Protein AF-A0A954BLQ8-F1 (afdb_monomer_lite)

Radius of gyration: 26.28 Å; chains: 1; bounding box: 78×81×67 Å

pLDDT: mean 75.17, std 22.46, range [24.25, 98.88]

Structure (mmCIF, N/CA/C/O backbone):
data_AF-A0A954BLQ8-F1
#
_entry.id   AF-A0A954BLQ8-F1
#
loop_
_atom_site.group_PDB
_atom_site.id
_atom_site.type_symbol
_atom_site.label_atom_id
_atom_site.label_alt_id
_atom_site.label_comp_id
_atom_site.label_asym_id
_atom_site.label_entity_id
_atom_site.label_seq_id
_atom_site.pdbx_PDB_ins_code
_atom_site.Cartn_x
_atom_site.Cartn_y
_atom_site.Cartn_z
_atom_site.occupancy
_atom_site.B_iso_or_equiv
_atom_site.auth_seq_id
_atom_site.auth_comp_id
_atom_site.auth_asym_id
_atom_site.auth_atom_id
_atom_site.pdbx_PDB_model_num
ATOM 1 N N . ALA A 1 1 ? -3.245 -49.870 26.413 1.00 37.34 1 ALA A N 1
ATOM 2 C CA . ALA A 1 1 ? -2.644 -48.564 26.088 1.00 37.34 1 ALA A CA 1
ATOM 3 C C . ALA A 1 1 ? -2.140 -48.602 24.651 1.00 37.34 1 ALA A C 1
ATOM 5 O O . ALA A 1 1 ? -1.208 -49.358 24.397 1.00 37.34 1 ALA A O 1
ATOM 6 N N . PRO A 1 2 ? -2.762 -47.888 23.701 1.00 30.98 2 PRO A N 1
ATOM 7 C CA . PRO A 1 2 ? -2.176 -47.687 22.387 1.00 30.98 2 PRO A CA 1
ATOM 8 C C . PRO A 1 2 ? -1.465 -46.328 22.330 1.00 30.98 2 PRO A C 1
ATOM 10 O O . PRO A 1 2 ? -1.988 -45.312 22.785 1.00 30.98 2 PRO A O 1
ATOM 13 N N . ALA A 1 3 ? -0.244 -46.348 21.803 1.00 30.05 3 ALA A N 1
ATOM 14 C CA . ALA A 1 3 ? 0.634 -45.200 21.645 1.00 30.05 3 ALA A CA 1
ATOM 15 C C . ALA A 1 3 ? 0.028 -44.154 20.693 1.00 30.05 3 ALA A C 1
ATOM 17 O O . ALA A 1 3 ? -0.273 -44.454 19.537 1.00 30.05 3 ALA A O 1
ATOM 18 N N . GLN A 1 4 ? -0.114 -42.915 21.169 1.00 29.20 4 GLN A N 1
ATOM 19 C CA . GLN A 1 4 ? -0.323 -41.750 20.312 1.00 29.20 4 GLN A CA 1
ATOM 20 C C . GLN A 1 4 ? 0.969 -41.488 19.532 1.00 29.20 4 GLN A C 1
ATOM 22 O O . GLN A 1 4 ? 1.955 -41.014 20.089 1.00 29.20 4 GLN A O 1
ATOM 27 N N . MET A 1 5 ? 0.964 -41.780 18.231 1.00 27.44 5 MET A N 1
ATOM 28 C CA . MET A 1 5 ? 1.939 -41.197 17.313 1.00 27.44 5 MET A CA 1
ATOM 29 C C . MET A 1 5 ? 1.603 -39.713 17.142 1.00 27.44 5 MET A C 1
ATOM 31 O O . MET A 1 5 ? 0.731 -39.355 16.349 1.00 27.44 5 MET A O 1
ATOM 35 N N . SER A 1 6 ? 2.283 -38.838 17.883 1.00 29.44 6 SER A N 1
ATOM 36 C CA . SER A 1 6 ? 2.331 -37.418 17.548 1.00 29.44 6 SER A CA 1
ATOM 37 C C . SER A 1 6 ? 3.170 -37.258 16.277 1.00 29.44 6 SER A C 1
ATOM 39 O O . SER A 1 6 ? 4.397 -37.250 16.300 1.00 29.44 6 SER A O 1
ATOM 41 N N . ARG A 1 7 ? 2.508 -37.154 15.121 1.00 29.23 7 ARG A N 1
ATOM 42 C CA . ARG A 1 7 ? 3.158 -36.591 13.934 1.00 29.23 7 ARG A CA 1
ATOM 43 C C . ARG A 1 7 ? 3.336 -35.099 14.189 1.00 29.23 7 ARG A C 1
ATOM 45 O O . ARG A 1 7 ? 2.377 -34.337 14.092 1.00 29.23 7 ARG A O 1
ATOM 52 N N . SER A 1 8 ? 4.546 -34.697 14.565 1.00 28.70 8 SER A N 1
ATOM 53 C CA . SER A 1 8 ? 4.960 -33.302 14.517 1.00 28.70 8 SER A CA 1
ATOM 54 C C . SER A 1 8 ? 4.893 -32.836 13.060 1.00 28.70 8 SER A C 1
ATOM 56 O O . SER A 1 8 ? 5.565 -33.376 12.185 1.00 28.70 8 SER A O 1
ATOM 58 N N . LEU A 1 9 ? 4.037 -31.851 12.784 1.00 27.50 9 LEU A N 1
ATOM 59 C CA . LEU A 1 9 ? 4.119 -31.065 11.558 1.00 27.50 9 LEU A CA 1
ATOM 60 C C . LEU A 1 9 ? 5.388 -30.215 11.666 1.00 27.50 9 LEU A C 1
ATOM 62 O O . LEU A 1 9 ? 5.382 -29.155 12.284 1.00 27.50 9 LEU A O 1
ATOM 66 N N . GLN A 1 10 ? 6.497 -30.721 11.132 1.00 24.25 10 GLN A N 1
ATOM 67 C CA . GLN A 1 10 ? 7.677 -29.900 10.891 1.00 24.25 10 GLN A CA 1
ATOM 68 C C . GLN A 1 10 ? 7.359 -28.974 9.717 1.00 24.25 10 GLN A C 1
ATOM 70 O O . GLN A 1 10 ? 7.241 -29.416 8.576 1.00 24.25 10 GLN A O 1
ATOM 75 N N . VAL A 1 11 ? 7.162 -27.693 10.024 1.00 27.97 11 VAL A N 1
ATOM 76 C CA . VAL A 1 11 ? 7.073 -26.626 9.027 1.00 27.97 11 VAL A CA 1
ATOM 77 C C . VAL A 1 11 ? 8.496 -26.365 8.546 1.00 27.97 11 VAL A C 1
ATOM 79 O O . VAL A 1 11 ? 9.298 -25.771 9.263 1.00 27.97 11 VAL A O 1
ATOM 82 N N . PHE A 1 12 ? 8.826 -26.881 7.364 1.00 26.77 12 PHE A N 1
ATOM 83 C CA . PHE A 1 12 ? 10.074 -26.553 6.684 1.00 26.77 12 PHE A CA 1
ATOM 84 C C . PHE A 1 12 ? 10.045 -25.072 6.285 1.00 26.77 12 PHE A C 1
ATOM 86 O O . PHE A 1 12 ? 9.078 -24.617 5.675 1.00 26.77 12 PHE A O 1
ATOM 93 N N . ARG A 1 13 ? 11.089 -24.330 6.664 1.00 33.81 13 ARG A N 1
ATOM 94 C CA . ARG A 1 13 ? 11.345 -22.954 6.228 1.00 33.81 13 ARG A CA 1
ATOM 95 C C . ARG A 1 13 ? 12.461 -22.994 5.182 1.00 33.81 13 ARG A C 1
ATOM 97 O O . ARG A 1 13 ? 13.578 -23.345 5.552 1.00 33.81 13 ARG A O 1
ATOM 104 N N . PRO A 1 14 ? 12.179 -22.696 3.911 1.00 38.91 14 PRO A N 1
ATOM 105 C CA . PRO A 1 14 ? 13.207 -22.383 2.933 1.00 38.91 14 PRO A CA 1
ATOM 106 C C . PRO A 1 14 ? 13.511 -20.884 2.988 1.00 38.91 14 PRO A C 1
ATOM 108 O O . PRO A 1 14 ? 12.594 -20.070 3.039 1.00 38.91 14 PRO A O 1
ATOM 111 N N . GLU A 1 15 ? 14.795 -20.548 2.995 1.00 36.94 15 GLU A N 1
ATOM 112 C CA . GLU A 1 15 ? 15.320 -19.183 2.922 1.00 36.94 15 GLU A CA 1
ATOM 113 C C . GLU A 1 15 ? 15.737 -18.884 1.474 1.00 36.94 15 GLU A C 1
ATOM 115 O O . GLU A 1 15 ? 16.286 -19.762 0.802 1.00 36.94 15 GLU A O 1
ATOM 120 N N . GLY A 1 16 ? 15.505 -17.657 1.001 1.00 46.97 16 GLY A N 1
ATOM 121 C CA . GLY A 1 16 ? 16.106 -17.154 -0.236 1.00 46.97 16 GLY A CA 1
ATOM 122 C C . GLY A 1 16 ? 15.259 -16.117 -0.967 1.00 46.97 16 GLY A C 1
ATOM 123 O O . GLY A 1 16 ? 14.329 -16.474 -1.689 1.00 46.97 16 GLY A O 1
ATOM 124 N N . VAL A 1 17 ? 15.644 -14.847 -0.845 1.00 49.00 17 VAL A N 1
ATOM 125 C CA . VAL A 1 17 ? 15.109 -13.756 -1.665 1.00 49.00 17 VAL A CA 1
ATOM 126 C C . VAL A 1 17 ? 15.548 -13.951 -3.120 1.00 49.00 17 VAL A C 1
ATOM 128 O O . VAL A 1 17 ? 16.663 -14.396 -3.408 1.00 49.00 17 VAL A O 1
ATOM 131 N N . ALA A 1 18 ? 14.660 -13.632 -4.059 1.00 54.62 18 ALA A N 1
ATOM 132 C CA . ALA A 1 18 ? 15.008 -13.578 -5.466 1.00 54.62 18 ALA A CA 1
ATOM 133 C C . ALA A 1 18 ? 16.083 -12.492 -5.724 1.00 54.62 18 ALA A C 1
ATOM 135 O O . ALA A 1 18 ? 15.945 -11.358 -5.272 1.00 54.62 18 ALA A O 1
ATOM 136 N N . PRO A 1 19 ? 17.175 -12.816 -6.436 1.00 58.69 19 PRO A N 1
ATOM 137 C CA . PRO A 1 19 ? 18.320 -11.919 -6.546 1.00 58.69 19 PRO A CA 1
ATOM 138 C C . PRO A 1 19 ? 18.037 -10.729 -7.471 1.00 58.69 19 PRO A C 1
ATOM 140 O O . PRO A 1 19 ? 17.436 -10.887 -8.537 1.00 58.69 19 PRO A O 1
ATOM 143 N N . LYS A 1 20 ? 18.561 -9.551 -7.111 1.00 63.50 20 LYS A N 1
ATOM 144 C CA . LYS A 1 20 ? 18.676 -8.401 -8.022 1.00 63.50 20 LYS A CA 1
ATOM 145 C C . LYS A 1 20 ? 19.794 -8.648 -9.028 1.00 63.50 20 LYS A C 1
ATOM 147 O O . LYS A 1 20 ? 20.922 -8.970 -8.650 1.00 63.50 20 LYS A O 1
ATOM 152 N N . ILE A 1 21 ? 19.495 -8.480 -10.313 1.00 65.25 21 ILE A N 1
ATOM 153 C CA . ILE A 1 21 ? 20.447 -8.735 -11.397 1.00 65.25 21 ILE A CA 1
ATOM 154 C C . ILE A 1 21 ? 20.619 -7.464 -12.219 1.00 65.25 21 ILE A C 1
ATOM 156 O O . ILE A 1 21 ? 19.669 -6.927 -12.789 1.00 65.25 21 ILE A O 1
ATOM 160 N N . LYS A 1 22 ? 21.864 -6.994 -12.320 1.00 67.31 22 LYS A N 1
ATOM 161 C CA . LYS A 1 22 ? 22.213 -5.890 -13.217 1.00 67.31 22 LYS A CA 1
ATOM 162 C C . LYS A 1 22 ? 22.419 -6.434 -14.620 1.00 67.31 22 LYS A C 1
ATOM 164 O O . LYS A 1 22 ? 23.325 -7.230 -14.848 1.00 67.31 22 LYS A O 1
ATOM 169 N N . LEU A 1 23 ? 21.589 -5.988 -15.553 1.00 66.12 23 LEU A N 1
ATOM 170 C CA . LEU A 1 23 ? 21.642 -6.398 -16.945 1.00 66.12 23 LEU A CA 1
ATOM 171 C C . LEU A 1 23 ? 22.380 -5.336 -17.761 1.00 66.12 23 LEU A C 1
ATOM 173 O O . LEU A 1 23 ? 21.880 -4.237 -18.009 1.00 66.12 23 LEU A O 1
ATOM 177 N N . ASP A 1 24 ? 23.589 -5.688 -18.196 1.00 70.38 24 ASP A N 1
ATOM 178 C CA . ASP A 1 24 ? 24.348 -4.903 -19.165 1.00 70.38 24 ASP A CA 1
ATOM 179 C C . ASP A 1 24 ? 24.233 -5.566 -20.549 1.00 70.38 24 ASP A C 1
ATOM 181 O O . ASP A 1 24 ? 24.778 -6.663 -20.746 1.00 70.38 24 ASP A O 1
ATOM 185 N N . PRO A 1 25 ? 23.555 -4.936 -21.527 1.00 64.88 25 PRO A N 1
ATOM 186 C CA . PRO A 1 25 ? 23.460 -5.469 -22.883 1.00 64.88 25 PRO A CA 1
ATOM 187 C C . PRO A 1 25 ? 24.817 -5.527 -23.598 1.00 64.88 25 PRO A C 1
ATOM 189 O O . PRO A 1 25 ? 24.989 -6.338 -24.507 1.00 64.88 25 PRO A O 1
ATOM 192 N N . ARG A 1 26 ? 25.809 -4.713 -23.198 1.00 67.62 26 ARG A N 1
ATOM 193 C CA . ARG A 1 26 ? 27.174 -4.763 -23.756 1.00 67.62 26 ARG A CA 1
ATOM 194 C C . ARG A 1 26 ? 27.959 -5.970 -23.246 1.00 67.62 26 ARG A C 1
ATOM 196 O O . ARG A 1 26 ? 28.924 -6.378 -23.884 1.00 67.62 26 ARG A O 1
ATOM 203 N N . SER A 1 27 ? 27.511 -6.562 -22.140 1.00 75.69 27 SER A N 1
ATOM 204 C CA . SER A 1 27 ? 28.116 -7.721 -21.483 1.00 75.69 27 SER A CA 1
ATOM 205 C C . SER A 1 27 ? 27.138 -8.902 -21.434 1.00 75.69 27 SER A C 1
ATOM 207 O O . SER A 1 27 ? 27.019 -9.573 -20.411 1.00 75.69 27 SER A O 1
ATOM 209 N N . ARG A 1 28 ? 26.417 -9.161 -22.537 1.00 74.38 28 ARG A N 1
ATOM 210 C CA . ARG A 1 28 ? 25.313 -10.139 -22.606 1.00 74.38 28 ARG A CA 1
ATOM 211 C C . ARG A 1 28 ? 25.658 -11.517 -22.036 1.00 74.38 28 ARG A C 1
ATOM 213 O O . ARG A 1 28 ? 24.858 -12.067 -21.290 1.00 74.38 28 ARG A O 1
ATOM 220 N N . GLU A 1 29 ? 26.817 -12.080 -22.378 1.00 75.62 29 GLU A N 1
ATOM 221 C CA . GLU A 1 29 ? 27.235 -13.400 -21.872 1.00 75.62 29 GLU A CA 1
ATOM 222 C C . GLU A 1 29 ? 27.349 -13.405 -20.345 1.00 75.62 29 GLU A C 1
ATOM 224 O O . GLU A 1 29 ? 26.771 -14.270 -19.694 1.00 75.62 29 GLU A O 1
ATOM 229 N N . LYS A 1 30 ? 27.969 -12.370 -19.770 1.00 78.88 30 LYS A N 1
ATOM 230 C CA . LYS A 1 30 ? 28.083 -12.190 -18.319 1.00 78.88 30 LYS A CA 1
ATOM 231 C C . LYS A 1 30 ? 26.717 -11.995 -17.652 1.00 78.88 30 LYS A C 1
ATOM 233 O O . LYS A 1 30 ? 26.457 -12.589 -16.611 1.00 78.88 30 LYS A O 1
ATOM 238 N N . SER A 1 31 ? 25.832 -11.203 -18.258 1.00 73.00 31 SER A N 1
ATOM 239 C CA . SER A 1 31 ? 24.460 -11.010 -17.765 1.00 73.00 31 SER A CA 1
ATOM 240 C C . SER A 1 31 ? 23.676 -12.332 -17.776 1.00 73.00 31 SER A C 1
ATOM 242 O O . SER A 1 31 ? 22.982 -12.655 -16.815 1.00 73.00 31 SER A O 1
ATOM 244 N N . MET A 1 32 ? 23.833 -13.149 -18.825 1.00 75.94 32 MET A N 1
ATOM 245 C CA . MET A 1 32 ? 23.223 -14.481 -18.907 1.00 75.94 32 MET A CA 1
ATOM 246 C C . MET A 1 32 ? 23.812 -15.467 -17.894 1.00 75.94 32 MET A C 1
ATOM 248 O O . MET A 1 32 ? 23.065 -16.275 -17.349 1.00 75.94 32 MET A O 1
ATOM 252 N N . GLU A 1 33 ? 25.114 -15.406 -17.612 1.00 79.88 33 GLU A N 1
ATOM 253 C CA . GLU A 1 33 ? 25.742 -16.200 -16.548 1.00 79.88 33 GLU A CA 1
ATOM 254 C C . GLU A 1 33 ? 25.168 -15.843 -15.173 1.00 79.88 33 GLU A C 1
ATOM 256 O O . GLU A 1 33 ? 24.791 -16.741 -14.422 1.00 79.88 33 GLU A O 1
ATOM 261 N N . GLN A 1 34 ? 25.004 -14.550 -14.875 1.00 76.56 34 GLN A N 1
ATOM 262 C CA . GLN A 1 34 ? 24.376 -14.088 -13.632 1.00 76.56 34 GLN A CA 1
ATOM 263 C C . GLN A 1 34 ? 22.914 -14.542 -13.524 1.00 76.56 34 GLN A C 1
ATOM 265 O O . GLN A 1 34 ? 22.490 -15.002 -12.465 1.00 76.56 34 GLN A O 1
ATOM 270 N N . ILE A 1 35 ? 22.152 -14.494 -14.625 1.00 72.56 35 ILE A N 1
ATOM 271 C CA . ILE A 1 35 ? 20.789 -15.048 -14.681 1.00 72.56 35 ILE A CA 1
ATOM 272 C C . ILE A 1 35 ? 20.802 -16.556 -14.424 1.00 72.56 35 ILE A C 1
ATOM 274 O O . ILE A 1 35 ? 19.954 -17.053 -13.685 1.00 72.56 35 ILE A O 1
ATOM 278 N N . GLN A 1 36 ? 21.736 -17.306 -15.012 1.00 75.19 36 GLN A N 1
ATOM 279 C CA . GLN A 1 36 ? 21.841 -18.754 -14.807 1.00 75.19 36 GLN A CA 1
ATOM 280 C C . GLN A 1 36 ? 22.222 -19.108 -13.368 1.00 75.19 36 GLN A C 1
ATOM 282 O O . GLN A 1 36 ? 21.701 -20.082 -12.826 1.00 75.19 36 GLN A O 1
ATOM 287 N N . GLU A 1 37 ? 23.104 -18.330 -12.745 1.00 77.25 37 GLU A N 1
ATOM 288 C CA . GLU A 1 37 ? 23.477 -18.495 -11.342 1.00 77.25 37 GLU A CA 1
ATOM 289 C C . GLU A 1 37 ? 22.287 -18.215 -10.420 1.00 77.25 37 GLU A C 1
ATOM 291 O O . GLU A 1 37 ? 21.917 -19.080 -9.627 1.00 77.25 37 GLU A O 1
ATOM 296 N N . ALA A 1 38 ? 21.608 -17.082 -10.611 1.00 70.12 38 ALA A N 1
ATOM 297 C CA . ALA A 1 38 ? 20.368 -16.736 -9.920 1.00 70.12 38 ALA A CA 1
ATOM 298 C C . ALA A 1 38 ? 19.289 -17.821 -10.067 1.00 70.12 38 ALA A C 1
ATOM 300 O O . ALA A 1 38 ? 18.682 -18.254 -9.088 1.00 70.12 38 ALA A O 1
ATOM 301 N N . THR A 1 39 ? 19.094 -18.303 -11.295 1.00 70.88 39 THR A N 1
ATOM 302 C CA . THR A 1 39 ? 18.157 -19.384 -11.626 1.00 70.88 39 THR A CA 1
ATOM 303 C C . THR A 1 39 ? 18.512 -20.662 -10.874 1.00 70.88 39 THR A C 1
ATOM 305 O O . THR A 1 39 ? 17.638 -21.292 -10.290 1.00 70.88 39 THR A O 1
ATOM 308 N N . ARG A 1 40 ? 19.796 -21.038 -10.835 1.00 72.75 40 ARG A N 1
ATOM 309 C CA . ARG A 1 40 ? 20.258 -22.237 -10.128 1.00 72.75 40 ARG A CA 1
ATOM 310 C C . ARG A 1 40 ? 20.027 -22.126 -8.622 1.00 72.75 40 ARG A C 1
ATOM 312 O O . ARG A 1 40 ? 19.625 -23.112 -8.010 1.00 72.75 40 ARG A O 1
ATOM 319 N N . THR A 1 41 ? 20.247 -20.951 -8.036 1.00 70.00 41 THR A N 1
ATOM 320 C CA . THR A 1 41 ? 19.943 -20.688 -6.623 1.00 70.00 41 THR A CA 1
ATOM 321 C C . THR A 1 41 ? 18.446 -20.848 -6.355 1.00 70.00 41 THR A C 1
ATOM 323 O O . THR A 1 41 ? 18.067 -21.594 -5.453 1.00 70.00 41 THR A O 1
ATOM 326 N N . LEU A 1 42 ? 17.587 -20.260 -7.195 1.00 65.75 42 LEU A N 1
ATOM 327 C CA . LEU A 1 42 ? 16.131 -20.410 -7.091 1.00 65.75 42 LEU A CA 1
ATOM 328 C C . LEU A 1 42 ? 15.675 -21.866 -7.267 1.00 65.75 42 LEU A C 1
ATOM 330 O O . LEU A 1 42 ? 14.813 -22.329 -6.527 1.00 65.75 42 LEU A O 1
ATOM 334 N N . GLU A 1 43 ? 16.265 -22.623 -8.195 1.00 66.06 43 GLU A N 1
ATOM 335 C CA . GLU A 1 43 ? 15.970 -24.050 -8.369 1.00 66.06 43 GLU A CA 1
ATOM 336 C C . GLU A 1 43 ? 16.373 -24.875 -7.142 1.00 66.06 43 GLU A C 1
ATOM 338 O O . GLU A 1 43 ? 15.633 -25.775 -6.741 1.00 66.06 43 GLU A O 1
ATOM 343 N N . GLN A 1 44 ? 17.522 -24.574 -6.528 1.00 66.12 44 GLN A N 1
ATOM 344 C CA . GLN A 1 44 ? 17.967 -25.236 -5.301 1.00 66.12 44 GLN A CA 1
ATOM 345 C C . GLN A 1 44 ? 17.000 -24.966 -4.145 1.00 66.12 44 GLN A C 1
ATOM 347 O O . GLN A 1 44 ? 16.597 -25.917 -3.471 1.00 66.12 44 GLN A O 1
ATOM 352 N N . VAL A 1 45 ? 16.562 -23.717 -3.970 1.00 62.84 45 VAL A N 1
ATOM 353 C CA . VAL A 1 45 ? 15.545 -23.340 -2.973 1.00 62.84 45 VAL A CA 1
ATOM 354 C C . VAL A 1 45 ? 14.211 -24.037 -3.272 1.00 62.84 45 VAL A C 1
ATOM 356 O O . VAL A 1 45 ? 13.664 -24.721 -2.407 1.00 62.84 45 VAL A O 1
ATOM 359 N N . ALA A 1 46 ? 13.740 -24.005 -4.522 1.00 58.81 46 ALA A N 1
ATOM 360 C CA . ALA A 1 46 ? 12.493 -24.648 -4.944 1.00 58.81 46 ALA A CA 1
ATOM 361 C C . ALA A 1 46 ? 12.514 -26.185 -4.809 1.00 58.81 46 ALA A C 1
ATOM 363 O O . ALA A 1 46 ? 11.473 -26.810 -4.629 1.00 58.81 46 ALA A O 1
ATOM 364 N N . THR A 1 47 ? 13.684 -26.835 -4.888 1.00 58.53 47 THR A N 1
ATOM 365 C CA . THR A 1 47 ? 13.807 -28.282 -4.608 1.00 58.53 47 THR A CA 1
ATOM 366 C C . THR A 1 47 ? 13.762 -28.637 -3.125 1.00 58.53 47 THR A C 1
ATOM 368 O O . THR A 1 47 ? 13.480 -29.790 -2.794 1.00 58.53 47 THR A O 1
ATOM 371 N N . GLN A 1 48 ? 14.043 -27.674 -2.248 1.00 54.09 48 GLN A N 1
ATOM 372 C CA . GLN A 1 48 ? 13.939 -27.815 -0.795 1.00 54.09 48 GLN A CA 1
ATOM 373 C C . GLN A 1 48 ? 12.538 -27.428 -0.284 1.00 54.09 48 GLN A C 1
ATOM 375 O O . GLN A 1 48 ? 12.148 -27.834 0.812 1.00 54.09 48 GLN A O 1
ATOM 380 N N . GLU A 1 49 ? 11.759 -26.705 -1.094 1.00 48.69 49 GLU A N 1
ATOM 381 C CA . GLU A 1 49 ? 10.344 -26.414 -0.861 1.00 48.69 49 GLU A CA 1
ATOM 382 C C . GLU A 1 49 ? 9.462 -27.664 -1.068 1.00 48.69 49 GLU A C 1
ATOM 384 O O . GLU A 1 49 ? 9.589 -28.368 -2.076 1.00 48.69 49 GLU A O 1
ATOM 389 N N . PRO A 1 50 ? 8.533 -27.983 -0.144 1.00 42.34 50 PRO A N 1
ATOM 390 C CA . PRO A 1 50 ? 7.565 -29.046 -0.382 1.00 42.34 50 PRO A CA 1
ATOM 391 C C . PRO A 1 50 ? 6.698 -28.682 -1.594 1.00 42.34 50 PRO A C 1
ATOM 393 O O . PRO A 1 50 ? 6.120 -27.600 -1.648 1.00 42.34 50 PRO A O 1
ATOM 396 N N . ALA A 1 51 ? 6.603 -29.598 -2.565 1.00 36.78 51 ALA A N 1
ATOM 397 C CA . ALA A 1 51 ? 5.906 -29.357 -3.826 1.00 36.78 51 ALA A CA 1
ATOM 398 C C . ALA A 1 51 ? 4.486 -28.790 -3.610 1.00 36.78 51 ALA A C 1
ATOM 400 O O . ALA A 1 51 ? 3.735 -29.345 -2.794 1.00 36.78 51 ALA A O 1
ATOM 401 N N . PRO A 1 52 ? 4.070 -27.754 -4.368 1.00 37.81 52 PRO A N 1
ATOM 402 C CA . PRO A 1 52 ? 2.691 -27.299 -4.336 1.00 37.81 52 PRO A CA 1
ATOM 403 C C . PRO A 1 52 ? 1.798 -28.467 -4.753 1.00 37.81 52 PRO A C 1
ATOM 405 O O . PRO A 1 52 ? 2.023 -29.119 -5.777 1.00 37.81 52 PRO A O 1
ATOM 408 N N . VAL A 1 53 ? 0.797 -28.772 -3.928 1.00 34.59 53 VAL A N 1
ATOM 409 C CA . VAL A 1 53 ? -0.161 -29.846 -4.194 1.00 34.59 53 VAL A CA 1
ATOM 410 C C . VAL A 1 53 ? -1.013 -29.433 -5.399 1.00 34.59 53 VAL A C 1
ATOM 412 O O . VAL A 1 53 ? -2.085 -28.857 -5.264 1.00 34.59 53 VAL A O 1
ATOM 415 N N . THR A 1 54 ? -0.539 -29.756 -6.601 1.00 29.77 54 THR A N 1
ATOM 416 C CA . THR A 1 54 ? -1.186 -29.563 -7.912 1.00 29.77 54 THR A CA 1
ATOM 417 C C . THR A 1 54 ? -2.330 -30.553 -8.148 1.00 29.77 54 THR A C 1
ATOM 419 O O . THR A 1 54 ? -2.502 -31.136 -9.217 1.00 29.77 54 THR A O 1
ATOM 422 N N . LYS A 1 55 ? -3.181 -30.747 -7.143 1.00 26.88 55 LYS A N 1
ATOM 423 C CA . LYS A 1 55 ? -4.525 -31.281 -7.356 1.00 26.88 55 LYS A CA 1
ATOM 424 C C . LYS A 1 55 ? -5.470 -30.154 -7.021 1.00 26.88 55 LYS A C 1
ATOM 426 O O . LYS A 1 55 ? -5.460 -29.753 -5.863 1.00 26.88 55 LYS A O 1
ATOM 431 N N . LYS A 1 56 ? -6.219 -29.685 -8.042 1.00 27.09 56 LYS A N 1
ATOM 432 C CA . LYS A 1 56 ? -7.396 -28.791 -7.974 1.00 27.09 56 LYS A CA 1
ATOM 433 C C . LYS A 1 56 ? -7.660 -28.404 -6.539 1.00 27.09 56 LYS A C 1
ATOM 435 O O . LYS A 1 56 ? -8.104 -29.321 -5.849 1.00 27.09 56 LYS A O 1
ATOM 440 N N . VAL A 1 57 ? -7.372 -27.157 -6.138 1.00 31.06 57 VAL A N 1
ATOM 441 C CA . VAL A 1 57 ? -7.637 -26.608 -4.797 1.00 31.06 57 VAL A CA 1
ATOM 442 C C . VAL A 1 57 ? -8.894 -27.268 -4.260 1.00 31.06 57 VAL A C 1
ATOM 444 O O . VAL A 1 57 ? -10.027 -26.895 -4.559 1.00 31.06 57 VAL A O 1
ATOM 447 N N . ARG A 1 58 ? -8.692 -28.374 -3.545 1.00 28.91 58 ARG A N 1
ATOM 448 C CA . ARG A 1 58 ? -9.764 -29.045 -2.859 1.00 28.91 58 ARG A CA 1
ATOM 449 C C . ARG A 1 58 ? -9.757 -28.169 -1.649 1.00 28.91 58 ARG A C 1
ATOM 451 O O . ARG A 1 58 ? -8.855 -28.320 -0.825 1.00 28.91 58 ARG A O 1
ATOM 458 N N . SER A 1 59 ? -10.650 -27.172 -1.670 1.00 33.41 59 SER A N 1
ATOM 459 C CA . SER A 1 59 ? -11.042 -26.383 -0.508 1.00 33.41 59 SER A CA 1
ATOM 460 C C . SER A 1 59 ? -10.723 -27.240 0.708 1.00 33.41 59 SER A C 1
ATOM 462 O O . SER A 1 59 ? -11.164 -28.397 0.752 1.00 33.41 59 SER A O 1
ATOM 464 N N . LEU A 1 60 ? -9.837 -26.754 1.584 1.00 35.47 60 LEU A N 1
ATOM 465 C CA . LEU A 1 60 ? -9.550 -27.422 2.847 1.00 35.47 60 LEU A CA 1
ATOM 466 C C . LEU A 1 60 ? -10.917 -27.710 3.463 1.00 35.47 60 LEU A C 1
ATOM 468 O O . LEU A 1 60 ? -11.602 -26.786 3.900 1.00 35.47 60 LEU A O 1
ATOM 472 N N . GLN A 1 61 ? -11.392 -28.953 3.340 1.00 36.72 61 GLN A N 1
ATOM 473 C CA . GLN A 1 61 ? -12.775 -29.241 3.678 1.00 36.72 61 GLN A CA 1
ATOM 474 C C . GLN A 1 61 ? -12.886 -29.020 5.186 1.00 36.72 61 GLN A C 1
ATOM 476 O O . GLN A 1 61 ? -12.012 -29.511 5.907 1.00 36.72 61 GLN A O 1
ATOM 481 N N . PRO A 1 62 ? -13.928 -28.319 5.671 1.00 40.66 62 PRO A N 1
ATOM 482 C CA . PRO A 1 62 ? -14.065 -27.917 7.076 1.00 40.66 62 PRO A CA 1
ATOM 483 C C . PRO A 1 62 ? -13.695 -29.022 8.085 1.00 40.66 62 PRO A C 1
ATOM 485 O O . PRO A 1 62 ? -12.976 -28.787 9.053 1.00 40.66 62 PRO A O 1
ATOM 488 N N . ARG A 1 63 ? -14.035 -30.274 7.756 1.00 41.16 63 ARG A N 1
ATOM 489 C CA . ARG A 1 63 ? -13.787 -31.474 8.567 1.00 41.16 63 ARG A CA 1
ATOM 490 C C . ARG A 1 63 ? -12.326 -31.834 8.858 1.00 41.16 63 ARG A C 1
ATOM 492 O O . ARG A 1 63 ? -12.089 -32.559 9.818 1.00 41.16 63 ARG A O 1
ATOM 499 N N . SER A 1 64 ? -11.338 -31.410 8.063 1.00 47.66 64 SER A N 1
ATOM 500 C CA . SER A 1 64 ? -9.936 -31.815 8.303 1.00 47.66 64 SER A CA 1
ATOM 501 C C . SER A 1 64 ? -9.223 -30.972 9.359 1.00 47.66 64 SER A C 1
ATOM 503 O O . SER A 1 64 ? -8.159 -31.366 9.830 1.00 47.66 64 SER A O 1
ATOM 505 N N . LEU A 1 65 ? -9.791 -29.817 9.714 1.00 42.75 65 LEU A N 1
ATOM 506 C CA . LEU A 1 65 ? -9.225 -28.898 10.700 1.00 42.75 65 LEU A CA 1
ATOM 507 C C . LEU A 1 65 ? -10.013 -28.891 12.015 1.00 42.75 65 LEU A C 1
ATOM 509 O O . LEU A 1 65 ? -9.396 -28.633 13.039 1.00 42.75 65 LEU A O 1
ATOM 513 N N . GLU A 1 66 ? -11.299 -29.272 12.014 1.00 50.84 66 GLU A N 1
ATOM 514 C CA . GLU A 1 66 ? -12.218 -29.265 13.176 1.00 50.84 66 GLU A CA 1
ATOM 515 C C . GLU A 1 66 ? -11.663 -29.895 14.470 1.00 50.84 66 GLU A C 1
ATOM 517 O O . GLU A 1 66 ? -12.052 -29.489 15.560 1.00 50.84 66 GLU A O 1
ATOM 522 N N . ALA A 1 67 ? -10.738 -30.857 14.377 1.00 47.66 67 ALA A N 1
ATOM 523 C CA . ALA A 1 67 ? -10.138 -31.520 15.541 1.00 47.66 67 ALA A CA 1
ATOM 524 C C . ALA A 1 67 ? -8.871 -30.832 16.098 1.00 47.66 67 ALA A C 1
ATOM 526 O O . ALA A 1 67 ? -8.353 -31.248 17.136 1.00 47.66 67 ALA A O 1
ATOM 527 N N . ALA A 1 68 ? -8.328 -29.820 15.415 1.00 43.97 68 ALA A N 1
ATOM 528 C CA . ALA A 1 68 ? -7.156 -29.071 15.864 1.00 43.97 68 ALA A CA 1
ATOM 529 C C . ALA A 1 68 ? -7.578 -27.818 16.657 1.00 43.97 68 ALA A C 1
ATOM 531 O O . ALA A 1 68 ? -8.578 -27.196 16.297 1.00 43.97 68 ALA A O 1
ATOM 532 N N . PRO A 1 69 ? -6.811 -27.399 17.686 1.00 53.62 69 PRO A N 1
ATOM 533 C CA . PRO A 1 69 ? -7.015 -26.108 18.345 1.00 53.62 69 PRO A CA 1
ATOM 534 C C . PRO A 1 69 ? -7.065 -24.967 17.318 1.00 53.62 69 PRO A C 1
ATOM 536 O O . PRO A 1 69 ? -6.296 -24.996 16.354 1.00 53.62 69 PRO A O 1
ATOM 539 N N . VAL A 1 70 ? -7.931 -23.971 17.530 1.00 49.81 70 VAL A N 1
ATOM 540 C CA . VAL A 1 70 ? -8.162 -22.831 16.614 1.00 49.81 70 VAL A CA 1
ATOM 541 C C . VAL A 1 70 ? -6.848 -22.162 16.192 1.00 49.81 70 VAL A C 1
ATOM 543 O O . VAL A 1 70 ? -6.615 -21.960 15.002 1.00 49.81 70 VAL A O 1
ATOM 546 N N . GLU A 1 71 ? -5.920 -21.964 17.130 1.00 44.12 71 GLU A N 1
ATOM 547 C CA . GLU A 1 71 ? -4.576 -21.424 16.872 1.00 44.12 71 GLU A CA 1
ATOM 548 C C . GLU A 1 71 ? -3.757 -22.265 15.877 1.00 44.12 71 GLU A C 1
ATOM 550 O O . GLU A 1 71 ? -3.067 -21.720 15.016 1.00 44.12 71 GLU A O 1
ATOM 555 N N . ARG A 1 72 ? -3.856 -23.602 15.930 1.00 47.28 72 ARG A N 1
ATOM 556 C CA . ARG A 1 72 ? -3.183 -24.489 14.963 1.00 47.28 72 ARG A CA 1
ATOM 557 C C . ARG A 1 72 ? -3.852 -24.458 13.598 1.00 47.28 72 ARG A C 1
ATOM 559 O O . ARG A 1 72 ? -3.161 -24.617 12.597 1.00 47.28 72 ARG A O 1
ATOM 566 N N . GLN A 1 73 ? -5.169 -24.266 13.540 1.00 44.78 73 GLN A N 1
ATOM 567 C CA . GLN A 1 73 ? -5.877 -24.103 12.270 1.00 44.78 73 GLN A CA 1
ATOM 568 C C . GLN A 1 73 ? -5.499 -22.779 11.601 1.00 44.78 73 GLN A C 1
ATOM 570 O O . GLN A 1 73 ? -5.232 -22.765 10.402 1.00 44.78 73 GLN A O 1
ATOM 575 N N . LEU A 1 74 ? -5.413 -21.697 12.382 1.00 48.50 74 LEU A N 1
ATOM 576 C CA . LEU A 1 74 ? -4.908 -20.397 11.944 1.00 48.50 74 LEU A CA 1
ATOM 577 C C . LEU A 1 74 ? -3.465 -20.524 11.451 1.00 48.50 74 LEU A C 1
ATOM 579 O O . LEU A 1 74 ? -3.207 -20.233 10.292 1.00 48.50 74 LEU A O 1
ATOM 583 N N . ALA A 1 75 ? -2.542 -21.058 12.255 1.00 49.81 75 ALA A N 1
ATOM 584 C CA . ALA A 1 75 ? -1.145 -21.245 11.849 1.00 49.81 75 ALA A CA 1
ATOM 585 C C . ALA A 1 75 ? -0.994 -22.114 10.583 1.00 49.81 75 ALA A C 1
ATOM 587 O O . ALA A 1 75 ? -0.217 -21.780 9.691 1.00 49.81 75 ALA A O 1
ATOM 588 N N . ALA A 1 76 ? -1.771 -23.196 10.453 1.00 50.31 76 ALA A N 1
ATOM 589 C CA . ALA A 1 76 ? -1.754 -24.048 9.264 1.00 50.31 76 ALA A CA 1
ATOM 590 C C . ALA A 1 76 ? -2.315 -23.341 8.019 1.00 50.31 76 ALA A C 1
ATOM 592 O O . ALA A 1 76 ? -1.750 -23.481 6.936 1.00 50.31 76 ALA A O 1
ATOM 593 N N . ARG A 1 77 ? -3.391 -22.552 8.160 1.00 55.00 77 ARG A N 1
ATOM 594 C CA . ARG A 1 77 ? -3.924 -21.710 7.076 1.00 55.00 77 ARG A CA 1
ATOM 595 C C . ARG A 1 77 ? -2.921 -20.628 6.669 1.00 55.00 77 ARG A C 1
ATOM 597 O O . ARG A 1 77 ? -2.746 -20.407 5.479 1.00 55.00 77 ARG A O 1
ATOM 604 N N . LYS A 1 78 ? -2.219 -20.024 7.632 1.00 52.28 78 LYS A N 1
ATOM 605 C CA . LYS A 1 78 ? -1.187 -18.999 7.405 1.00 52.28 78 LYS A CA 1
ATOM 606 C C . LYS A 1 78 ? 0.021 -19.544 6.635 1.00 52.28 78 LYS A C 1
ATOM 608 O O . LYS A 1 78 ? 0.461 -18.922 5.678 1.00 52.28 78 LYS A O 1
ATOM 613 N N . VAL A 1 79 ? 0.513 -20.738 6.977 1.00 52.56 79 VAL A N 1
ATOM 614 C CA . VAL A 1 79 ? 1.600 -21.400 6.225 1.00 52.56 79 VAL A CA 1
ATOM 615 C C . VAL A 1 79 ? 1.135 -21.856 4.837 1.00 52.56 79 VAL A C 1
ATOM 617 O O . VAL A 1 79 ? 1.903 -21.779 3.885 1.00 52.56 79 VAL A O 1
ATOM 620 N N . ALA A 1 80 ? -0.126 -22.280 4.691 1.00 53.56 80 ALA A N 1
ATOM 621 C CA . ALA A 1 80 ? -0.689 -22.699 3.405 1.00 53.56 80 ALA A CA 1
ATOM 622 C C . ALA A 1 80 ? -0.914 -21.549 2.403 1.00 53.56 80 ALA A C 1
ATOM 624 O O . ALA A 1 80 ? -1.169 -21.826 1.233 1.00 53.56 80 ALA A O 1
ATOM 625 N N . ARG A 1 81 ? -0.843 -20.280 2.838 1.00 59.53 81 ARG A N 1
ATOM 626 C CA . ARG A 1 81 ? -0.980 -19.111 1.951 1.00 59.53 81 ARG A CA 1
ATOM 627 C C . ARG A 1 81 ? 0.300 -18.789 1.176 1.00 59.53 81 ARG A C 1
ATOM 629 O O . ARG A 1 81 ? 0.189 -18.216 0.095 1.00 59.53 81 ARG A O 1
ATOM 636 N N . ARG A 1 82 ? 1.472 -19.188 1.679 1.00 69.50 82 ARG A N 1
ATOM 637 C CA . ARG A 1 82 ? 2.775 -18.872 1.073 1.00 69.50 82 ARG A CA 1
ATOM 638 C C . ARG A 1 82 ? 2.874 -19.426 -0.347 1.00 69.50 82 ARG A C 1
ATOM 640 O O . ARG A 1 82 ? 2.574 -20.601 -0.571 1.00 69.50 82 ARG A O 1
ATOM 647 N N . THR A 1 83 ? 3.289 -18.594 -1.296 1.00 58.09 83 THR A N 1
ATOM 648 C CA . THR A 1 83 ? 3.483 -19.026 -2.682 1.00 58.09 83 THR A CA 1
ATOM 649 C C . THR A 1 83 ? 4.772 -19.836 -2.796 1.00 58.09 83 THR A C 1
ATOM 651 O O . THR A 1 83 ? 5.839 -19.383 -2.384 1.00 58.09 83 THR A O 1
ATOM 654 N N . ALA A 1 84 ? 4.669 -21.045 -3.350 1.00 61.16 84 ALA A N 1
ATOM 655 C CA . ALA A 1 84 ? 5.827 -21.864 -3.697 1.00 61.16 84 ALA A CA 1
ATOM 656 C C . ALA A 1 84 ? 6.343 -21.474 -5.086 1.00 61.16 84 ALA A C 1
ATOM 658 O O . ALA A 1 84 ? 5.547 -21.281 -6.011 1.00 61.16 84 ALA A O 1
ATOM 659 N N . VAL A 1 85 ? 7.664 -21.423 -5.259 1.00 62.75 85 VAL A N 1
ATOM 660 C CA . VAL A 1 85 ? 8.262 -21.099 -6.560 1.00 62.75 85 VAL A CA 1
ATOM 661 C C . VAL A 1 85 ? 8.178 -22.335 -7.462 1.00 62.75 85 VAL A C 1
ATOM 663 O O . VAL A 1 85 ? 8.786 -23.374 -7.197 1.00 62.75 85 VAL A O 1
ATOM 666 N N . SER A 1 86 ? 7.406 -22.262 -8.551 1.00 65.25 86 SER A N 1
ATOM 667 C CA . SER A 1 86 ? 7.281 -23.397 -9.477 1.00 65.25 86 SER A CA 1
ATOM 668 C C . SER A 1 86 ? 8.458 -23.463 -10.458 1.00 65.25 86 SER A C 1
ATOM 670 O O . SER A 1 86 ? 8.910 -22.444 -10.974 1.00 65.25 86 SER A O 1
ATOM 672 N N . ARG A 1 87 ? 8.923 -24.673 -10.805 1.00 67.31 87 ARG A N 1
ATOM 673 C CA . ARG A 1 87 ? 9.966 -24.846 -11.840 1.00 67.31 87 ARG A CA 1
ATOM 674 C C . ARG A 1 87 ? 9.570 -24.240 -13.188 1.00 67.31 87 ARG A C 1
ATOM 676 O O . ARG A 1 87 ? 10.424 -23.724 -13.896 1.00 67.31 87 ARG A O 1
ATOM 683 N N . SER A 1 88 ? 8.289 -24.305 -13.546 1.00 68.25 88 SER A N 1
ATOM 684 C CA . SER A 1 88 ? 7.768 -23.673 -14.761 1.00 68.25 88 SER A CA 1
ATOM 685 C C . SER A 1 88 ? 7.881 -22.152 -14.708 1.00 68.25 88 SER A C 1
ATOM 687 O O . SER A 1 88 ? 8.275 -21.565 -15.708 1.00 68.25 88 SER A O 1
ATOM 689 N N . ALA A 1 89 ? 7.609 -21.533 -13.553 1.00 67.75 89 ALA A N 1
ATOM 690 C CA . ALA A 1 89 ? 7.799 -20.096 -13.367 1.00 67.75 89 ALA A CA 1
ATOM 691 C C . ALA A 1 89 ? 9.279 -19.720 -13.496 1.00 67.75 89 ALA A C 1
ATOM 693 O O . ALA A 1 89 ? 9.599 -18.778 -14.203 1.00 67.75 89 ALA A O 1
ATOM 694 N N . ILE A 1 90 ? 10.194 -20.510 -12.923 1.00 68.19 90 ILE A N 1
ATOM 695 C CA . ILE A 1 90 ? 11.643 -20.282 -13.053 1.00 68.19 90 ILE A CA 1
ATOM 696 C C . ILE A 1 90 ? 12.103 -20.340 -14.522 1.00 68.19 90 ILE A C 1
ATOM 698 O O . ILE A 1 90 ? 12.886 -19.501 -14.968 1.00 68.19 90 ILE A O 1
ATOM 702 N N . VAL A 1 91 ? 11.622 -21.319 -15.297 1.00 72.56 91 VAL A N 1
ATOM 703 C CA . VAL A 1 91 ? 11.969 -21.433 -16.725 1.00 72.56 91 VAL A CA 1
ATOM 704 C C . VAL A 1 91 ? 11.383 -20.273 -17.528 1.00 72.56 91 VAL A C 1
ATOM 706 O O . VAL A 1 91 ? 12.120 -19.646 -18.286 1.00 72.56 91 VAL A O 1
ATOM 709 N N . ALA A 1 92 ? 10.101 -19.953 -17.327 1.00 74.06 92 ALA A N 1
ATOM 710 C CA . ALA A 1 92 ? 9.454 -18.814 -17.977 1.00 74.06 92 ALA A CA 1
ATOM 711 C C . ALA A 1 92 ? 10.191 -17.503 -17.662 1.00 74.06 92 ALA A C 1
ATOM 713 O O . ALA A 1 92 ? 10.489 -16.723 -18.559 1.00 74.06 92 ALA A O 1
ATOM 714 N N . GLN A 1 93 ? 10.601 -17.327 -16.407 1.00 74.00 93 GLN A N 1
ATOM 715 C CA . GLN A 1 93 ? 11.368 -16.185 -15.929 1.00 74.00 93 GLN A CA 1
ATOM 716 C C . GLN A 1 93 ? 12.729 -16.052 -16.623 1.00 74.00 93 GLN A C 1
ATOM 718 O O . GLN A 1 93 ? 13.139 -14.956 -17.011 1.00 74.00 93 GLN A O 1
ATOM 723 N N . ARG A 1 94 ? 13.446 -17.166 -16.804 1.00 75.50 94 ARG A N 1
ATOM 724 C CA . ARG A 1 94 ? 14.719 -17.193 -17.536 1.00 75.50 94 ARG A CA 1
ATOM 725 C C . ARG A 1 94 ? 14.527 -16.824 -19.008 1.00 75.50 94 ARG A C 1
ATOM 727 O O . ARG A 1 94 ? 15.333 -16.071 -19.554 1.00 75.50 94 ARG A O 1
ATOM 734 N N . ASP A 1 95 ? 13.491 -17.357 -19.646 1.00 80.06 95 ASP A N 1
ATOM 735 C CA . ASP A 1 95 ? 13.215 -17.104 -21.062 1.00 80.06 95 ASP A CA 1
ATOM 736 C C . ASP A 1 95 ? 12.775 -15.641 -21.280 1.00 80.06 95 ASP A C 1
ATOM 738 O O . ASP A 1 95 ? 13.266 -14.975 -22.195 1.00 80.06 95 ASP A O 1
ATOM 742 N N . ALA A 1 96 ? 11.971 -15.092 -20.364 1.00 81.44 96 ALA A N 1
ATOM 743 C CA . ALA A 1 96 ? 11.618 -13.675 -20.303 1.00 81.44 96 ALA A CA 1
ATOM 744 C C . ALA A 1 96 ? 12.850 -12.767 -20.122 1.00 81.44 96 ALA A C 1
ATOM 746 O O . ALA A 1 96 ? 12.992 -11.767 -20.829 1.00 81.44 96 ALA A O 1
ATOM 747 N N . ASN A 1 97 ? 13.798 -13.142 -19.251 1.00 78.56 97 ASN A N 1
ATOM 748 C CA . ASN A 1 97 ? 15.056 -12.406 -19.063 1.00 78.56 97 ASN A CA 1
ATOM 749 C C . ASN A 1 97 ? 15.904 -12.345 -20.345 1.00 78.56 97 ASN A C 1
ATOM 751 O O . ASN A 1 97 ? 16.533 -11.323 -20.625 1.00 78.56 97 ASN A O 1
ATOM 755 N N . ALA A 1 98 ? 15.927 -13.421 -21.137 1.00 79.56 98 ALA A N 1
ATOM 756 C CA . ALA A 1 98 ? 16.655 -13.436 -22.404 1.00 79.56 98 ALA A CA 1
ATOM 757 C C . ALA A 1 98 ? 16.035 -12.461 -23.421 1.00 79.56 98 ALA A C 1
ATOM 759 O O . ALA A 1 98 ? 16.754 -11.666 -24.027 1.00 79.56 98 ALA A O 1
ATOM 760 N N . VAL A 1 99 ? 14.704 -12.459 -23.549 1.00 85.31 99 VAL A N 1
ATOM 761 C CA . VAL A 1 99 ? 13.982 -11.509 -24.413 1.00 85.31 99 VAL A CA 1
ATOM 762 C C . VAL A 1 99 ? 14.157 -10.066 -23.943 1.00 85.31 99 VAL A C 1
ATOM 764 O O . VAL A 1 99 ? 14.331 -9.165 -24.767 1.00 85.31 99 VAL A O 1
ATOM 767 N N . MET A 1 100 ? 14.176 -9.839 -22.629 1.00 83.06 100 MET A N 1
ATOM 768 C CA . MET A 1 100 ? 14.472 -8.533 -22.048 1.00 83.06 100 MET A CA 1
ATOM 769 C C . MET A 1 100 ? 15.858 -8.034 -22.463 1.00 83.06 100 MET A C 1
ATOM 771 O O . MET A 1 100 ? 15.986 -6.921 -22.967 1.00 83.06 100 MET A O 1
ATOM 775 N N . LEU A 1 101 ? 16.893 -8.865 -22.305 1.00 80.19 101 LEU A N 1
ATOM 776 C CA . LEU A 1 101 ? 18.261 -8.523 -22.701 1.00 80.19 101 LEU A CA 1
ATOM 777 C C . LEU A 1 101 ? 18.369 -8.181 -24.186 1.00 80.19 101 LEU A C 1
ATOM 779 O O . LEU A 1 101 ? 19.021 -7.198 -24.539 1.00 80.19 101 LEU A O 1
ATOM 783 N N . ASP A 1 102 ? 17.721 -8.963 -25.046 1.00 84.25 102 ASP A N 1
ATOM 784 C CA . ASP A 1 102 ? 17.749 -8.726 -26.488 1.00 84.25 102 ASP A CA 1
ATOM 785 C C . ASP A 1 102 ? 17.012 -7.414 -26.849 1.00 84.25 102 ASP A C 1
ATOM 787 O O . ASP A 1 102 ? 17.482 -6.645 -27.694 1.00 84.25 102 ASP A O 1
ATOM 791 N N . THR A 1 103 ? 15.920 -7.090 -26.146 1.00 86.12 103 THR A N 1
ATOM 792 C CA . THR A 1 103 ? 15.179 -5.821 -26.303 1.00 86.12 103 THR A CA 1
ATOM 793 C C . THR A 1 103 ? 16.000 -4.617 -25.826 1.00 86.12 103 THR A C 1
ATOM 795 O O . THR A 1 103 ? 16.095 -3.601 -26.514 1.00 86.12 103 THR A O 1
ATOM 798 N N . LEU A 1 104 ? 16.661 -4.729 -24.674 1.00 80.50 104 LEU A N 1
ATOM 799 C CA . LEU A 1 104 ? 17.549 -3.691 -24.146 1.00 80.50 104 LEU A CA 1
ATOM 800 C C . LEU A 1 104 ? 18.763 -3.464 -25.053 1.00 80.50 104 LEU A C 1
ATOM 802 O O . LEU A 1 104 ? 19.167 -2.322 -25.276 1.00 80.50 104 LEU A O 1
ATOM 806 N N . ALA A 1 105 ? 19.315 -4.534 -25.630 1.00 82.00 105 ALA A N 1
ATOM 807 C CA . ALA A 1 105 ? 20.405 -4.452 -26.593 1.00 82.00 105 ALA A CA 1
ATOM 808 C C . ALA A 1 105 ? 19.989 -3.734 -27.883 1.00 82.00 105 ALA A C 1
ATOM 810 O O . ALA A 1 105 ? 20.760 -2.909 -28.381 1.00 82.00 105 ALA A O 1
ATOM 811 N N . LYS A 1 106 ? 18.767 -3.976 -28.383 1.00 83.12 106 LYS A N 1
ATOM 812 C CA . LYS A 1 106 ? 18.204 -3.266 -29.545 1.00 83.12 106 LYS A CA 1
ATOM 813 C C . LYS A 1 106 ? 18.235 -1.748 -29.348 1.00 83.12 106 LYS A C 1
ATOM 815 O O . LYS A 1 106 ? 18.669 -1.027 -30.244 1.00 83.12 106 LYS A O 1
ATOM 820 N N . TYR A 1 107 ? 17.839 -1.278 -28.166 1.00 80.75 107 TYR A N 1
ATOM 821 C CA . TYR A 1 107 ? 17.800 0.150 -27.833 1.00 80.75 107 TYR A CA 1
ATOM 822 C C . TYR A 1 107 ? 19.074 0.670 -27.159 1.00 80.75 107 TYR A C 1
ATOM 824 O O . TYR A 1 107 ? 19.161 1.852 -26.842 1.00 80.75 107 TYR A O 1
ATOM 832 N N . LYS A 1 108 ? 20.086 -0.189 -26.963 1.00 79.00 108 LYS A N 1
ATOM 833 C CA . LYS A 1 108 ? 21.351 0.125 -26.278 1.00 79.00 108 LYS A CA 1
ATOM 834 C C . LYS A 1 108 ? 21.138 0.743 -24.883 1.00 79.00 108 LYS A C 1
ATOM 836 O O . LYS A 1 108 ? 21.883 1.644 -24.483 1.00 79.00 108 LYS A O 1
ATOM 841 N N . MET A 1 109 ? 20.142 0.242 -24.154 1.00 74.44 109 MET A N 1
ATOM 842 C CA . MET A 1 109 ? 19.773 0.687 -22.808 1.00 74.44 109 MET A CA 1
ATOM 843 C C . MET A 1 109 ? 20.275 -0.306 -21.760 1.00 74.44 109 MET A C 1
ATOM 845 O O . MET A 1 109 ? 20.144 -1.511 -21.934 1.00 74.44 109 MET A O 1
ATOM 849 N N . ASN A 1 110 ? 20.816 0.184 -20.647 1.00 71.75 110 ASN A N 1
ATOM 850 C CA . ASN A 1 110 ? 21.105 -0.673 -19.491 1.00 71.75 110 ASN A CA 1
ATOM 851 C C . ASN A 1 110 ? 19.820 -0.892 -18.688 1.00 71.75 110 ASN A C 1
ATOM 853 O O . ASN A 1 110 ? 18.953 -0.023 -18.719 1.00 71.75 110 ASN A O 1
ATOM 857 N N . ALA A 1 111 ? 19.704 -1.980 -17.927 1.00 69.06 111 ALA A N 1
ATOM 858 C CA . ALA A 1 111 ? 18.632 -2.082 -16.943 1.00 69.06 111 ALA A CA 1
ATOM 859 C C . ALA A 1 111 ? 19.045 -2.834 -15.682 1.00 69.06 111 ALA A C 1
ATOM 861 O O . ALA A 1 111 ? 19.943 -3.675 -15.698 1.00 69.06 111 ALA A O 1
ATOM 862 N N . GLU A 1 112 ? 18.362 -2.545 -14.586 1.00 69.75 112 GLU A N 1
ATOM 863 C CA . GLU A 1 112 ? 18.380 -3.384 -13.393 1.00 69.75 112 GLU A CA 1
ATOM 864 C C . GLU A 1 112 ? 17.062 -4.144 -13.309 1.00 69.75 112 GLU A C 1
ATOM 866 O O . GLU A 1 112 ? 15.998 -3.566 -13.531 1.00 69.75 112 GLU A O 1
ATOM 871 N N . VAL A 1 113 ? 17.142 -5.447 -13.048 1.00 67.81 113 VAL A N 1
ATOM 872 C CA . VAL A 1 113 ? 15.970 -6.311 -12.944 1.00 67.81 113 VAL A CA 1
ATOM 873 C C . VAL A 1 113 ? 15.890 -6.872 -11.539 1.00 67.81 113 VAL A C 1
ATOM 875 O O . VAL A 1 113 ? 16.815 -7.540 -11.068 1.00 67.81 113 VAL A O 1
ATOM 878 N N . THR A 1 114 ? 14.751 -6.628 -10.904 1.00 68.69 114 THR A N 1
ATOM 879 C CA . THR A 1 114 ? 14.371 -7.268 -9.649 1.00 68.69 114 THR A CA 1
ATOM 880 C C . THR A 1 114 ? 13.369 -8.365 -9.964 1.00 68.69 114 THR A C 1
ATOM 882 O O . THR A 1 114 ? 12.378 -8.140 -10.662 1.00 68.69 114 THR A O 1
ATOM 885 N N . LEU A 1 115 ? 13.659 -9.566 -9.476 1.00 64.62 115 LEU A N 1
ATOM 886 C CA . LEU A 1 115 ? 12.814 -10.741 -9.636 1.00 64.62 115 LEU A CA 1
ATOM 887 C C . LEU A 1 115 ? 11.958 -10.920 -8.381 1.00 64.62 115 LEU A C 1
ATOM 889 O O . LEU A 1 115 ? 12.428 -10.659 -7.278 1.00 64.62 115 LEU A O 1
ATOM 893 N N . SER A 1 116 ? 10.732 -11.410 -8.539 1.00 62.03 116 SER A N 1
ATOM 894 C CA . SER A 1 116 ? 9.879 -11.824 -7.418 1.00 62.03 116 SER A CA 1
ATOM 895 C C . SER A 1 116 ? 9.650 -13.338 -7.422 1.00 62.03 116 SER A C 1
ATOM 897 O O . SER A 1 116 ? 9.810 -14.017 -8.441 1.00 62.03 116 SER A O 1
ATOM 899 N N . ARG A 1 117 ? 9.217 -13.884 -6.278 1.00 61.12 117 ARG A N 1
ATOM 900 C CA . ARG A 1 117 ? 8.871 -15.311 -6.135 1.00 61.12 117 ARG A CA 1
ATOM 901 C C . ARG A 1 117 ? 7.684 -15.751 -7.001 1.00 61.12 117 ARG A C 1
ATOM 903 O O . ARG A 1 117 ? 7.570 -16.940 -7.294 1.00 61.12 117 ARG A O 1
ATOM 910 N N . GLU A 1 118 ? 6.825 -14.825 -7.421 1.00 60.41 118 GLU A N 1
ATOM 911 C CA . GLU A 1 118 ? 5.663 -15.129 -8.269 1.00 60.41 118 GLU A CA 1
ATOM 912 C C . GLU A 1 118 ? 5.956 -14.978 -9.770 1.00 60.41 118 GLU A C 1
ATOM 914 O O . GLU A 1 118 ? 5.074 -15.203 -10.591 1.00 60.41 118 GLU A O 1
ATOM 919 N N . GLY A 1 119 ? 7.200 -14.658 -10.149 1.00 60.19 119 GLY A N 1
ATOM 920 C CA . GLY A 1 119 ? 7.581 -14.462 -11.552 1.00 60.19 119 GLY A CA 1
ATOM 921 C C . GLY A 1 119 ? 7.294 -13.054 -12.084 1.00 60.19 119 GLY A C 1
ATOM 922 O O . GLY A 1 119 ? 7.409 -12.815 -13.283 1.00 60.19 119 GLY A O 1
ATOM 923 N N . GLN A 1 120 ? 6.943 -12.106 -11.207 1.00 67.56 120 GLN A N 1
ATOM 924 C CA . GLN A 1 120 ? 6.935 -10.690 -11.568 1.00 67.56 120 GLN A CA 1
ATOM 925 C C . GLN A 1 120 ? 8.367 -10.177 -11.720 1.00 67.56 120 GLN A C 1
ATOM 927 O O . GLN A 1 120 ? 9.250 -10.525 -10.926 1.00 67.56 120 GLN A O 1
ATOM 932 N N . MET A 1 121 ? 8.561 -9.311 -12.711 1.00 69.62 121 MET A N 1
ATOM 933 C CA . MET A 1 121 ? 9.814 -8.617 -12.982 1.00 69.62 121 MET A CA 1
ATOM 934 C C . MET A 1 121 ? 9.601 -7.114 -12.890 1.00 69.62 121 MET A C 1
ATOM 936 O O . MET A 1 121 ? 8.750 -6.573 -13.595 1.00 69.62 121 MET A O 1
ATOM 940 N N . VAL A 1 122 ? 10.432 -6.438 -12.104 1.00 72.50 122 VAL A N 1
ATOM 941 C CA . VAL A 1 122 ? 10.520 -4.973 -12.113 1.00 72.50 122 VAL A CA 1
ATOM 942 C C . VAL A 1 122 ? 11.782 -4.585 -12.864 1.00 72.50 122 VAL A C 1
ATOM 944 O O . VAL A 1 122 ? 12.868 -5.073 -12.544 1.00 72.50 122 VAL A O 1
ATOM 947 N N . VAL A 1 123 ? 11.637 -3.747 -13.890 1.00 69.38 123 VAL A N 1
ATOM 948 C CA . VAL A 1 123 ? 12.718 -3.399 -14.819 1.00 69.38 123 VAL A CA 1
ATOM 949 C C . VAL A 1 123 ? 12.985 -1.906 -14.758 1.00 69.38 123 VAL A C 1
ATOM 951 O O . VAL A 1 123 ? 12.184 -1.095 -15.216 1.00 69.38 123 VAL A O 1
ATOM 954 N N . GLN A 1 124 ? 14.159 -1.553 -14.253 1.00 69.75 124 GLN A N 1
ATOM 955 C CA . GLN A 1 124 ? 14.619 -0.179 -14.158 1.00 69.75 124 GLN A CA 1
ATOM 956 C C . GLN A 1 124 ? 15.522 0.147 -15.351 1.00 69.75 124 GLN A C 1
ATOM 958 O O . GLN A 1 124 ? 16.675 -0.278 -15.386 1.00 69.75 124 GLN A O 1
ATOM 963 N N . VAL A 1 125 ? 15.025 0.892 -16.339 1.00 61.53 125 VAL A N 1
ATOM 964 C CA . VAL A 1 125 ? 15.757 1.164 -17.588 1.00 61.53 125 VAL A CA 1
ATOM 965 C C . VAL A 1 125 ? 16.686 2.380 -17.444 1.00 61.53 125 VAL A C 1
ATOM 967 O O . VAL A 1 125 ? 16.246 3.518 -17.462 1.00 61.53 125 VAL A O 1
ATOM 970 N N . GLY A 1 126 ? 17.998 2.143 -17.414 1.00 53.00 126 GLY A N 1
ATOM 971 C CA . GLY A 1 126 ? 18.996 3.092 -17.908 1.00 53.00 126 GLY A CA 1
ATOM 972 C C . GLY A 1 126 ? 19.395 4.244 -16.993 1.00 53.00 126 GLY A C 1
ATOM 973 O O . GLY A 1 126 ? 19.595 5.329 -17.516 1.00 53.00 126 GLY A O 1
ATOM 974 N N . GLY A 1 127 ? 19.560 4.056 -15.678 1.00 43.84 127 GLY A N 1
ATOM 975 C CA . GLY A 1 127 ? 20.118 5.066 -14.747 1.00 43.84 127 GLY A CA 1
ATOM 976 C C . GLY A 1 127 ? 19.292 6.355 -14.572 1.00 43.84 127 GLY A C 1
ATOM 977 O O . GLY A 1 127 ? 19.456 7.061 -13.580 1.00 43.84 127 GLY A O 1
ATOM 978 N N . ALA A 1 128 ? 18.386 6.634 -15.502 1.00 38.19 128 ALA A N 1
ATOM 979 C CA . ALA A 1 128 ? 17.228 7.476 -15.356 1.00 38.19 128 ALA A CA 1
ATOM 980 C C . ALA A 1 128 ? 16.087 6.588 -14.871 1.00 38.19 128 ALA A C 1
ATOM 982 O O . ALA A 1 128 ? 15.798 5.531 -15.421 1.00 38.19 128 ALA A O 1
ATOM 983 N N . ASP A 1 129 ? 15.459 7.024 -13.798 1.00 41.09 129 ASP A N 1
ATOM 984 C CA . ASP A 1 129 ? 14.147 6.537 -13.440 1.00 41.09 129 ASP A CA 1
ATOM 985 C C . ASP A 1 129 ? 13.167 6.992 -14.521 1.00 41.09 129 ASP A C 1
ATOM 987 O O . ASP A 1 129 ? 13.152 8.188 -14.796 1.00 41.09 129 ASP A O 1
ATOM 991 N N . PRO A 1 130 ? 12.387 6.130 -15.194 1.00 35.78 130 PRO A N 1
ATOM 992 C CA . PRO A 1 130 ? 11.347 6.625 -16.094 1.00 35.78 130 PRO A CA 1
ATOM 993 C C . PRO A 1 130 ? 10.275 7.424 -15.330 1.00 35.78 130 PRO A C 1
ATOM 995 O O . PRO A 1 130 ? 9.610 8.270 -15.921 1.00 35.78 130 PRO A O 1
ATOM 998 N N . THR A 1 131 ? 10.195 7.263 -14.003 1.00 41.53 131 THR A N 1
ATOM 999 C CA . THR A 1 131 ? 9.576 8.214 -13.067 1.00 41.53 131 THR A CA 1
ATOM 1000 C C . THR A 1 131 ? 10.594 9.261 -12.598 1.00 41.53 131 THR A C 1
ATOM 1002 O O . THR A 1 131 ? 10.786 9.455 -11.398 1.00 41.53 131 THR A O 1
ATOM 1005 N N . TYR A 1 132 ? 11.319 9.895 -13.534 1.00 37.47 132 TYR A N 1
ATOM 1006 C CA . TYR A 1 132 ? 12.431 10.798 -13.218 1.00 37.47 132 TYR A CA 1
ATOM 1007 C C . TYR A 1 132 ? 11.951 11.932 -12.316 1.00 37.47 132 TYR A C 1
ATOM 1009 O O . TYR A 1 132 ? 11.309 12.887 -12.751 1.00 37.47 132 TYR A O 1
ATOM 1017 N N . PHE A 1 133 ? 12.305 11.815 -11.043 1.00 38.59 133 PHE A N 1
ATOM 1018 C CA . PHE A 1 133 ? 12.150 12.852 -10.047 1.00 38.59 133 PHE A CA 1
ATOM 1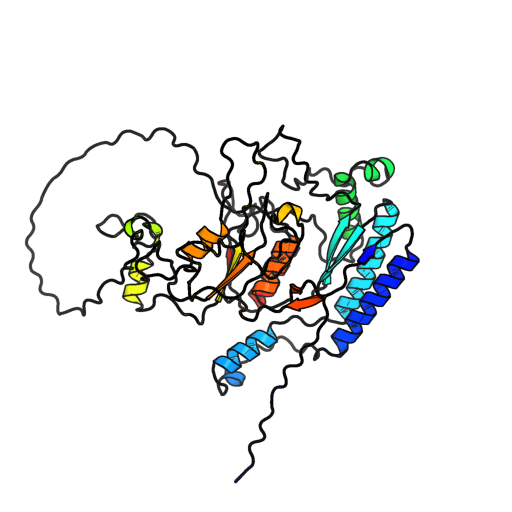019 C C . PHE A 1 133 ? 13.114 13.995 -10.377 1.00 38.59 133 PHE A C 1
ATOM 1021 O O . PHE A 1 133 ? 14.316 13.896 -10.119 1.00 38.59 133 PHE A O 1
ATOM 1028 N N . ASN A 1 134 ? 12.587 15.086 -10.940 1.00 39.53 134 ASN A N 1
ATOM 1029 C CA . ASN A 1 134 ? 13.269 16.374 -10.925 1.00 39.53 134 ASN A CA 1
ATOM 1030 C C . ASN A 1 134 ? 12.568 17.309 -9.926 1.00 39.53 134 ASN A C 1
ATOM 1032 O O . ASN A 1 134 ? 11.530 17.885 -10.263 1.00 39.53 134 ASN A O 1
ATOM 1036 N N . PRO A 1 135 ? 13.117 17.499 -8.715 1.00 39.53 135 PRO A N 1
ATOM 1037 C CA . PRO A 1 135 ? 12.530 18.393 -7.721 1.00 39.53 135 PRO A CA 1
ATOM 1038 C C . PRO A 1 135 ? 12.543 19.873 -8.147 1.00 39.53 135 PRO A C 1
ATOM 1040 O O . PRO A 1 135 ? 11.892 20.690 -7.498 1.00 39.53 135 PRO A O 1
ATOM 1043 N N . GLU A 1 136 ? 13.271 20.239 -9.210 1.00 39.38 136 GLU A N 1
ATOM 1044 C CA . GLU A 1 136 ? 13.513 21.636 -9.587 1.00 39.38 136 GLU A CA 1
ATOM 1045 C C . GLU A 1 136 ? 12.543 22.207 -10.635 1.00 39.38 136 GLU A C 1
ATOM 1047 O O . GLU A 1 136 ? 12.504 23.427 -10.811 1.00 39.38 136 GLU A O 1
ATOM 1052 N N . ASP A 1 137 ? 11.718 21.394 -11.311 1.00 43.06 137 ASP A N 1
ATOM 1053 C CA . ASP A 1 137 ? 10.802 21.918 -12.339 1.00 43.06 137 ASP A CA 1
ATOM 1054 C C . ASP A 1 137 ? 9.460 22.379 -11.738 1.00 43.06 137 ASP A C 1
ATOM 1056 O O . ASP A 1 137 ? 8.404 21.754 -11.852 1.00 43.06 137 ASP A O 1
ATOM 1060 N N . ALA A 1 138 ? 9.520 23.526 -11.058 1.00 37.34 138 ALA A N 1
ATOM 1061 C CA . ALA A 1 138 ? 8.419 24.196 -10.362 1.00 37.34 138 ALA A CA 1
ATOM 1062 C C . ALA A 1 138 ? 7.327 24.788 -11.285 1.00 37.34 138 ALA A C 1
ATOM 1064 O O . ALA A 1 138 ? 6.460 25.535 -10.826 1.00 37.34 138 ALA A O 1
ATOM 1065 N N . SER A 1 139 ? 7.361 24.510 -12.592 1.00 40.44 139 SER A N 1
ATOM 1066 C CA . SER A 1 139 ? 6.500 25.176 -13.577 1.00 40.44 139 SER A CA 1
ATOM 1067 C C . SER A 1 139 ? 5.115 24.533 -13.753 1.00 40.44 139 SER A C 1
ATOM 1069 O O . SER A 1 139 ? 4.224 25.171 -14.323 1.00 40.44 139 SER A O 1
ATOM 1071 N N . ARG A 1 140 ? 4.896 23.302 -13.254 1.00 39.00 140 ARG A N 1
ATOM 1072 C CA . ARG A 1 140 ? 3.606 22.577 -13.336 1.00 39.00 140 ARG A CA 1
ATOM 1073 C C . ARG A 1 140 ? 3.316 21.717 -12.090 1.00 39.00 140 ARG A C 1
ATOM 1075 O O . ARG A 1 140 ? 3.423 20.497 -12.154 1.00 39.00 140 ARG A O 1
ATOM 1082 N N . PRO A 1 141 ? 2.906 22.330 -10.969 1.00 38.69 141 PRO A N 1
ATOM 1083 C CA . PRO A 1 141 ? 2.814 21.662 -9.667 1.00 38.69 141 PRO A CA 1
ATOM 1084 C C . PRO A 1 141 ? 1.682 20.632 -9.517 1.00 38.69 141 PRO A C 1
ATOM 1086 O O . PRO A 1 141 ? 1.644 19.960 -8.496 1.00 38.69 141 PRO A O 1
ATOM 1089 N N . GLU A 1 142 ? 0.770 20.497 -10.487 1.00 39.31 142 GLU A N 1
ATOM 1090 C CA . GLU A 1 142 ? -0.406 19.613 -10.366 1.00 39.31 142 GLU A CA 1
ATOM 1091 C C . GLU A 1 142 ? -0.336 18.350 -11.241 1.00 39.31 142 GLU A C 1
ATOM 1093 O O . GLU A 1 142 ? -1.208 17.501 -11.123 1.00 39.31 142 GLU A O 1
ATOM 1098 N N . LEU A 1 143 ? 0.672 18.205 -12.117 1.00 35.31 143 LEU A N 1
ATOM 1099 C CA . LEU A 1 143 ? 0.735 17.097 -13.090 1.00 35.31 143 LEU A CA 1
ATOM 1100 C C . LEU A 1 143 ? 2.163 16.662 -13.500 1.00 35.31 143 LEU A C 1
ATOM 1102 O O . LEU A 1 143 ? 2.303 15.846 -14.407 1.00 35.31 143 LEU A O 1
ATOM 1106 N N . SER A 1 144 ? 3.240 17.195 -12.909 1.00 33.34 144 SER A N 1
ATOM 1107 C CA . SER A 1 144 ? 4.622 16.856 -13.322 1.00 33.34 144 SER A CA 1
ATOM 1108 C C . SER A 1 144 ? 5.166 15.534 -12.755 1.00 33.34 144 SER A C 1
ATOM 1110 O O . SER A 1 144 ? 6.299 15.171 -13.055 1.00 33.34 144 SER A O 1
ATOM 1112 N N . PHE A 1 145 ? 4.380 14.839 -11.931 1.00 39.03 145 PHE A N 1
ATOM 1113 C CA . PHE A 1 145 ? 4.819 13.749 -11.046 1.00 39.03 145 PHE A CA 1
ATOM 1114 C C . PHE A 1 145 ? 4.145 12.402 -11.324 1.00 39.03 145 PHE A C 1
ATOM 1116 O O . PHE A 1 145 ? 4.631 11.364 -10.884 1.00 39.03 145 PHE A O 1
ATOM 1123 N N . LEU A 1 146 ? 3.036 12.397 -12.064 1.00 37.34 146 LEU A N 1
ATOM 1124 C CA . LEU A 1 146 ? 2.473 11.164 -12.587 1.00 37.34 146 LEU A CA 1
ATOM 1125 C C . LEU A 1 146 ? 3.448 10.664 -13.654 1.00 37.34 146 LEU A C 1
ATOM 1127 O O . LEU A 1 146 ? 3.910 11.449 -14.489 1.00 37.34 146 LEU A O 1
ATOM 1131 N N . ALA A 1 147 ? 3.705 9.360 -13.696 1.00 40.22 147 ALA A N 1
ATOM 1132 C CA . ALA A 1 147 ? 4.026 8.716 -14.960 1.00 40.22 147 ALA A CA 1
ATOM 1133 C C . ALA A 1 147 ? 2.809 8.906 -15.883 1.00 40.22 147 ALA A C 1
ATOM 1135 O O . ALA A 1 147 ? 2.021 7.988 -16.080 1.00 40.22 147 ALA A O 1
ATOM 1136 N N . ILE A 1 148 ? 2.592 10.131 -16.382 1.00 39.75 148 ILE A N 1
ATOM 1137 C CA . ILE A 1 148 ? 1.584 10.411 -17.386 1.00 39.75 148 ILE A CA 1
ATOM 1138 C C . ILE A 1 148 ? 2.068 9.621 -18.575 1.00 39.75 148 ILE A C 1
ATOM 1140 O O . ILE A 1 148 ? 3.089 9.953 -19.189 1.00 39.75 148 ILE A O 1
ATOM 1144 N N . ASP A 1 149 ? 1.338 8.559 -18.892 1.00 50.59 149 ASP A N 1
ATOM 1145 C CA . ASP A 1 149 ? 1.421 8.021 -20.221 1.00 50.59 149 ASP A CA 1
ATOM 1146 C C . ASP A 1 149 ? 1.015 9.152 -21.163 1.00 50.59 149 ASP A C 1
ATOM 1148 O O . ASP A 1 149 ? -0.158 9.487 -21.303 1.00 50.59 149 ASP A O 1
ATOM 1152 N N . GLN A 1 150 ? 1.999 9.808 -21.785 1.00 50.84 150 GLN A N 1
ATOM 1153 C CA . GLN A 1 150 ? 1.717 10.878 -22.739 1.00 50.84 150 GLN A CA 1
ATOM 1154 C C . GLN A 1 150 ? 1.016 10.330 -23.993 1.00 50.84 150 GLN A C 1
ATOM 1156 O O . GLN A 1 150 ? 0.810 11.081 -24.946 1.00 50.84 150 GLN A O 1
ATOM 1161 N N . GLY A 1 151 ? 0.708 9.022 -24.025 1.00 55.59 151 GLY A N 1
ATOM 1162 C CA . GLY A 1 151 ? 0.072 8.321 -25.131 1.00 55.59 151 GLY A CA 1
ATOM 1163 C C . GLY A 1 151 ? 0.922 8.369 -26.394 1.00 55.59 151 GLY A C 1
ATOM 1164 O O . GLY A 1 151 ? 0.423 8.116 -27.487 1.00 55.59 151 GLY A O 1
ATOM 1165 N N . LYS A 1 152 ? 2.198 8.756 -26.261 1.00 59.44 152 LYS A N 1
ATOM 1166 C CA . LYS A 1 152 ? 3.111 8.949 -27.386 1.00 59.44 152 LYS A CA 1
ATOM 1167 C C . LYS A 1 152 ? 3.444 7.612 -28.030 1.00 59.44 152 LYS A C 1
ATOM 1169 O O . LYS A 1 152 ? 3.602 7.565 -29.251 1.00 59.44 152 LYS A O 1
ATOM 1174 N N . GLY A 1 153 ? 3.484 6.544 -27.227 1.00 67.50 153 GLY A N 1
ATOM 1175 C CA . GLY A 1 153 ? 3.841 5.212 -27.681 1.00 67.50 153 GLY A CA 1
ATOM 1176 C C . GLY A 1 153 ? 5.212 5.200 -28.362 1.00 67.50 153 GLY A C 1
ATOM 1177 O O . GLY A 1 153 ? 5.936 6.196 -28.419 1.00 67.50 153 GLY A O 1
ATOM 1178 N N . CYS A 1 154 ? 5.578 4.063 -28.942 1.00 79.75 154 CYS A N 1
ATOM 1179 C CA . CYS A 1 154 ? 6.805 3.978 -29.725 1.00 79.75 154 CYS A CA 1
ATOM 1180 C C . CYS A 1 154 ? 6.566 4.499 -31.148 1.00 79.75 154 CYS A C 1
ATOM 1182 O O . CYS A 1 154 ? 6.295 3.728 -32.071 1.00 79.75 154 CYS A O 1
ATOM 1184 N N . SER A 1 155 ? 6.619 5.821 -31.313 1.00 71.25 155 SER A N 1
ATOM 1185 C CA . SER A 1 155 ? 6.281 6.503 -32.572 1.00 71.25 155 SER A CA 1
ATOM 1186 C C . SER A 1 155 ? 7.197 6.141 -33.752 1.00 71.25 155 SER A C 1
ATOM 1188 O O . SER A 1 155 ? 6.713 6.040 -34.880 1.00 71.25 155 SER A O 1
ATOM 1190 N N . ASN A 1 156 ? 8.491 5.899 -33.511 1.00 78.88 156 ASN A N 1
ATOM 1191 C CA . ASN A 1 156 ? 9.432 5.410 -34.520 1.00 78.88 156 ASN A CA 1
ATOM 1192 C C . ASN A 1 156 ? 10.457 4.430 -33.906 1.00 78.88 156 ASN A C 1
ATOM 1194 O O . ASN A 1 156 ? 11.468 4.872 -33.364 1.00 78.88 156 ASN A O 1
ATOM 1198 N N . PRO A 1 157 ? 10.232 3.105 -33.989 1.00 76.19 157 PRO A N 1
ATOM 1199 C CA . PRO A 1 157 ? 11.102 2.105 -33.365 1.00 76.19 157 PRO A CA 1
ATOM 1200 C C . PRO A 1 157 ? 12.490 1.970 -34.014 1.00 76.19 157 PRO A C 1
ATOM 1202 O O . PRO A 1 157 ? 13.344 1.298 -33.434 1.00 76.19 157 PRO A O 1
ATOM 1205 N N . ASP A 1 158 ? 12.707 2.574 -35.188 1.00 80.75 158 ASP A N 1
ATOM 1206 C CA . ASP A 1 158 ? 13.972 2.503 -35.930 1.00 80.75 158 ASP A CA 1
ATOM 1207 C C . ASP A 1 158 ? 14.931 3.660 -35.587 1.00 80.75 158 ASP A C 1
ATOM 1209 O O . ASP A 1 158 ? 16.126 3.584 -35.877 1.00 80.75 158 ASP A O 1
ATOM 1213 N N . ASP A 1 159 ? 14.440 4.720 -34.932 1.00 84.44 159 ASP A N 1
ATOM 1214 C CA . ASP A 1 159 ? 15.245 5.875 -34.516 1.00 84.44 159 ASP A CA 1
ATOM 1215 C C . ASP A 1 159 ? 15.889 5.642 -33.142 1.00 84.44 159 ASP A C 1
ATOM 1217 O O . ASP A 1 159 ? 15.504 6.210 -32.119 1.00 84.44 159 ASP A O 1
ATOM 1221 N N . VAL A 1 160 ? 16.876 4.745 -33.112 1.00 82.62 160 VAL A N 1
ATOM 1222 C CA . VAL A 1 160 ? 17.562 4.352 -31.872 1.00 82.62 160 VAL A CA 1
ATOM 1223 C C . VAL A 1 160 ? 18.236 5.547 -31.188 1.00 82.62 160 VAL A C 1
ATOM 1225 O O . VAL A 1 160 ? 18.280 5.584 -29.965 1.00 82.62 160 VAL A O 1
ATOM 1228 N N . GLU A 1 161 ? 18.732 6.539 -31.934 1.00 82.12 161 GLU A N 1
ATOM 1229 C CA . GLU A 1 161 ? 19.370 7.723 -31.342 1.00 82.12 161 GLU A CA 1
ATOM 1230 C C . GLU A 1 161 ? 18.363 8.593 -30.582 1.00 82.12 161 GLU A C 1
ATOM 1232 O O . GLU A 1 161 ? 18.643 8.985 -29.447 1.00 82.12 161 GLU A O 1
ATOM 1237 N N . ALA A 1 162 ? 17.178 8.839 -31.153 1.00 80.25 162 ALA A N 1
ATOM 1238 C CA . ALA A 1 162 ? 16.110 9.550 -30.452 1.00 80.25 162 ALA A CA 1
ATOM 1239 C C . ALA A 1 162 ? 15.620 8.775 -29.223 1.00 80.25 162 ALA A C 1
ATOM 1241 O O . ALA A 1 162 ? 15.415 9.363 -28.163 1.00 80.25 162 ALA A O 1
ATOM 1242 N N . ILE A 1 163 ? 15.493 7.450 -29.343 1.00 78.69 163 ILE A N 1
ATOM 1243 C CA . ILE A 1 163 ? 15.081 6.581 -28.236 1.00 78.69 163 ILE A CA 1
ATOM 1244 C C . ILE A 1 163 ? 16.103 6.626 -27.092 1.00 78.69 163 ILE A C 1
ATOM 1246 O O . ILE A 1 163 ? 15.728 6.748 -25.934 1.00 78.69 163 ILE A O 1
ATOM 1250 N N . GLN A 1 164 ? 17.402 6.586 -27.391 1.00 75.38 164 GLN A N 1
ATOM 1251 C CA . GLN A 1 164 ? 18.446 6.692 -26.366 1.00 75.38 164 GLN A CA 1
ATOM 1252 C C . GLN A 1 164 ? 18.493 8.068 -25.688 1.00 75.38 164 GLN A C 1
ATOM 1254 O O . GLN A 1 164 ? 18.946 8.172 -24.547 1.00 75.38 164 GLN A O 1
ATOM 1259 N N . ALA A 1 165 ? 18.077 9.120 -26.393 1.00 77.12 165 ALA A N 1
ATOM 1260 C CA . ALA A 1 165 ? 18.063 10.484 -25.879 1.00 77.12 165 ALA A CA 1
ATOM 1261 C C . ALA A 1 165 ? 16.826 10.798 -25.018 1.00 77.12 165 ALA A C 1
ATOM 1263 O O . ALA A 1 165 ? 16.867 11.750 -24.238 1.00 77.12 165 ALA A O 1
ATOM 1264 N N . ASP A 1 166 ? 15.751 10.015 -25.139 1.00 74.88 166 ASP A N 1
ATOM 1265 C CA . ASP A 1 166 ? 14.483 10.215 -24.434 1.00 74.88 166 ASP A CA 1
ATOM 1266 C C . ASP A 1 166 ? 14.094 8.950 -23.640 1.00 74.88 166 ASP A C 1
ATOM 1268 O O . ASP A 1 166 ? 13.531 8.005 -24.203 1.00 74.88 166 ASP A O 1
ATOM 1272 N N . PRO A 1 167 ? 14.355 8.919 -22.318 1.00 71.56 167 PRO A N 1
ATOM 1273 C CA . PRO A 1 167 ? 14.009 7.784 -21.465 1.00 71.56 167 PRO A CA 1
ATOM 1274 C C . PRO A 1 167 ? 12.520 7.417 -21.482 1.00 71.56 167 PRO A C 1
ATOM 1276 O O . PRO A 1 167 ? 12.193 6.236 -21.387 1.00 71.56 167 PRO A O 1
ATOM 1279 N N . ALA A 1 168 ? 11.614 8.389 -21.637 1.00 72.94 168 ALA A N 1
ATOM 1280 C CA . ALA A 1 168 ? 10.180 8.111 -21.682 1.00 72.94 168 ALA A CA 1
ATOM 1281 C C . ALA A 1 168 ? 9.805 7.392 -22.987 1.00 72.94 168 ALA A C 1
ATOM 1283 O O . ALA A 1 168 ? 9.077 6.398 -22.964 1.00 72.94 168 ALA A O 1
ATOM 1284 N N . LEU A 1 169 ? 10.371 7.837 -24.115 1.00 77.94 169 LEU A N 1
ATOM 1285 C CA . LEU A 1 169 ? 10.228 7.149 -25.400 1.00 77.94 169 LEU A CA 1
ATOM 1286 C C . LEU A 1 169 ? 10.868 5.749 -25.368 1.00 77.94 169 LEU A C 1
ATOM 1288 O O . LEU A 1 169 ? 10.295 4.801 -25.906 1.00 77.94 169 LEU A O 1
ATOM 1292 N N . ALA A 1 170 ? 12.022 5.594 -24.709 1.00 78.62 170 ALA A N 1
ATOM 1293 C CA . ALA A 1 170 ? 12.660 4.294 -24.506 1.00 78.62 170 ALA A CA 1
ATOM 1294 C C . ALA A 1 170 ? 11.771 3.324 -23.735 1.00 78.62 170 ALA A C 1
ATOM 1296 O O . ALA A 1 170 ? 11.596 2.189 -24.178 1.00 78.62 170 ALA A O 1
ATOM 1297 N N . THR A 1 171 ? 11.167 3.766 -22.633 1.00 79.81 171 THR A N 1
ATOM 1298 C CA . THR A 1 171 ? 10.219 2.953 -21.868 1.00 79.81 171 THR A CA 1
ATOM 1299 C C . THR A 1 171 ? 9.027 2.531 -22.724 1.00 79.81 171 THR A C 1
ATOM 1301 O O . THR A 1 171 ? 8.697 1.346 -22.746 1.00 79.81 171 THR A O 1
ATOM 1304 N N . ASP A 1 172 ? 8.430 3.443 -23.496 1.00 82.75 172 ASP A N 1
ATOM 1305 C CA . ASP A 1 172 ? 7.301 3.120 -24.380 1.00 82.75 172 ASP A CA 1
ATOM 1306 C C . ASP A 1 172 ? 7.675 2.084 -25.453 1.00 82.75 172 ASP A C 1
ATOM 1308 O O . ASP A 1 172 ? 6.927 1.135 -25.711 1.00 82.75 172 ASP A O 1
ATOM 1312 N N . CYS A 1 173 ? 8.855 2.229 -26.060 1.00 85.38 173 CYS A N 1
ATOM 1313 C CA . CYS A 1 173 ? 9.377 1.292 -27.053 1.00 85.38 173 CYS A CA 1
ATOM 1314 C C . CYS A 1 173 ? 9.708 -0.083 -26.471 1.00 85.38 173 CYS A C 1
ATOM 1316 O O . CYS A 1 173 ? 9.347 -1.100 -27.068 1.00 85.38 173 CYS A O 1
ATOM 1318 N N . ILE A 1 174 ? 10.324 -0.128 -25.289 1.00 85.38 174 ILE A N 1
ATOM 1319 C CA . ILE A 1 174 ? 10.620 -1.377 -24.584 1.00 85.38 174 ILE A CA 1
ATOM 1320 C C . ILE A 1 174 ? 9.319 -2.095 -24.220 1.00 85.38 174 ILE A C 1
ATOM 1322 O O . ILE A 1 174 ? 9.165 -3.265 -24.564 1.00 85.38 174 ILE A O 1
ATOM 1326 N N . ILE A 1 175 ? 8.347 -1.405 -23.611 1.00 86.69 175 ILE A N 1
ATOM 1327 C CA . ILE A 1 175 ? 7.044 -1.998 -23.268 1.00 86.69 175 ILE A CA 1
ATOM 1328 C C . ILE A 1 175 ? 6.379 -2.584 -24.515 1.00 86.69 175 ILE A C 1
ATOM 1330 O O . ILE A 1 175 ? 5.896 -3.717 -24.487 1.00 86.69 175 ILE A O 1
ATOM 1334 N N . GLN A 1 176 ? 6.367 -1.840 -25.624 1.00 88.31 176 GLN A N 1
ATOM 1335 C CA . GLN A 1 176 ? 5.759 -2.304 -26.867 1.00 88.31 176 GLN A CA 1
ATOM 1336 C C . GLN A 1 176 ? 6.414 -3.589 -27.397 1.00 88.31 176 GLN A C 1
ATOM 1338 O O . GLN A 1 176 ? 5.706 -4.512 -27.807 1.00 88.31 176 GLN A O 1
ATOM 1343 N N . ASP A 1 177 ? 7.743 -3.655 -27.418 1.00 89.69 177 ASP A N 1
ATOM 1344 C CA . ASP A 1 177 ? 8.473 -4.813 -27.938 1.00 89.69 177 ASP A CA 1
ATOM 1345 C C . ASP A 1 177 ? 8.340 -6.038 -27.024 1.00 89.69 177 ASP A C 1
ATOM 1347 O O . ASP A 1 177 ? 8.109 -7.148 -27.511 1.00 89.69 177 ASP A O 1
ATOM 1351 N N . LEU A 1 178 ? 8.374 -5.841 -25.704 1.00 89.25 178 LEU A N 1
ATOM 1352 C CA . LEU A 1 178 ? 8.152 -6.915 -24.736 1.00 89.25 178 LEU A CA 1
ATOM 1353 C C . LEU A 1 178 ? 6.731 -7.478 -24.837 1.00 89.25 178 LEU A C 1
ATOM 1355 O O . LEU A 1 178 ? 6.574 -8.698 -24.874 1.00 89.25 178 LEU A O 1
ATOM 1359 N N . LYS A 1 179 ? 5.704 -6.629 -24.994 1.00 89.38 179 LYS A N 1
ATOM 1360 C CA . LYS A 1 179 ? 4.327 -7.088 -25.267 1.00 89.38 179 LYS A CA 1
ATOM 1361 C C . LYS A 1 179 ? 4.255 -7.927 -26.542 1.00 89.38 179 LYS A C 1
ATOM 1363 O O . LYS A 1 179 ? 3.640 -8.989 -26.555 1.00 89.38 179 LYS A O 1
ATOM 1368 N N . LYS A 1 180 ? 4.902 -7.473 -27.622 1.00 89.69 180 LYS A N 1
ATOM 1369 C CA . LYS A 1 180 ? 4.919 -8.185 -28.912 1.00 89.69 180 LYS A CA 1
ATOM 1370 C C . LYS A 1 180 ? 5.661 -9.518 -28.858 1.00 89.69 180 LYS A C 1
ATOM 1372 O O . LYS A 1 180 ? 5.381 -10.381 -29.686 1.00 89.69 180 LYS A O 1
ATOM 1377 N N . SER A 1 181 ? 6.582 -9.696 -27.911 1.00 89.62 181 SER A N 1
ATOM 1378 C CA . SER A 1 181 ? 7.319 -10.952 -27.754 1.00 89.62 181 SER A CA 1
ATOM 1379 C C . SER A 1 181 ? 6.428 -12.136 -27.362 1.00 89.62 181 SER A C 1
ATOM 1381 O O . SER A 1 181 ? 6.780 -13.277 -27.654 1.00 89.62 181 SER A O 1
ATOM 1383 N N . GLY A 1 182 ? 5.292 -11.872 -26.703 1.00 86.69 182 GLY A N 1
ATOM 1384 C CA . GLY A 1 182 ? 4.386 -12.902 -26.191 1.00 86.69 182 GLY A CA 1
ATOM 1385 C C . GLY A 1 182 ? 4.941 -13.721 -25.019 1.00 86.69 182 GLY A C 1
ATOM 1386 O O . GLY A 1 182 ? 4.342 -14.735 -24.680 1.00 86.69 182 GLY A O 1
ATOM 1387 N N . GLN A 1 183 ? 6.067 -13.314 -24.419 1.00 85.81 183 GLN A N 1
ATOM 1388 C CA . GLN A 1 183 ? 6.680 -14.011 -23.276 1.00 85.81 183 GLN A CA 1
ATOM 1389 C C . GLN A 1 183 ? 6.167 -13.553 -21.907 1.00 85.81 183 GLN A C 1
ATOM 1391 O O . GLN A 1 183 ? 6.515 -14.155 -20.896 1.00 85.81 183 GLN A O 1
ATOM 1396 N N . PHE A 1 184 ? 5.380 -12.480 -21.871 1.00 86.00 184 PHE A N 1
ATOM 1397 C CA . PHE A 1 184 ? 4.887 -11.860 -20.647 1.00 86.00 184 PHE A CA 1
ATOM 1398 C C . PHE A 1 184 ? 3.362 -11.840 -20.673 1.00 86.00 184 PHE A C 1
ATOM 1400 O O . PHE A 1 184 ? 2.782 -11.431 -21.682 1.00 86.00 184 PHE A O 1
ATOM 1407 N N . ASP A 1 185 ? 2.729 -12.222 -19.563 1.00 85.25 185 ASP A N 1
ATOM 1408 C CA . ASP A 1 185 ? 1.272 -12.123 -19.405 1.00 85.25 185 ASP A CA 1
ATOM 1409 C C . ASP A 1 185 ? 0.813 -10.657 -19.456 1.00 85.25 185 ASP A C 1
ATOM 1411 O O . ASP A 1 185 ? -0.208 -10.326 -20.060 1.00 85.25 185 ASP A O 1
ATOM 1415 N N . TYR A 1 186 ? 1.622 -9.761 -18.888 1.00 88.31 186 TYR A N 1
ATOM 1416 C CA . TYR A 1 186 ? 1.462 -8.316 -18.980 1.00 88.31 186 TYR A CA 1
ATOM 1417 C C . TYR A 1 186 ? 2.821 -7.605 -18.928 1.00 88.31 186 TYR A C 1
ATOM 1419 O O . TYR A 1 186 ? 3.803 -8.116 -18.394 1.00 88.31 186 TYR A O 1
ATOM 1427 N N . VAL A 1 187 ? 2.870 -6.398 -19.494 1.00 88.75 187 VAL A N 1
ATOM 1428 C CA . VAL A 1 187 ? 4.009 -5.472 -19.403 1.00 88.75 187 VAL A CA 1
ATOM 1429 C C . VAL A 1 187 ? 3.438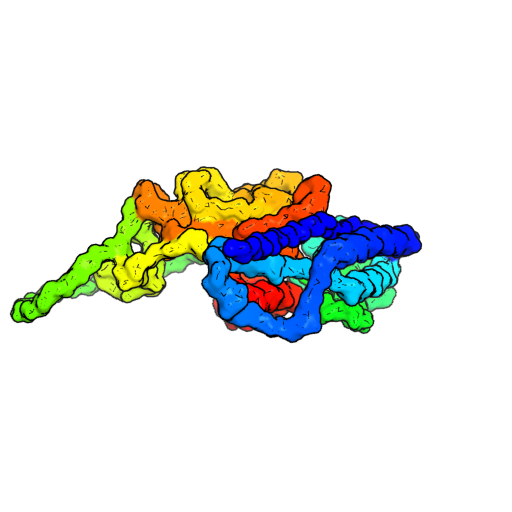 -4.066 -19.313 1.00 88.75 187 VAL A C 1
ATOM 1431 O O . VAL A 1 187 ? 2.628 -3.676 -20.153 1.00 88.75 187 VAL A O 1
ATOM 1434 N N . GLU A 1 188 ? 3.837 -3.286 -18.325 1.00 86.31 188 GLU A N 1
ATOM 1435 C CA . GLU A 1 188 ? 3.282 -1.952 -18.100 1.00 86.31 188 GLU A CA 1
ATOM 1436 C C . GLU A 1 188 ? 4.294 -1.037 -17.415 1.00 86.31 188 GLU A C 1
ATOM 1438 O O . GLU A 1 188 ? 5.385 -1.472 -17.044 1.00 86.31 188 GLU A O 1
ATOM 1443 N N . LYS A 1 189 ? 3.960 0.254 -17.335 1.00 84.69 189 LYS A N 1
ATOM 1444 C CA . LYS A 1 189 ? 4.764 1.234 -16.603 1.00 84.69 189 LYS A CA 1
ATOM 1445 C C . LYS A 1 189 ? 4.602 0.991 -15.106 1.00 84.69 189 LYS A C 1
ATOM 1447 O O . LYS A 1 189 ? 3.547 0.553 -14.655 1.00 84.69 189 LYS A O 1
ATOM 1452 N N . ASP A 1 190 ? 5.629 1.334 -14.343 1.00 83.56 190 ASP A N 1
ATOM 1453 C CA . ASP A 1 190 ? 5.528 1.388 -12.889 1.00 83.56 190 ASP A CA 1
ATOM 1454 C C . ASP A 1 190 ? 4.850 2.709 -12.493 1.00 83.56 190 ASP A C 1
ATOM 1456 O O . ASP A 1 190 ? 5.487 3.758 -12.387 1.00 83.56 190 ASP A O 1
ATOM 1460 N N . TYR A 1 191 ? 3.516 2.687 -12.435 1.00 84.88 191 TYR A N 1
ATOM 1461 C CA . TYR A 1 191 ? 2.703 3.872 -12.161 1.00 84.88 191 TYR A CA 1
ATOM 1462 C C . TYR A 1 191 ? 2.919 4.389 -10.733 1.00 84.88 191 TYR A C 1
ATOM 1464 O O . TYR A 1 191 ? 3.227 3.622 -9.824 1.00 84.88 191 TYR A O 1
ATOM 1472 N N . ILE A 1 192 ? 2.691 5.688 -10.525 1.00 84.25 192 ILE A N 1
ATOM 1473 C CA . ILE A 1 192 ? 2.722 6.309 -9.197 1.00 84.25 192 ILE A CA 1
ATOM 1474 C C . ILE A 1 192 ? 1.290 6.505 -8.698 1.00 84.25 192 ILE A C 1
ATOM 1476 O O . ILE A 1 192 ? 0.506 7.218 -9.323 1.00 84.25 192 ILE A O 1
ATOM 1480 N N . PHE A 1 193 ? 0.963 5.868 -7.579 1.00 89.62 193 PHE A N 1
ATOM 1481 C CA . PHE A 1 193 ? -0.299 6.025 -6.860 1.00 89.62 193 PHE A CA 1
ATOM 1482 C C . PHE A 1 193 ? -0.203 7.150 -5.839 1.00 89.62 193 PHE A C 1
ATOM 1484 O O . PHE A 1 193 ? 0.833 7.357 -5.208 1.00 89.62 193 PHE A O 1
ATOM 1491 N N . GLU A 1 194 ? -1.327 7.815 -5.608 1.00 87.12 194 GLU A N 1
ATOM 1492 C CA . GLU A 1 194 ? -1.465 8.854 -4.597 1.00 87.12 194 GLU A CA 1
ATOM 1493 C C . GLU A 1 194 ? -2.301 8.365 -3.420 1.00 87.12 194 GLU A C 1
ATOM 1495 O O . GLU A 1 194 ? -3.244 7.576 -3.578 1.00 87.12 194 GLU A O 1
ATOM 1500 N N . ASN A 1 195 ? -2.022 8.912 -2.237 1.00 84.00 195 ASN A N 1
ATOM 1501 C CA . ASN A 1 195 ? -2.973 8.829 -1.141 1.00 84.00 195 ASN A CA 1
ATOM 1502 C C . ASN A 1 195 ? -4.250 9.602 -1.505 1.00 84.00 195 ASN A C 1
ATOM 1504 O O . ASN A 1 195 ? -4.214 10.653 -2.143 1.00 84.00 195 ASN A O 1
ATOM 1508 N N . GLN A 1 196 ? -5.412 9.078 -1.123 1.00 82.75 196 GLN A N 1
ATOM 1509 C CA . GLN A 1 196 ? -6.700 9.664 -1.509 1.00 82.75 196 GLN A CA 1
ATOM 1510 C C . GLN A 1 196 ? -7.163 10.756 -0.534 1.00 82.75 196 GLN A C 1
ATOM 1512 O O . GLN A 1 196 ? -8.355 10.876 -0.231 1.00 82.75 196 GLN A O 1
ATOM 1517 N N . PHE A 1 197 ? -6.236 11.603 -0.077 1.00 75.25 197 PHE A N 1
ATOM 1518 C CA . PHE A 1 197 ? -6.555 12.739 0.779 1.00 75.25 197 PHE A CA 1
ATOM 1519 C C . PHE A 1 197 ? -6.903 13.980 -0.048 1.00 75.25 197 PHE A C 1
ATOM 1521 O O . PHE A 1 197 ? -6.041 14.677 -0.581 1.00 75.25 197 PHE A O 1
ATOM 1528 N N . VAL A 1 198 ? -8.189 14.332 -0.119 1.00 56.06 198 VAL A N 1
ATOM 1529 C CA . VAL A 1 198 ? -8.586 15.639 -0.664 1.00 56.06 198 VAL A CA 1
ATOM 1530 C C . VAL A 1 198 ? -8.316 16.708 0.386 1.00 56.06 198 VAL A C 1
ATOM 1532 O O . VAL A 1 198 ? -9.035 16.809 1.384 1.00 56.06 198 VAL A O 1
ATOM 1535 N N . ARG A 1 199 ? -7.342 17.589 0.142 1.00 50.16 199 ARG A N 1
ATOM 1536 C CA . ARG A 1 199 ? -7.282 18.854 0.887 1.00 50.16 199 ARG A CA 1
ATOM 1537 C C . ARG A 1 199 ? -8.560 19.625 0.588 1.00 50.16 199 ARG A C 1
ATOM 1539 O O . ARG A 1 199 ? -8.844 19.920 -0.572 1.00 50.16 199 ARG A O 1
ATOM 1546 N N . ARG A 1 200 ? -9.349 19.919 1.631 1.00 36.41 200 ARG A N 1
ATOM 1547 C CA . ARG A 1 200 ? -10.627 20.642 1.512 1.00 36.41 200 ARG A CA 1
ATOM 1548 C C . ARG A 1 200 ? -10.484 21.807 0.521 1.00 36.41 200 ARG A C 1
ATOM 1550 O O . ARG A 1 200 ? -9.631 22.670 0.745 1.00 36.41 200 ARG A O 1
ATOM 1557 N N . PRO A 1 201 ? -11.338 21.903 -0.514 1.00 35.00 201 PRO A N 1
ATOM 1558 C CA . PRO A 1 201 ? -11.480 23.142 -1.259 1.00 35.00 201 PRO A CA 1
ATOM 1559 C C . PRO A 1 201 ? -11.749 24.276 -0.267 1.00 35.00 201 PRO A C 1
ATOM 1561 O O . PRO A 1 201 ? -12.521 24.092 0.683 1.00 35.00 201 PRO A O 1
ATOM 1564 N N . LYS A 1 202 ? -11.115 25.440 -0.462 1.00 31.56 202 LYS A N 1
ATOM 1565 C CA . LYS A 1 202 ? -11.431 26.630 0.342 1.00 31.56 202 LYS A CA 1
ATOM 1566 C C . LYS A 1 202 ? -12.954 26.822 0.334 1.00 31.56 202 LYS A C 1
ATOM 1568 O O . LYS A 1 202 ? -13.543 26.709 -0.744 1.00 31.56 202 LYS A O 1
ATOM 1573 N N . PRO A 1 203 ? -13.595 27.093 1.487 1.00 35.44 203 PRO A N 1
ATOM 1574 C CA . PRO A 1 203 ? -15.036 27.278 1.526 1.00 35.44 203 PRO A CA 1
ATOM 1575 C C . PRO A 1 203 ? -15.424 28.355 0.512 1.00 35.44 203 PRO A C 1
ATOM 1577 O O . PRO A 1 203 ? -14.986 29.502 0.627 1.00 35.44 203 PRO A O 1
ATOM 1580 N N . SER A 1 204 ? -16.237 28.000 -0.483 1.00 45.91 204 SER A N 1
ATOM 1581 C CA . SER A 1 204 ? -17.085 29.012 -1.098 1.00 45.91 204 SER A CA 1
ATOM 1582 C C . SER A 1 204 ? -18.060 29.463 -0.013 1.00 45.91 204 SER A C 1
ATOM 1584 O O . SER A 1 204 ? -18.528 28.659 0.796 1.00 45.91 204 SER A O 1
ATOM 1586 N N . THR A 1 205 ? -18.245 30.774 0.083 1.00 37.28 205 THR A N 1
ATOM 1587 C CA . THR A 1 205 ? -19.005 31.451 1.135 1.00 37.28 205 THR A CA 1
ATOM 1588 C C . THR A 1 205 ? -20.330 30.724 1.403 1.00 37.28 205 THR A C 1
ATOM 1590 O O . THR A 1 205 ? -21.057 30.453 0.445 1.00 37.28 205 THR A O 1
ATOM 1593 N N . PRO A 1 206 ? -20.660 30.378 2.661 1.00 38.19 206 PRO A N 1
ATOM 1594 C CA . PRO A 1 206 ? -21.879 29.632 2.943 1.00 38.19 206 PRO A CA 1
ATOM 1595 C C . PRO A 1 206 ? -23.112 30.466 2.559 1.00 38.19 206 PRO A C 1
ATOM 1597 O O . PRO A 1 206 ? -23.128 31.673 2.826 1.00 38.19 206 PRO A O 1
ATOM 1600 N N . PRO A 1 207 ? -24.157 29.863 1.961 1.00 34.75 207 PRO A N 1
ATOM 1601 C CA . PRO A 1 207 ? -25.445 30.524 1.860 1.00 34.75 207 PRO A CA 1
ATOM 1602 C C . PRO A 1 207 ? -25.977 30.780 3.276 1.00 34.75 207 PRO A C 1
ATOM 1604 O O . PRO A 1 207 ? -25.879 29.944 4.175 1.00 34.75 207 PRO A O 1
ATOM 1607 N N . THR A 1 208 ? -26.483 31.992 3.456 1.00 32.00 208 THR A N 1
ATOM 1608 C CA . THR A 1 208 ? -27.023 32.577 4.680 1.00 32.00 208 THR A CA 1
ATOM 1609 C C . THR A 1 208 ? -27.979 31.640 5.420 1.00 32.00 208 THR A C 1
ATOM 1611 O O . THR A 1 208 ? -28.929 31.114 4.845 1.00 32.00 208 THR A O 1
ATOM 1614 N N . SER A 1 209 ? -27.754 31.489 6.728 1.00 33.69 209 SER A N 1
ATOM 1615 C CA . SER A 1 209 ? -28.664 30.829 7.663 1.00 33.69 209 SER A CA 1
ATOM 1616 C C . SER A 1 209 ? -30.047 31.486 7.639 1.00 33.69 209 SER A C 1
ATOM 1618 O O . SER A 1 209 ? -30.171 32.667 7.970 1.00 33.69 209 SER A O 1
ATOM 1620 N N . SER A 1 210 ? -31.089 30.725 7.308 1.00 31.58 210 SER A N 1
ATOM 1621 C CA . SER A 1 210 ? -32.474 31.102 7.589 1.00 31.58 210 SER A CA 1
ATOM 1622 C C . SER A 1 210 ? -32.923 30.457 8.899 1.00 31.58 210 SER A C 1
ATOM 1624 O O . SER A 1 210 ? -33.085 29.242 8.988 1.00 31.58 210 SER A O 1
ATOM 1626 N N . THR A 1 211 ? -33.120 31.299 9.904 1.00 31.66 211 THR A N 1
ATOM 1627 C CA . THR A 1 211 ? -33.811 31.030 11.164 1.00 31.66 211 THR A CA 1
ATOM 1628 C C . THR A 1 211 ? -35.294 30.732 10.924 1.00 31.66 211 THR A C 1
ATOM 1630 O O . THR A 1 211 ? -36.009 31.552 10.356 1.00 31.66 211 THR A O 1
ATOM 1633 N N . VAL A 1 212 ? -35.763 29.585 11.417 1.00 32.97 212 VAL A N 1
ATOM 1634 C CA . VAL A 1 212 ? -37.174 29.242 11.685 1.00 32.97 212 VAL A CA 1
ATOM 1635 C C . VAL A 1 212 ? -37.088 28.317 12.908 1.00 32.97 212 VAL A C 1
ATOM 1637 O O . VAL A 1 212 ? -36.350 27.345 12.847 1.00 32.97 212 VAL A O 1
ATOM 1640 N N . GLY A 1 213 ? -37.633 28.580 14.093 1.00 29.55 213 GLY A N 1
ATOM 1641 C CA . GLY A 1 213 ? -38.903 29.189 14.466 1.00 29.55 213 GLY A CA 1
ATOM 1642 C C . GLY A 1 213 ? -39.600 28.155 15.358 1.00 29.55 213 GLY A C 1
ATOM 1643 O O . GLY A 1 213 ? -40.244 27.251 14.835 1.00 29.55 213 GLY A O 1
ATOM 1644 N N . ASP A 1 214 ? -39.382 28.241 16.675 1.00 32.72 214 ASP A N 1
ATOM 1645 C CA . ASP A 1 214 ? -39.900 27.309 17.685 1.00 32.72 214 ASP A CA 1
ATOM 1646 C C . ASP A 1 214 ? -41.430 27.215 17.654 1.00 32.72 214 ASP A C 1
ATOM 1648 O O . ASP A 1 214 ? -42.119 28.234 17.612 1.00 32.72 214 ASP A O 1
ATOM 1652 N N . ASN A 1 215 ? -41.968 25.997 17.767 1.00 30.92 215 ASN A N 1
ATOM 1653 C CA . ASN A 1 215 ? -43.316 25.778 18.284 1.00 30.92 215 ASN A CA 1
ATOM 1654 C C . ASN A 1 215 ? -43.385 24.466 19.071 1.00 30.92 215 ASN A C 1
ATOM 1656 O O . ASN A 1 215 ? -43.271 23.369 18.527 1.00 30.92 215 ASN A O 1
ATOM 1660 N N . VAL A 1 216 ? -43.591 24.629 20.376 1.00 35.38 216 VAL A N 1
ATOM 1661 C CA . VAL A 1 216 ? -43.867 23.587 21.364 1.00 35.38 216 VAL A CA 1
ATOM 1662 C C . VAL A 1 216 ? -45.312 23.115 21.196 1.00 35.38 216 VAL A C 1
ATOM 1664 O O . VAL A 1 216 ? -46.239 23.920 21.258 1.00 35.38 216 VAL A O 1
ATOM 1667 N N . GLY A 1 217 ? -45.505 21.807 21.039 1.00 29.28 217 GLY A N 1
ATOM 1668 C CA . GLY A 1 217 ? -46.797 21.140 21.181 1.00 29.28 217 GLY A CA 1
ATOM 1669 C C . GLY A 1 217 ? -46.660 20.009 22.193 1.00 29.28 217 GLY A C 1
ATOM 1670 O O . GLY A 1 217 ? -45.905 19.069 21.963 1.00 29.28 217 GLY A O 1
ATOM 1671 N N . SER A 1 218 ? -47.348 20.127 23.330 1.00 32.03 218 SER A N 1
ATOM 1672 C CA . SER A 1 218 ? -47.461 19.052 24.313 1.00 32.03 218 SER A CA 1
ATOM 1673 C C . SER A 1 218 ? -48.395 17.970 23.785 1.00 32.03 218 SER A C 1
ATOM 1675 O O . SER A 1 218 ? -49.530 18.293 23.429 1.00 32.03 218 SER A O 1
ATOM 1677 N N . ASP A 1 219 ? -47.983 16.708 23.841 1.00 31.70 219 ASP A N 1
ATOM 1678 C CA . ASP A 1 219 ? -48.947 15.616 23.904 1.00 31.70 219 ASP A CA 1
ATOM 1679 C C . ASP A 1 219 ? -48.522 14.582 24.948 1.00 31.70 219 ASP A C 1
ATOM 1681 O O . ASP A 1 219 ? -47.374 14.137 25.010 1.00 31.70 219 ASP A O 1
ATOM 1685 N N . THR A 1 220 ? -49.463 14.281 25.833 1.00 40.12 220 THR A N 1
ATOM 1686 C CA . THR A 1 220 ? -49.336 13.371 26.966 1.00 40.12 220 THR A CA 1
ATOM 1687 C C . THR A 1 220 ? -50.004 12.059 26.590 1.00 40.12 220 THR A C 1
ATOM 1689 O O . THR A 1 220 ? -51.229 11.957 26.633 1.00 40.12 220 THR A O 1
ATOM 1692 N N . GLY A 1 221 ? -49.204 11.043 26.276 1.00 31.27 221 GLY A N 1
ATOM 1693 C CA . GLY A 1 221 ? -49.676 9.678 26.070 1.00 31.27 221 GLY A CA 1
ATOM 1694 C C . GLY A 1 221 ? -48.811 8.697 26.847 1.00 31.27 221 GLY A C 1
ATOM 1695 O O . GLY A 1 221 ? -47.728 8.325 26.413 1.00 31.27 221 GLY A O 1
ATOM 1696 N N . THR A 1 222 ? -49.278 8.301 28.029 1.00 39.47 222 THR A N 1
ATOM 1697 C CA . THR A 1 222 ? -48.717 7.195 28.808 1.00 39.47 222 THR A CA 1
ATOM 1698 C C . THR A 1 222 ? -49.125 5.867 28.180 1.00 39.47 222 THR A C 1
ATOM 1700 O O . THR A 1 222 ? -50.281 5.463 28.311 1.00 39.47 222 THR A O 1
ATOM 1703 N N . GLU A 1 223 ? -48.177 5.159 27.574 1.00 34.97 223 GLU A N 1
ATOM 1704 C CA . GLU A 1 223 ? -48.325 3.745 27.234 1.00 34.97 223 GLU A CA 1
ATOM 1705 C C . GLU A 1 223 ? -47.209 2.974 27.947 1.00 34.97 223 GLU A C 1
ATOM 1707 O O . GLU A 1 223 ? -46.025 3.284 27.827 1.00 34.97 223 GLU A O 1
ATOM 1712 N N . THR A 1 224 ? -47.603 2.039 28.808 1.00 38.19 224 THR A N 1
ATOM 1713 C CA . THR A 1 224 ? -46.692 1.266 29.656 1.00 38.19 224 THR A CA 1
ATOM 1714 C C . THR A 1 224 ? -46.222 0.039 28.887 1.00 38.19 224 THR A C 1
ATOM 1716 O O . THR A 1 224 ? -46.924 -0.965 28.800 1.00 38.19 224 THR A O 1
ATOM 1719 N N . THR A 1 225 ? -45.023 0.120 28.315 1.00 39.44 225 THR A N 1
ATOM 1720 C CA . THR A 1 225 ? -44.318 -1.023 27.724 1.00 39.44 225 THR A CA 1
ATOM 1721 C C . THR A 1 225 ? -43.627 -1.857 28.818 1.00 39.44 225 THR A C 1
ATOM 1723 O O . THR A 1 225 ? -43.203 -1.303 29.836 1.00 39.44 225 THR A O 1
ATOM 1726 N N . PRO A 1 226 ? -43.504 -3.192 28.652 1.00 40.56 226 PRO A N 1
ATOM 1727 C CA . PRO A 1 226 ? -42.790 -4.052 29.599 1.00 40.56 226 PRO A CA 1
ATOM 1728 C C . PRO A 1 226 ? -41.304 -3.660 29.646 1.00 40.56 226 PRO A C 1
ATOM 1730 O O . PRO A 1 226 ? -40.829 -3.036 28.696 1.00 40.56 226 PRO A O 1
ATOM 1733 N N . PRO A 1 227 ? -40.545 -4.025 30.697 1.00 41.59 227 PRO A N 1
ATOM 1734 C CA . PRO A 1 227 ? -39.156 -3.611 30.822 1.00 41.59 227 PRO A CA 1
ATOM 1735 C C . PRO A 1 227 ? -38.329 -4.278 29.723 1.00 41.59 227 PRO A C 1
ATOM 1737 O O . PRO A 1 227 ? -37.901 -5.425 29.845 1.00 41.59 227 PRO A O 1
ATOM 1740 N N . THR A 1 228 ? -38.109 -3.550 28.633 1.00 43.59 228 THR A N 1
ATOM 1741 C CA . THR A 1 228 ? -37.017 -3.814 27.711 1.00 43.59 228 THR A CA 1
ATOM 1742 C C . THR A 1 228 ? -35.751 -3.694 28.541 1.00 43.59 228 THR A C 1
ATOM 1744 O O . THR A 1 228 ? -35.524 -2.663 29.175 1.00 43.59 228 THR A O 1
ATOM 1747 N N . THR A 1 229 ? -34.947 -4.749 28.595 1.00 47.09 229 THR A N 1
ATOM 1748 C CA . THR A 1 229 ? -33.577 -4.674 29.094 1.00 47.09 229 THR A CA 1
ATOM 1749 C C . THR A 1 229 ? -32.892 -3.547 28.329 1.00 47.09 229 THR A C 1
ATOM 1751 O O . THR A 1 229 ? -32.603 -3.687 27.143 1.00 47.09 229 THR A O 1
ATOM 1754 N N . VAL A 1 230 ? -32.722 -2.392 28.971 1.00 48.47 230 VAL A N 1
ATOM 1755 C CA . VAL A 1 230 ? -32.033 -1.253 28.372 1.00 48.47 230 VAL A CA 1
ATOM 1756 C C . VAL A 1 230 ? -30.563 -1.638 28.362 1.00 48.47 230 VAL A C 1
ATOM 1758 O O . VAL A 1 230 ? -29.874 -1.515 29.372 1.00 48.47 230 VAL A O 1
ATOM 1761 N N . THR A 1 231 ? -30.090 -2.201 27.253 1.00 60.16 231 THR A N 1
ATOM 1762 C CA . THR A 1 231 ? -28.655 -2.277 26.989 1.00 60.16 231 THR A CA 1
ATOM 1763 C C . THR A 1 231 ? -28.145 -0.844 26.983 1.00 60.16 231 THR A C 1
ATOM 1765 O O . THR A 1 231 ? -28.585 -0.041 26.159 1.00 60.16 231 THR A O 1
ATOM 1768 N N . ALA A 1 232 ? -27.300 -0.509 27.959 1.00 74.12 232 ALA A N 1
ATOM 1769 C CA . ALA A 1 232 ? -26.661 0.796 28.020 1.00 74.12 232 ALA A CA 1
ATOM 1770 C C . ALA A 1 232 ? -25.898 1.033 26.709 1.00 74.12 232 ALA A C 1
ATOM 1772 O O . ALA A 1 232 ? -25.215 0.135 26.219 1.00 74.12 232 ALA A O 1
ATOM 1773 N N . GLU A 1 233 ? -26.066 2.219 26.130 1.00 83.12 233 GLU A N 1
ATOM 1774 C CA . GLU A 1 233 ? -25.440 2.580 24.862 1.00 83.12 233 GLU A CA 1
ATOM 1775 C C . GLU A 1 233 ? -23.913 2.578 25.004 1.00 83.12 233 GLU A C 1
ATOM 1777 O O . GLU A 1 233 ? -23.357 3.262 25.868 1.00 83.12 233 GLU A O 1
ATOM 1782 N N . VAL A 1 234 ? -23.230 1.815 24.149 1.00 90.50 234 VAL A N 1
ATOM 1783 C CA . VAL A 1 234 ? -21.766 1.760 24.122 1.00 90.50 234 VAL A CA 1
ATOM 1784 C C . VAL A 1 234 ? -21.255 3.088 23.581 1.00 90.50 234 VAL A C 1
ATOM 1786 O O . VAL A 1 234 ? -21.438 3.416 22.410 1.00 90.50 234 VAL A O 1
ATOM 1789 N N . THR A 1 235 ? -20.638 3.876 24.457 1.00 92.94 235 THR A N 1
ATOM 1790 C CA . THR A 1 235 ? -20.074 5.187 24.134 1.00 92.94 235 THR A CA 1
ATOM 1791 C C . THR A 1 235 ? -18.617 5.209 24.589 1.00 92.94 235 THR A C 1
ATOM 1793 O O . THR A 1 235 ? -18.381 5.020 25.785 1.00 92.94 235 THR A O 1
ATOM 1796 N N . PRO A 1 236 ? -17.650 5.426 23.679 1.00 95.12 236 PRO A N 1
ATOM 1797 C CA . PRO A 1 236 ? -16.253 5.578 24.062 1.00 95.12 236 PRO A CA 1
ATOM 1798 C C . PRO A 1 236 ? -16.068 6.761 25.024 1.00 95.12 236 PRO A C 1
ATOM 1800 O O . PRO A 1 236 ? -16.746 7.786 24.896 1.00 95.12 236 PRO A O 1
ATOM 1803 N N . ASN A 1 237 ? -15.158 6.629 25.991 1.00 96.38 237 ASN A N 1
ATOM 1804 C CA . ASN A 1 237 ? -14.799 7.709 26.921 1.00 96.38 237 ASN A CA 1
ATOM 1805 C C . ASN A 1 237 ? -13.749 8.690 26.350 1.00 96.38 237 ASN A C 1
ATOM 1807 O O . ASN A 1 237 ? -13.318 9.608 27.049 1.00 96.38 237 ASN A O 1
ATOM 1811 N N . ASP A 1 238 ? -13.347 8.486 25.097 1.00 97.75 238 ASP A N 1
ATOM 1812 C CA . ASP A 1 238 ? -12.325 9.229 24.372 1.00 97.75 238 ASP A CA 1
ATOM 1813 C C . ASP A 1 238 ? -12.747 10.708 24.222 1.00 97.75 238 ASP A C 1
ATOM 1815 O O . ASP A 1 238 ? -13.853 11.008 23.752 1.00 97.75 238 ASP A O 1
ATOM 1819 N N . PRO A 1 239 ? -11.898 11.675 24.614 1.00 97.69 239 PRO A N 1
ATOM 1820 C CA . PRO A 1 239 ? -12.272 13.081 24.747 1.00 97.69 239 PRO A CA 1
ATOM 1821 C C . PRO A 1 239 ? -12.677 13.750 23.427 1.00 97.69 239 PRO A C 1
ATOM 1823 O O . PRO A 1 239 ? -13.418 14.736 23.452 1.00 97.69 239 PRO A O 1
ATOM 1826 N N . LEU A 1 240 ? -12.219 13.244 22.276 1.00 96.94 240 LEU A N 1
ATOM 1827 C CA . LEU A 1 240 ? -12.564 13.794 20.960 1.00 96.94 240 LEU A CA 1
ATOM 1828 C C . LEU A 1 240 ? -13.733 13.067 20.278 1.00 96.94 240 LEU A C 1
ATOM 1830 O O . LEU A 1 240 ? -14.118 13.458 19.175 1.00 96.94 240 LEU A O 1
ATOM 1834 N N . TRP A 1 241 ? -14.360 12.080 20.930 1.00 95.38 241 TRP A N 1
ATOM 1835 C CA . TRP A 1 241 ? -15.501 11.331 20.385 1.00 95.38 241 TRP A CA 1
ATOM 1836 C C . TRP A 1 241 ? -16.642 12.230 19.889 1.00 95.38 241 TRP A C 1
ATOM 1838 O O . TRP A 1 241 ? -17.275 11.952 18.869 1.00 95.38 241 TRP A O 1
ATOM 1848 N N . GLY A 1 242 ? -16.880 13.359 20.565 1.00 93.44 242 GLY A N 1
ATOM 1849 C CA . GLY A 1 242 ? -17.894 14.338 20.162 1.00 93.44 242 GLY A CA 1
ATOM 1850 C C . GLY A 1 242 ? -17.690 14.921 18.754 1.00 93.44 242 GLY A C 1
ATOM 1851 O O . GLY A 1 242 ? -18.646 15.416 18.163 1.00 93.44 242 GLY A O 1
ATOM 1852 N N . LEU A 1 243 ? -16.475 14.842 18.197 1.00 95.00 243 LEU A N 1
ATOM 1853 C CA . LEU A 1 243 ? -16.146 15.302 16.843 1.00 95.00 243 LEU A CA 1
ATOM 1854 C C . LEU A 1 243 ? -16.346 14.217 15.773 1.00 95.00 243 LEU A C 1
ATOM 1856 O O . LEU A 1 243 ? -16.432 14.534 14.585 1.00 95.00 243 LEU A O 1
ATOM 1860 N N . GLN A 1 244 ? -16.449 12.947 16.170 1.00 96.19 244 GLN A N 1
ATOM 1861 C CA . GLN A 1 244 ? -16.484 11.791 15.270 1.00 96.19 244 GLN A CA 1
ATOM 1862 C C . GLN A 1 244 ? -17.914 11.444 14.852 1.00 96.19 244 GLN A C 1
ATOM 1864 O O . GLN A 1 244 ? -18.430 10.343 15.059 1.00 96.19 244 GLN A O 1
ATOM 1869 N N . TRP A 1 245 ? -18.574 12.426 14.237 1.00 95.50 245 TRP A N 1
ATOM 1870 C CA . TRP A 1 245 ? -19.946 12.317 13.739 1.00 95.50 245 TRP A CA 1
ATOM 1871 C C . TRP A 1 245 ? -20.148 11.112 12.805 1.00 95.50 245 TRP A C 1
ATOM 1873 O O . TRP A 1 245 ? -21.243 10.561 12.734 1.00 95.50 245 TRP A O 1
ATOM 1883 N N . ASN A 1 246 ? -19.094 10.689 12.104 1.00 95.44 246 ASN A N 1
ATOM 1884 C CA . ASN A 1 246 ? -19.094 9.589 11.145 1.00 95.44 246 ASN A CA 1
ATOM 1885 C C . ASN A 1 246 ? -19.372 8.221 11.791 1.00 95.44 246 ASN A C 1
ATOM 1887 O O . ASN A 1 246 ? -19.867 7.331 11.106 1.00 95.44 246 ASN A O 1
ATOM 1891 N N . PHE A 1 247 ? -19.120 8.045 13.091 1.00 96.25 247 PHE A N 1
ATOM 1892 C CA . PHE A 1 247 ? -19.416 6.793 13.803 1.00 96.25 247 PHE A CA 1
ATOM 1893 C C . PHE A 1 247 ? -20.802 6.763 14.457 1.00 96.25 247 PHE A C 1
ATOM 1895 O O . PHE A 1 247 ? -21.251 5.712 14.924 1.00 96.25 247 PHE A O 1
ATOM 1902 N N . LYS A 1 248 ? -21.505 7.899 14.464 1.00 94.62 248 LYS A N 1
ATOM 1903 C CA . LYS A 1 248 ? -22.847 8.017 15.036 1.00 94.62 248 LYS A CA 1
ATOM 1904 C C . LYS A 1 248 ? -23.896 7.278 14.199 1.00 94.62 248 LYS A C 1
ATOM 1906 O O . LYS A 1 248 ? -23.673 7.037 13.008 1.00 94.62 248 LYS A O 1
ATOM 1911 N N . PRO A 1 249 ? -25.053 6.927 14.787 1.00 94.06 249 PRO A N 1
ATOM 1912 C CA . PRO A 1 249 ? -26.200 6.437 14.031 1.00 94.06 249 PRO A CA 1
ATOM 1913 C C . PRO A 1 249 ? -26.635 7.456 12.981 1.00 94.06 249 PRO A C 1
ATOM 1915 O O . PRO A 1 249 ? -26.606 8.665 13.226 1.00 94.06 249 PRO A O 1
ATOM 1918 N N . ASN A 1 250 ? -27.069 6.971 11.819 1.00 94.06 250 ASN A N 1
ATOM 1919 C CA . ASN A 1 250 ? -27.586 7.850 10.781 1.00 94.06 250 ASN A CA 1
ATOM 1920 C C . ASN A 1 250 ? -28.925 8.469 11.217 1.00 94.06 250 ASN A C 1
ATOM 1922 O O . ASN A 1 250 ? -29.843 7.758 11.636 1.00 94.06 250 ASN A O 1
ATOM 1926 N N . GLY A 1 251 ? -29.060 9.788 11.108 1.00 93.25 251 GLY A N 1
ATOM 1927 C CA . GLY A 1 251 ? -30.307 10.496 11.393 1.00 93.25 251 GLY A CA 1
ATOM 1928 C C . GLY A 1 251 ? -30.100 11.953 11.797 1.00 93.25 251 GLY A C 1
ATOM 1929 O O . GLY A 1 251 ? -28.983 12.457 11.785 1.00 93.25 251 GLY A O 1
ATOM 1930 N N . GLU A 1 252 ? -31.197 12.620 12.157 1.00 89.81 252 GLU A N 1
ATOM 1931 C CA . GLU A 1 252 ? -31.235 14.071 12.423 1.00 89.81 252 GLU A CA 1
ATOM 1932 C C . GLU A 1 252 ? -31.591 14.424 13.883 1.00 89.81 252 GLU A C 1
ATOM 1934 O O . GLU A 1 252 ? -31.724 15.595 14.216 1.00 89.81 252 GLU A O 1
ATOM 1939 N N . GLY A 1 253 ? -31.768 13.421 14.752 1.00 88.44 253 GLY A N 1
ATOM 1940 C CA . GLY A 1 253 ? -32.089 13.612 16.174 1.00 88.44 253 GLY A CA 1
ATOM 1941 C C . GLY A 1 253 ? -30.862 13.594 17.088 1.00 88.44 253 GLY A C 1
ATOM 1942 O O . GLY A 1 253 ? -29.752 13.304 16.641 1.00 88.44 253 GLY A O 1
ATOM 1943 N N . ASP A 1 254 ? -31.079 13.843 18.381 1.00 86.31 254 ASP A N 1
ATOM 1944 C CA . ASP A 1 254 ? -30.019 13.852 19.395 1.00 86.31 254 ASP A CA 1
ATOM 1945 C C . ASP A 1 254 ? -29.170 12.570 19.351 1.00 86.31 254 ASP A C 1
ATOM 1947 O O . ASP A 1 254 ? -29.687 11.453 19.285 1.00 86.31 254 ASP A O 1
ATOM 1951 N N . GLY A 1 255 ? -27.845 12.743 19.344 1.00 85.50 255 GLY A N 1
ATOM 1952 C CA . GLY A 1 255 ? -26.876 11.644 19.261 1.00 85.50 255 GLY A CA 1
ATOM 1953 C C . GLY A 1 255 ? -26.698 11.026 17.868 1.00 85.50 255 GLY A C 1
ATOM 1954 O O . GLY A 1 255 ? -25.839 10.160 17.710 1.00 85.50 255 GLY A O 1
ATOM 1955 N N . LYS A 1 256 ? -27.447 11.470 16.851 1.00 92.12 256 LYS A N 1
ATOM 1956 C CA . LYS A 1 256 ? -27.343 10.993 15.463 1.00 92.12 256 LYS A CA 1
ATOM 1957 C C . LYS A 1 256 ? -26.614 11.999 14.577 1.00 92.12 256 LYS A C 1
ATOM 1959 O O . LYS A 1 256 ? -26.516 13.180 14.898 1.00 92.12 256 LYS A O 1
ATOM 1964 N N . SER A 1 257 ? -26.107 11.523 13.445 1.00 94.25 257 SER A N 1
ATOM 1965 C CA . SER A 1 257 ? -25.511 12.376 12.419 1.00 94.25 257 SER A CA 1
ATOM 1966 C C . SER A 1 257 ? -26.011 12.005 11.032 1.00 94.25 257 SER A C 1
ATOM 1968 O O . SER A 1 257 ? -26.132 10.827 10.690 1.00 94.25 257 SER A O 1
ATOM 1970 N N . ARG A 1 258 ? -26.250 13.014 10.192 1.00 92.44 258 ARG A N 1
ATOM 1971 C CA . ARG A 1 258 ? -26.602 12.809 8.789 1.00 92.44 258 ARG A CA 1
ATOM 1972 C C . ARG A 1 258 ? -25.398 12.222 8.050 1.00 92.44 258 ARG A C 1
ATOM 1974 O O . ARG A 1 258 ? -24.390 12.896 7.870 1.00 92.44 258 ARG A O 1
ATOM 1981 N N . GLY A 1 259 ? -25.519 10.971 7.608 1.00 89.44 259 GLY A N 1
ATOM 1982 C CA . GLY A 1 259 ? -24.431 10.236 6.952 1.00 89.44 259 GLY A CA 1
ATOM 1983 C C . GLY A 1 259 ? -23.501 9.485 7.909 1.00 89.44 259 GLY A C 1
ATOM 1984 O O . GLY A 1 259 ? -22.464 8.998 7.470 1.00 89.44 259 GLY A O 1
ATOM 1985 N N . GLY A 1 260 ? -23.851 9.379 9.195 1.00 95.12 260 GLY A N 1
ATOM 1986 C CA . GLY A 1 260 ? -23.143 8.504 10.128 1.00 95.12 260 GLY A CA 1
ATOM 1987 C C . GLY A 1 260 ? -23.274 7.027 9.736 1.00 95.12 260 GLY A C 1
ATOM 1988 O O . GLY A 1 260 ? -24.327 6.587 9.272 1.00 95.12 260 GLY A O 1
ATOM 1989 N N . ALA A 1 261 ? -22.204 6.257 9.922 1.00 95.31 261 ALA A N 1
ATOM 1990 C CA . ALA A 1 261 ? -22.133 4.846 9.544 1.00 95.31 261 ALA A CA 1
ATOM 1991 C C . ALA A 1 261 ? -22.764 3.893 10.580 1.00 95.31 261 ALA A C 1
ATOM 1993 O O . ALA A 1 261 ? -22.872 2.698 10.323 1.00 95.31 261 ALA A O 1
ATOM 1994 N N . GLY A 1 262 ? -23.205 4.398 11.739 1.00 94.62 262 GLY A N 1
ATOM 1995 C CA . GLY A 1 262 ? -23.941 3.604 12.730 1.00 94.62 262 GLY A CA 1
ATOM 1996 C C . GLY A 1 262 ? -23.106 2.635 13.565 1.00 94.62 262 GLY A C 1
ATOM 1997 O O . GLY A 1 262 ? -23.657 1.686 14.115 1.00 94.62 262 GLY A O 1
ATOM 1998 N N . PHE A 1 263 ? -21.806 2.889 13.721 1.00 95.50 263 PHE A N 1
ATOM 1999 C CA . PHE A 1 263 ? -20.920 2.066 14.554 1.00 95.50 263 PHE A CA 1
ATOM 2000 C C . PHE A 1 263 ? -21.352 2.033 16.025 1.00 95.50 263 PHE A C 1
ATOM 2002 O O . PHE A 1 263 ? -21.426 0.959 16.612 1.00 95.50 263 PHE A O 1
ATOM 2009 N N . GLN A 1 264 ? -21.737 3.177 16.598 1.00 94.44 264 GLN A N 1
ATOM 2010 C CA . GLN A 1 264 ? -22.195 3.246 17.994 1.00 94.44 264 GLN A CA 1
ATOM 2011 C C . GLN A 1 264 ? -23.425 2.354 18.259 1.00 94.44 264 GLN A C 1
ATOM 2013 O O . GLN A 1 264 ? -23.521 1.650 19.269 1.00 94.44 264 GLN A O 1
ATOM 2018 N N . GLU A 1 265 ? -24.365 2.352 17.312 1.00 92.94 265 GLU A N 1
ATOM 2019 C CA . GLU A 1 265 ? -25.548 1.493 17.355 1.00 92.94 265 GLU A CA 1
ATOM 2020 C C . GLU A 1 265 ? -25.175 0.019 17.154 1.00 92.94 265 GLU A C 1
ATOM 2022 O O . GLU A 1 265 ? -25.729 -0.848 17.831 1.00 92.94 265 GLU A O 1
ATOM 2027 N N . PHE A 1 266 ? -24.227 -0.268 16.257 1.00 93.69 266 PHE A N 1
ATOM 2028 C CA . PHE A 1 266 ? -23.723 -1.617 16.020 1.00 93.69 266 PHE A CA 1
ATOM 2029 C C . PHE A 1 266 ? -23.096 -2.220 17.283 1.00 93.69 266 PHE A C 1
ATOM 2031 O O . PHE A 1 266 ? -23.538 -3.292 17.698 1.00 93.69 266 PHE A O 1
ATOM 2038 N N . TRP A 1 267 ? -22.156 -1.523 17.933 1.00 94.56 267 TRP A N 1
ATOM 2039 C CA . TRP A 1 267 ? -21.510 -1.987 19.167 1.00 94.56 267 TRP A CA 1
ATOM 2040 C C . TRP A 1 267 ? -22.543 -2.314 20.246 1.00 94.56 267 TRP A C 1
ATOM 2042 O O . TRP A 1 267 ? -22.546 -3.409 20.801 1.00 94.56 267 TRP A O 1
ATOM 2052 N N . THR A 1 268 ? -23.505 -1.410 20.457 1.00 92.81 268 THR A N 1
ATOM 2053 C CA . THR A 1 268 ? -24.573 -1.585 21.453 1.00 92.81 268 THR A CA 1
ATOM 2054 C C . THR A 1 268 ? -25.466 -2.787 21.144 1.00 92.81 268 THR A C 1
ATOM 2056 O O . THR A 1 268 ? -25.792 -3.568 22.037 1.00 92.81 268 THR A O 1
ATOM 2059 N N . LYS A 1 269 ? -25.893 -2.946 19.884 1.00 92.56 269 LYS A N 1
ATOM 2060 C CA . LYS A 1 269 ? -26.828 -4.012 19.491 1.00 92.56 269 LYS A CA 1
ATOM 2061 C C . LYS A 1 269 ? -26.179 -5.386 19.451 1.00 92.56 269 LYS A C 1
ATOM 2063 O O . LYS A 1 269 ? -26.842 -6.371 19.763 1.00 92.56 269 LYS A O 1
ATOM 2068 N N . GLN A 1 270 ? -24.932 -5.453 18.999 1.00 92.12 270 GLN A N 1
ATOM 2069 C CA . GLN A 1 270 ? -24.218 -6.714 18.836 1.00 92.12 270 GLN A CA 1
ATOM 2070 C C . GLN A 1 270 ? -23.433 -7.107 20.092 1.00 92.12 270 GLN A C 1
ATOM 2072 O O . GLN A 1 270 ? -23.109 -8.281 20.248 1.00 92.12 270 GLN A O 1
ATOM 2077 N N . GLY A 1 271 ? -23.146 -6.156 20.989 1.00 90.50 271 GLY A N 1
ATOM 2078 C CA . GLY A 1 271 ? -22.286 -6.377 22.152 1.00 90.50 271 GLY A CA 1
ATOM 2079 C C . GLY A 1 271 ? -20.856 -6.748 21.756 1.00 90.50 271 GLY A C 1
ATOM 2080 O O . GLY A 1 271 ? -20.248 -7.591 22.414 1.00 90.50 271 GLY A O 1
ATOM 2081 N N . ILE A 1 272 ? -20.374 -6.205 20.632 1.00 90.81 272 ILE A N 1
ATOM 2082 C CA . ILE A 1 272 ? -19.026 -6.438 20.109 1.00 90.81 272 ILE A CA 1
ATOM 2083 C C . ILE A 1 272 ? -18.470 -5.161 19.476 1.00 90.81 272 ILE A C 1
ATOM 2085 O O . ILE A 1 272 ? -19.073 -4.570 18.579 1.00 90.81 272 ILE A O 1
ATOM 2089 N N . GLU A 1 273 ? -17.289 -4.763 19.929 1.00 94.44 273 GLU A N 1
ATOM 2090 C CA . GLU A 1 273 ? -16.562 -3.573 19.480 1.00 94.44 273 GLU A CA 1
ATOM 2091 C C . GLU A 1 273 ? -15.402 -3.922 18.538 1.00 94.44 273 GLU A C 1
ATOM 2093 O O . GLU A 1 273 ? -14.727 -3.042 18.020 1.00 94.44 273 GLU A O 1
ATOM 2098 N N . GLY A 1 274 ? -15.163 -5.212 18.305 1.00 92.44 274 GLY A N 1
ATOM 2099 C CA . GLY A 1 274 ? -14.098 -5.746 17.462 1.00 92.44 274 GLY A CA 1
ATOM 2100 C C . GLY A 1 274 ? -13.643 -7.127 17.941 1.00 92.44 274 GLY A C 1
ATOM 2101 O O . GLY A 1 274 ? -14.186 -7.677 18.899 1.00 92.44 274 GLY A O 1
ATOM 2102 N N . SER A 1 275 ? -12.635 -7.691 17.281 1.00 93.75 275 SER A N 1
ATOM 2103 C CA . SER A 1 275 ? -11.903 -8.867 17.749 1.00 93.75 275 SER A CA 1
ATOM 2104 C C . SER A 1 275 ? -10.421 -8.769 17.383 1.00 93.75 275 SER A C 1
ATOM 2106 O O . SER A 1 275 ? -10.074 -8.488 16.237 1.00 93.75 275 SER A O 1
ATOM 2108 N N . THR A 1 276 ? -9.538 -9.084 18.333 1.00 91.06 276 THR A N 1
ATOM 2109 C CA . THR A 1 276 ? -8.084 -9.190 18.103 1.00 91.06 276 THR A CA 1
ATOM 2110 C C . THR A 1 276 ? -7.694 -10.373 17.210 1.00 91.06 276 THR A C 1
ATOM 2112 O O . THR A 1 276 ? -6.546 -10.447 16.763 1.00 91.06 276 THR A O 1
ATOM 2115 N N . ASP A 1 277 ? -8.637 -11.277 16.924 1.00 91.56 277 ASP A N 1
ATOM 2116 C CA . ASP A 1 277 ? -8.467 -12.348 15.940 1.00 91.56 277 ASP A CA 1
ATOM 2117 C C . ASP A 1 277 ? -8.530 -11.832 14.495 1.00 91.56 277 ASP A C 1
ATOM 2119 O O . ASP A 1 277 ? -8.061 -12.528 13.597 1.00 91.56 277 ASP A O 1
ATOM 2123 N N . VAL A 1 278 ? -9.098 -10.640 14.266 1.00 95.50 278 VAL A N 1
ATOM 2124 C CA . VAL A 1 278 ? -9.179 -10.014 12.941 1.00 95.50 278 VAL A CA 1
ATOM 2125 C C . VAL A 1 278 ? -7.934 -9.176 12.699 1.00 95.50 278 VAL A C 1
ATOM 2127 O O . VAL A 1 278 ? -7.620 -8.271 13.479 1.00 95.50 278 VAL A O 1
ATOM 2130 N N . VAL A 1 279 ? -7.248 -9.456 11.591 1.00 98.06 279 VAL A N 1
ATOM 2131 C CA . VAL A 1 279 ? -6.077 -8.693 11.162 1.00 98.06 279 VAL A CA 1
ATOM 2132 C C . VAL A 1 279 ? -6.413 -7.820 9.959 1.00 98.06 279 VAL A C 1
ATOM 2134 O O . VAL A 1 279 ? -6.849 -8.315 8.919 1.00 98.06 279 VAL A O 1
ATOM 2137 N N . VAL A 1 280 ? -6.160 -6.522 10.080 1.00 98.81 280 VAL A N 1
ATOM 2138 C CA . VAL A 1 280 ? -6.319 -5.545 9.006 1.00 98.81 280 VAL A CA 1
ATOM 2139 C C . VAL A 1 280 ? -4.948 -4.990 8.637 1.00 98.81 280 VAL A C 1
ATOM 2141 O O . VAL A 1 280 ? -4.262 -4.416 9.479 1.00 98.81 280 VAL A O 1
ATOM 2144 N N . ALA A 1 281 ? -4.534 -5.154 7.385 1.00 98.81 281 ALA A N 1
ATOM 2145 C CA . ALA A 1 281 ? -3.367 -4.458 6.864 1.00 98.81 281 ALA A CA 1
ATOM 2146 C C . ALA A 1 281 ? -3.775 -3.108 6.275 1.00 98.81 281 ALA A C 1
ATOM 2148 O O . ALA A 1 281 ? -4.750 -3.015 5.525 1.00 98.81 281 ALA A O 1
ATOM 2149 N N . VAL A 1 282 ? -3.013 -2.069 6.603 1.00 98.88 282 VAL A N 1
ATOM 2150 C CA . VAL A 1 282 ? -3.185 -0.721 6.055 1.00 98.88 282 VAL A CA 1
ATOM 2151 C C . VAL A 1 282 ? -2.013 -0.467 5.118 1.00 98.88 282 VAL A C 1
ATOM 2153 O O . VAL A 1 282 ? -0.905 -0.231 5.592 1.00 98.88 282 VAL A O 1
ATOM 2156 N N . VAL A 1 283 ? -2.258 -0.582 3.808 1.00 98.81 283 VAL A N 1
ATOM 2157 C CA . VAL A 1 283 ? -1.253 -0.312 2.769 1.00 98.81 283 VAL A CA 1
ATOM 2158 C C . VAL A 1 283 ? -1.358 1.161 2.387 1.00 98.81 283 VAL A C 1
ATOM 2160 O O . VAL A 1 283 ? -2.299 1.559 1.699 1.00 98.81 283 VAL A O 1
ATOM 2163 N N . ASP A 1 284 ? -0.452 1.980 2.919 1.00 98.69 284 ASP A N 1
ATOM 2164 C CA . ASP A 1 284 ? -0.575 3.445 2.901 1.00 98.69 284 ASP A CA 1
ATOM 2165 C C . ASP A 1 284 ? 0.793 4.135 3.137 1.00 98.69 284 ASP A C 1
ATOM 2167 O O . ASP A 1 284 ? 1.833 3.539 2.859 1.00 98.69 284 ASP A O 1
ATOM 2171 N N . THR A 1 285 ? 0.830 5.375 3.642 1.00 98.19 285 THR A N 1
ATOM 2172 C CA . THR A 1 285 ? 2.063 6.159 3.886 1.00 98.19 285 THR A CA 1
ATOM 2173 C C . THR A 1 285 ? 2.906 5.703 5.084 1.00 98.19 285 THR A C 1
ATOM 2175 O O . THR A 1 285 ? 3.979 6.251 5.331 1.00 98.19 285 THR A O 1
ATOM 2178 N N . GLY A 1 286 ? 2.435 4.699 5.827 1.00 98.06 286 GLY A N 1
ATOM 2179 C CA . GLY A 1 286 ? 2.983 4.296 7.125 1.00 98.06 286 GLY A CA 1
ATOM 2180 C C . GLY A 1 286 ? 2.176 4.854 8.299 1.00 98.06 286 GLY A C 1
ATOM 2181 O O . GLY A 1 286 ? 1.069 5.373 8.128 1.00 98.06 286 GLY A O 1
ATOM 2182 N N . LEU A 1 287 ? 2.715 4.721 9.513 1.00 97.81 287 LEU A N 1
ATOM 2183 C CA . LEU A 1 287 ? 2.108 5.254 10.739 1.00 97.81 287 LEU A CA 1
ATOM 2184 C C . LEU A 1 287 ? 3.072 6.157 11.497 1.00 97.81 287 LEU A C 1
ATOM 2186 O O . LEU A 1 287 ? 4.248 5.852 11.613 1.00 97.81 287 LEU A O 1
ATOM 2190 N N . GLN A 1 288 ? 2.560 7.216 12.111 1.00 97.38 288 GLN A N 1
ATOM 2191 C CA . GLN A 1 288 ? 3.279 7.971 13.133 1.00 97.38 288 GLN A CA 1
ATOM 2192 C C . GLN A 1 288 ? 3.339 7.132 14.416 1.00 97.38 288 GLN A C 1
ATOM 2194 O O . GLN A 1 288 ? 2.418 7.165 15.238 1.00 97.38 288 GLN A O 1
ATOM 2199 N N . MET A 1 289 ? 4.401 6.336 14.568 1.00 95.19 289 MET A N 1
ATOM 2200 C CA . MET A 1 289 ? 4.531 5.368 15.665 1.00 95.19 289 MET A CA 1
ATOM 2201 C C . MET A 1 289 ? 4.680 6.025 17.036 1.00 95.19 289 MET A C 1
ATOM 2203 O O . MET A 1 289 ? 4.402 5.400 18.054 1.00 95.19 289 MET A O 1
ATOM 2207 N N . ASP A 1 290 ? 5.088 7.289 17.086 1.00 96.00 290 ASP A N 1
ATOM 2208 C CA . ASP A 1 290 ? 5.202 8.081 18.309 1.00 96.00 290 ASP A CA 1
ATOM 2209 C C . ASP A 1 290 ? 3.936 8.899 18.626 1.00 96.00 290 ASP A C 1
ATOM 2211 O O . ASP A 1 290 ? 3.882 9.569 19.668 1.00 96.00 290 ASP A O 1
ATOM 2215 N N . HIS A 1 291 ? 2.893 8.816 17.786 1.00 97.00 291 HIS A N 1
ATOM 2216 C CA . HIS A 1 291 ? 1.643 9.535 18.008 1.00 97.00 291 HIS A CA 1
ATOM 2217 C C . HIS A 1 291 ? 1.059 9.163 19.388 1.00 97.00 291 HIS A C 1
ATOM 2219 O O . HIS A 1 291 ? 0.942 7.974 19.703 1.00 97.00 291 HIS A O 1
ATOM 2225 N N . PRO A 1 292 ? 0.654 10.140 20.229 1.00 96.00 292 PRO A N 1
ATOM 2226 C CA . PRO A 1 292 ? 0.301 9.887 21.631 1.00 96.00 292 PRO A CA 1
ATOM 2227 C C . PRO A 1 292 ? -0.795 8.842 21.867 1.00 96.00 292 PRO A C 1
ATOM 2229 O O . PRO A 1 292 ? -0.790 8.203 22.912 1.00 96.00 292 PRO A O 1
ATOM 2232 N N . ASP A 1 293 ? -1.707 8.677 20.909 1.00 95.88 293 ASP A N 1
ATOM 2233 C CA . ASP A 1 293 ? -2.822 7.717 20.969 1.00 95.88 293 ASP A CA 1
ATOM 2234 C C . ASP A 1 293 ? -2.499 6.347 20.324 1.00 95.88 293 ASP A C 1
ATOM 2236 O O . ASP A 1 293 ? -3.317 5.432 20.328 1.00 95.88 293 ASP A O 1
ATOM 2240 N N . ILE A 1 294 ? -1.303 6.205 19.738 1.00 96.69 294 ILE A N 1
ATOM 2241 C CA . ILE A 1 294 ? -0.872 5.045 18.935 1.00 96.69 294 ILE A CA 1
ATOM 2242 C C . ILE A 1 294 ? 0.336 4.347 19.562 1.00 96.69 294 ILE A C 1
ATOM 2244 O O . ILE A 1 294 ? 0.348 3.123 19.623 1.00 96.69 294 ILE A O 1
ATOM 2248 N N . LYS A 1 295 ? 1.321 5.096 20.071 1.00 94.19 295 LYS A N 1
ATOM 2249 C CA . LYS A 1 295 ? 2.626 4.575 20.525 1.00 94.19 295 LYS A CA 1
ATOM 2250 C C . LYS A 1 295 ? 2.582 3.413 21.526 1.00 94.19 295 LYS A C 1
ATOM 2252 O O . LYS A 1 295 ? 3.489 2.591 21.550 1.00 94.19 295 LYS A O 1
ATOM 2257 N N . ASP A 1 296 ? 1.525 3.347 22.335 1.00 92.56 296 ASP A N 1
ATOM 2258 C CA . ASP A 1 296 ? 1.315 2.317 23.359 1.00 92.56 296 ASP A CA 1
ATOM 2259 C C . ASP A 1 296 ? 0.091 1.434 23.041 1.00 92.56 296 ASP A C 1
ATOM 2261 O O . ASP A 1 296 ? -0.435 0.732 23.908 1.00 92.56 296 ASP A O 1
ATOM 2265 N N . SER A 1 297 ? -0.413 1.494 21.807 1.00 95.62 297 SER A N 1
ATOM 2266 C CA . SER A 1 297 ? -1.618 0.777 21.416 1.00 95.62 297 SER A CA 1
ATOM 2267 C C . SER A 1 297 ? -1.378 -0.736 21.356 1.00 95.62 297 SER A C 1
ATOM 2269 O O . SER A 1 297 ? -0.445 -1.192 20.690 1.00 95.62 297 SER A O 1
ATOM 2271 N N . PRO A 1 298 ? -2.261 -1.553 21.961 1.00 95.69 298 PRO A N 1
ATOM 2272 C CA . PRO A 1 298 ? -2.191 -3.008 21.868 1.00 95.69 298 PRO A CA 1
ATOM 2273 C C . PRO A 1 298 ? -2.630 -3.544 20.496 1.00 95.69 298 PRO A C 1
ATOM 2275 O O . PRO A 1 298 ? -2.482 -4.738 20.233 1.00 95.69 298 PRO A O 1
ATOM 2278 N N . ASN A 1 299 ? -3.197 -2.689 19.640 1.00 97.44 299 ASN A N 1
ATOM 2279 C CA . ASN A 1 299 ? -3.746 -3.088 18.349 1.00 97.44 299 ASN A CA 1
ATOM 2280 C C . ASN A 1 299 ? -2.670 -3.148 17.252 1.00 97.44 299 ASN A C 1
ATOM 2282 O O . ASN A 1 299 ? -2.920 -3.717 16.195 1.00 97.44 299 ASN A O 1
ATOM 2286 N N . ILE A 1 300 ? -1.471 -2.602 17.475 1.00 96.69 300 ILE A N 1
ATOM 2287 C CA . ILE A 1 300 ? -0.404 -2.573 16.466 1.00 96.69 300 ILE A CA 1
ATOM 2288 C C . ILE A 1 300 ? 0.359 -3.898 16.460 1.00 96.69 300 ILE A C 1
ATOM 2290 O O . ILE A 1 300 ? 0.835 -4.377 17.488 1.00 96.69 300 ILE A O 1
ATOM 2294 N N . ALA A 1 301 ? 0.507 -4.479 15.275 1.00 96.31 301 ALA A N 1
ATOM 2295 C CA . ALA A 1 301 ? 1.417 -5.582 15.010 1.00 96.31 301 ALA A CA 1
ATOM 2296 C C . ALA A 1 301 ? 2.639 -5.104 14.211 1.00 96.31 301 ALA A C 1
ATOM 2298 O O . ALA A 1 301 ? 2.569 -4.053 13.572 1.00 96.31 301 ALA A O 1
ATOM 2299 N N . PRO A 1 302 ? 3.745 -5.877 14.204 1.00 96.00 302 PRO A N 1
ATOM 2300 C CA . PRO A 1 302 ? 4.879 -5.592 13.333 1.00 96.00 302 PRO A CA 1
ATOM 2301 C C . PRO A 1 302 ? 4.430 -5.470 11.877 1.00 96.00 302 PRO A C 1
ATOM 2303 O O . PRO A 1 302 ? 3.703 -6.334 11.378 1.00 96.00 302 PRO A O 1
ATOM 2306 N N . GLY A 1 303 ? 4.857 -4.387 11.240 1.00 97.50 303 GLY A N 1
ATOM 2307 C CA . GLY A 1 303 ? 4.597 -4.086 9.843 1.00 97.50 303 GLY A CA 1
ATOM 2308 C C . GLY A 1 303 ? 5.866 -4.136 9.004 1.00 97.50 303 GLY A C 1
ATOM 2309 O O . GLY A 1 303 ? 6.839 -4.776 9.402 1.00 97.50 303 GLY A O 1
ATOM 2310 N N . TRP A 1 304 ? 5.830 -3.495 7.839 1.00 98.19 304 TRP A N 1
ATOM 2311 C CA . TRP A 1 304 ? 6.978 -3.430 6.936 1.00 98.19 304 TRP A CA 1
ATOM 2312 C C . TRP A 1 304 ? 6.911 -2.212 6.021 1.00 98.19 304 TRP A C 1
ATOM 2314 O O . TRP A 1 304 ? 5.816 -1.808 5.612 1.00 98.19 304 TRP A O 1
ATOM 2324 N N . ASP A 1 305 ? 8.076 -1.673 5.682 1.00 98.25 305 ASP A N 1
ATOM 2325 C CA . ASP A 1 305 ? 8.246 -0.660 4.656 1.00 98.25 305 ASP A CA 1
ATOM 2326 C C . ASP A 1 305 ? 8.584 -1.287 3.302 1.00 98.25 305 ASP A C 1
ATOM 2328 O O . ASP A 1 305 ? 9.576 -1.993 3.119 1.00 98.25 305 ASP A O 1
ATOM 2332 N N . MET A 1 306 ? 7.706 -1.063 2.335 1.00 96.69 306 MET A N 1
ATOM 2333 C CA . MET A 1 306 ? 7.804 -1.549 0.966 1.00 96.69 306 MET A CA 1
ATOM 2334 C C . MET A 1 306 ? 8.321 -0.489 -0.003 1.00 96.69 306 MET A C 1
ATOM 2336 O O . MET A 1 306 ? 8.536 -0.825 -1.170 1.00 96.69 306 MET A O 1
ATOM 2340 N N . VAL A 1 307 ? 8.568 0.746 0.442 1.00 93.69 307 VAL A N 1
ATOM 2341 C CA . VAL A 1 307 ? 9.098 1.823 -0.396 1.00 93.69 307 VAL A CA 1
ATOM 2342 C C . VAL A 1 307 ? 10.540 1.498 -0.781 1.00 93.69 307 VAL A C 1
ATOM 2344 O O . VAL A 1 307 ? 11.467 1.497 0.021 1.00 93.69 307 VAL A O 1
ATOM 2347 N N . SER A 1 308 ? 10.742 1.160 -2.051 1.00 88.56 308 SER A N 1
ATOM 2348 C CA . SER A 1 308 ? 12.037 0.672 -2.535 1.00 88.56 308 SER A CA 1
ATOM 2349 C C . SER A 1 308 ? 13.035 1.782 -2.865 1.00 88.56 308 SER A C 1
ATOM 2351 O O . SER A 1 308 ? 14.243 1.536 -2.849 1.00 88.56 308 SER A O 1
ATOM 2353 N N . ASP A 1 309 ? 12.546 2.984 -3.179 1.00 83.00 309 ASP A N 1
ATOM 2354 C CA . ASP A 1 309 ? 13.359 4.144 -3.541 1.00 83.00 309 ASP A CA 1
ATOM 2355 C C . ASP A 1 309 ? 13.597 5.054 -2.326 1.00 83.00 309 ASP A C 1
ATOM 2357 O O . ASP A 1 309 ? 12.667 5.759 -1.921 1.00 83.00 309 ASP A O 1
ATOM 2361 N N . PRO A 1 310 ? 14.839 5.162 -1.817 1.00 84.75 310 PRO A N 1
ATOM 2362 C CA . PRO A 1 310 ? 15.145 5.994 -0.651 1.00 84.75 310 PRO A CA 1
ATOM 2363 C C . PRO A 1 310 ? 14.797 7.475 -0.809 1.00 84.75 310 PRO A C 1
ATOM 2365 O O . PRO A 1 310 ? 14.581 8.194 0.166 1.00 84.75 310 PRO A O 1
ATOM 2368 N N . ARG A 1 311 ? 14.735 7.974 -2.051 1.00 83.06 311 ARG A N 1
ATOM 2369 C CA . ARG A 1 311 ? 14.359 9.371 -2.326 1.00 83.06 311 ARG A CA 1
ATOM 2370 C C . ARG A 1 311 ? 12.869 9.612 -2.084 1.00 83.06 311 ARG A C 1
ATOM 2372 O O . ARG A 1 311 ? 12.495 10.730 -1.723 1.00 83.06 311 ARG A O 1
ATOM 2379 N N . MET A 1 312 ? 12.045 8.586 -2.306 1.00 84.81 312 MET A N 1
ATOM 2380 C CA . MET A 1 312 ? 10.620 8.582 -1.972 1.00 84.81 312 MET A CA 1
ATOM 2381 C C . MET A 1 312 ? 10.412 8.213 -0.498 1.00 84.81 312 MET A C 1
ATOM 2383 O O . MET A 1 312 ? 9.577 8.835 0.152 1.00 84.81 312 MET A O 1
ATOM 2387 N N . GLY A 1 313 ? 11.207 7.275 0.033 1.00 89.12 313 GLY A N 1
ATOM 2388 C CA . GLY A 1 313 ? 11.153 6.800 1.421 1.00 89.12 313 GLY A CA 1
ATOM 2389 C C . GLY A 1 313 ? 11.329 7.909 2.457 1.00 89.12 313 GLY A C 1
ATOM 2390 O O . GLY A 1 313 ? 10.530 8.014 3.373 1.00 89.12 313 GLY A O 1
ATOM 2391 N N . ASN A 1 314 ? 12.257 8.855 2.266 1.00 92.06 314 ASN A N 1
ATOM 2392 C CA . ASN A 1 314 ? 12.464 9.964 3.222 1.00 92.06 314 ASN A CA 1
ATOM 2393 C C . ASN A 1 314 ? 12.867 9.511 4.649 1.00 92.06 314 ASN A C 1
ATOM 2395 O O . ASN A 1 314 ? 12.680 10.241 5.619 1.00 92.06 314 ASN A O 1
ATOM 2399 N N . ASP A 1 315 ? 13.469 8.333 4.754 1.00 93.44 315 ASP A N 1
ATOM 2400 C CA . ASP A 1 315 ? 13.928 7.632 5.968 1.00 93.44 315 ASP A CA 1
ATOM 2401 C C . ASP A 1 315 ? 15.434 7.308 5.914 1.00 93.44 315 ASP A C 1
ATOM 2403 O O . ASP A 1 315 ? 16.104 7.299 6.946 1.00 93.44 315 ASP A O 1
ATOM 2407 N N . GLY A 1 316 ? 16.001 7.181 4.711 1.00 90.31 316 GLY A N 1
ATOM 2408 C CA . GLY A 1 316 ? 17.441 7.055 4.472 1.00 90.31 316 GLY A CA 1
ATOM 2409 C C . GLY A 1 316 ? 17.864 5.745 3.809 1.00 90.31 316 GLY A C 1
ATOM 2410 O O . GLY A 1 316 ? 19.041 5.606 3.462 1.00 90.31 316 GLY A O 1
ATOM 2411 N N . ASP A 1 317 ? 16.931 4.829 3.583 1.00 88.69 317 ASP A N 1
ATOM 2412 C CA . ASP A 1 317 ? 17.131 3.515 2.984 1.00 88.69 317 ASP A CA 1
ATOM 2413 C C . ASP A 1 317 ? 15.951 3.128 2.073 1.00 88.69 317 ASP A C 1
ATOM 2415 O O . ASP A 1 317 ? 15.176 3.973 1.645 1.00 88.69 317 ASP A O 1
ATOM 2419 N N . GLY A 1 318 ? 15.954 1.895 1.568 1.00 90.62 318 GLY A N 1
ATOM 2420 C CA . GLY A 1 318 ? 14.792 1.332 0.873 1.00 90.62 318 GLY A CA 1
ATOM 2421 C C . GLY A 1 318 ? 14.087 0.365 1.816 1.00 90.62 318 GLY A C 1
ATOM 2422 O O . GLY A 1 318 ? 14.394 0.360 2.995 1.00 90.62 318 GLY A O 1
ATOM 2423 N N . ARG A 1 319 ? 13.257 -0.530 1.273 1.00 93.12 319 ARG A N 1
ATOM 2424 C CA . ARG A 1 319 ? 12.475 -1.518 2.041 1.00 93.12 319 ARG A CA 1
ATOM 2425 C C . ARG A 1 319 ? 13.153 -2.062 3.307 1.00 93.12 319 ARG A C 1
ATOM 2427 O O . ARG A 1 319 ? 14.220 -2.676 3.223 1.00 93.12 319 ARG A O 1
ATOM 2434 N N . ASP A 1 320 ? 12.466 -1.953 4.437 1.00 95.19 320 ASP A N 1
ATOM 2435 C CA . ASP A 1 320 ? 13.006 -2.255 5.763 1.00 95.19 320 ASP A CA 1
ATOM 2436 C C . ASP A 1 320 ? 11.870 -2.556 6.791 1.00 95.19 320 ASP A C 1
ATOM 2438 O O . ASP A 1 320 ? 10.684 -2.505 6.449 1.00 95.19 320 ASP A O 1
ATOM 2442 N N . PRO A 1 321 ? 12.178 -2.974 8.038 1.00 96.00 321 PRO A N 1
ATOM 2443 C CA . PRO A 1 321 ? 11.166 -3.370 9.020 1.00 96.00 321 PRO A CA 1
ATOM 2444 C C . PRO A 1 321 ? 10.465 -2.211 9.753 1.00 96.00 321 PRO A C 1
ATOM 2446 O O . PRO A 1 321 ? 9.644 -2.505 10.627 1.00 96.00 321 PRO A O 1
ATOM 2449 N N . ASP A 1 322 ? 10.784 -0.943 9.478 1.00 97.19 322 ASP A N 1
ATOM 2450 C CA . ASP A 1 322 ? 10.214 0.235 10.140 1.00 97.19 322 ASP A CA 1
ATOM 2451 C C . ASP A 1 322 ? 9.158 0.943 9.266 1.00 97.19 322 ASP A C 1
ATOM 2453 O O . ASP A 1 322 ? 9.467 1.847 8.501 1.00 97.19 322 ASP A O 1
ATOM 2457 N N . PRO A 1 323 ? 7.861 0.614 9.406 1.00 97.69 323 PRO A N 1
ATOM 2458 C CA . PRO A 1 323 ? 6.790 1.244 8.634 1.00 97.69 323 PRO A CA 1
ATOM 2459 C C . PRO A 1 323 ? 6.373 2.619 9.194 1.00 97.69 323 PRO A C 1
ATOM 2461 O O . PRO A 1 323 ? 5.214 3.029 9.028 1.00 97.69 323 PRO A O 1
ATOM 2464 N N . ASN A 1 324 ? 7.252 3.302 9.933 1.00 98.06 324 ASN A N 1
ATOM 2465 C CA . ASN A 1 324 ? 6.981 4.645 10.421 1.00 98.06 324 ASN A CA 1
ATOM 2466 C C . ASN A 1 324 ? 6.808 5.617 9.242 1.00 98.06 324 ASN A C 1
ATOM 2468 O O . ASN A 1 324 ? 7.476 5.498 8.225 1.00 98.06 324 ASN A O 1
ATOM 2472 N N . ASP A 1 325 ? 5.899 6.584 9.361 1.00 98.12 325 ASP A N 1
ATOM 2473 C CA . ASP A 1 325 ? 5.687 7.612 8.334 1.00 98.12 325 ASP A CA 1
ATOM 2474 C C . ASP A 1 325 ? 6.595 8.825 8.620 1.00 98.12 325 ASP A C 1
ATOM 2476 O O . ASP A 1 325 ? 6.286 9.585 9.537 1.00 98.12 325 ASP A O 1
ATOM 2480 N N . PRO A 1 326 ? 7.706 9.053 7.892 1.00 96.62 326 PRO A N 1
ATOM 2481 C CA . PRO A 1 326 ? 8.573 10.217 8.091 1.00 96.62 326 PRO A CA 1
ATOM 2482 C C . PRO A 1 326 ? 8.023 11.513 7.466 1.00 96.62 326 PRO A C 1
ATOM 2484 O O . PRO A 1 326 ? 8.668 12.559 7.566 1.00 96.62 326 PRO A O 1
ATOM 2487 N N . GLY A 1 327 ? 6.860 11.462 6.813 1.00 94.69 327 GLY A N 1
ATOM 2488 C CA . GLY A 1 327 ? 6.288 12.552 6.033 1.00 94.69 327 GLY A CA 1
ATOM 2489 C C . GLY A 1 327 ? 6.457 12.352 4.524 1.00 94.69 327 GLY A C 1
ATOM 2490 O O . GLY A 1 327 ? 7.509 11.930 4.033 1.00 94.69 327 GLY A O 1
ATOM 2491 N N . ASP A 1 328 ? 5.398 12.678 3.782 1.00 91.62 328 ASP A N 1
ATOM 2492 C CA . ASP A 1 328 ? 5.248 12.466 2.341 1.00 91.62 328 ASP A CA 1
ATOM 2493 C C . ASP A 1 328 ? 5.221 13.772 1.521 1.00 91.62 328 ASP A C 1
ATOM 2495 O O . ASP A 1 328 ? 4.881 13.765 0.329 1.00 91.62 328 ASP A O 1
ATOM 2499 N N . LEU A 1 329 ? 5.595 14.908 2.124 1.00 87.88 329 LEU A N 1
ATOM 2500 C CA . LEU A 1 329 ? 5.629 16.201 1.450 1.00 87.88 329 LEU A CA 1
ATOM 2501 C C . LEU A 1 329 ? 6.497 16.141 0.188 1.00 87.88 329 LEU A C 1
ATOM 2503 O O . LEU A 1 329 ? 7.727 16.118 0.241 1.00 87.88 329 LEU A O 1
ATOM 2507 N N . CYS A 1 330 ? 5.842 16.189 -0.970 1.00 82.56 330 CYS A N 1
ATOM 2508 C CA . CYS A 1 330 ? 6.525 16.057 -2.251 1.00 82.56 330 CYS A CA 1
ATOM 2509 C C . CYS A 1 330 ? 7.438 17.256 -2.557 1.00 82.56 330 CYS A C 1
ATOM 2511 O O . CYS A 1 330 ? 8.636 17.094 -2.795 1.00 82.56 330 CYS A O 1
ATOM 2513 N N . ASN A 1 331 ? 6.884 18.473 -2.516 1.00 79.94 331 ASN A N 1
ATOM 2514 C CA . ASN A 1 331 ? 7.619 19.697 -2.817 1.00 79.94 331 ASN A CA 1
ATOM 2515 C C . ASN A 1 331 ? 7.369 20.777 -1.747 1.00 79.94 331 ASN A C 1
ATOM 2517 O O . ASN A 1 331 ? 6.293 21.384 -1.736 1.00 79.94 331 ASN A O 1
ATOM 2521 N N . PRO A 1 332 ? 8.360 21.082 -0.889 1.00 80.44 332 PRO A N 1
ATOM 2522 C CA . PRO A 1 332 ? 8.224 22.108 0.143 1.00 80.44 332 PRO A CA 1
ATOM 2523 C C . PRO A 1 332 ? 8.135 23.537 -0.415 1.00 80.44 332 PRO A C 1
ATOM 2525 O O . PRO A 1 332 ? 7.740 24.448 0.310 1.00 80.44 332 PRO A O 1
ATOM 2528 N N . ALA A 1 333 ? 8.479 23.763 -1.689 1.00 81.88 333 ALA A N 1
ATOM 2529 C CA . ALA A 1 333 ? 8.340 25.067 -2.334 1.00 81.88 333 ALA A CA 1
ATOM 2530 C C . ALA A 1 333 ? 6.885 25.396 -2.711 1.00 81.88 333 ALA A C 1
ATOM 2532 O O . ALA A 1 333 ? 6.577 26.562 -2.963 1.00 81.88 333 ALA A O 1
ATOM 2533 N N . VAL A 1 334 ? 5.986 24.401 -2.750 1.00 76.44 334 VAL A N 1
ATOM 2534 C CA . VAL A 1 334 ? 4.560 24.622 -3.026 1.00 76.44 334 VAL A CA 1
ATOM 2535 C C . VAL A 1 334 ? 3.905 25.267 -1.796 1.00 76.44 334 VAL A C 1
ATOM 2537 O O . VAL A 1 334 ? 3.848 24.644 -0.732 1.00 76.44 334 VAL A O 1
ATOM 2540 N N . PRO A 1 335 ? 3.376 26.503 -1.897 1.00 78.25 335 PRO A N 1
ATOM 2541 C CA . PRO A 1 335 ? 2.811 27.189 -0.742 1.00 78.25 335 PRO A CA 1
ATOM 2542 C C . PRO A 1 335 ? 1.639 26.423 -0.122 1.00 78.25 335 PRO A C 1
ATOM 2544 O O . PRO A 1 335 ? 0.639 26.142 -0.782 1.00 78.25 335 PRO A O 1
ATOM 2547 N N . GLY A 1 336 ? 1.746 26.132 1.175 1.00 79.00 336 GLY A N 1
ATOM 2548 C CA . GLY A 1 336 ? 0.715 25.420 1.930 1.00 79.00 336 GLY A CA 1
ATOM 2549 C C . GLY A 1 336 ? 0.727 23.902 1.751 1.00 79.00 336 GLY A C 1
ATOM 2550 O O . GLY A 1 336 ? -0.148 23.244 2.313 1.00 79.00 336 GLY A O 1
ATOM 2551 N N . ALA A 1 337 ? 1.690 23.340 1.012 1.00 79.69 337 ALA A N 1
ATOM 2552 C CA . ALA A 1 337 ? 1.966 21.910 1.041 1.00 79.69 337 ALA A CA 1
ATOM 2553 C C . ALA A 1 337 ? 2.471 21.497 2.440 1.00 79.69 337 ALA A C 1
ATOM 2555 O O . ALA A 1 337 ? 3.080 22.287 3.156 1.00 79.69 337 ALA A O 1
ATOM 2556 N N . ALA A 1 338 ? 2.128 20.283 2.853 1.00 88.50 338 ALA A N 1
ATOM 2557 C CA . ALA A 1 338 ? 2.445 19.719 4.168 1.00 88.50 338 ALA A CA 1
ATOM 2558 C C . ALA A 1 338 ? 2.442 18.192 4.062 1.00 88.50 338 ALA A C 1
ATOM 2560 O O . ALA A 1 338 ? 1.836 17.677 3.122 1.00 88.50 338 ALA A O 1
ATOM 2561 N N . ASP A 1 339 ? 3.041 17.494 5.012 1.00 92.75 339 ASP A N 1
ATOM 2562 C CA . ASP A 1 339 ? 2.893 16.044 5.118 1.00 92.75 339 ASP A CA 1
ATOM 2563 C C . ASP A 1 339 ? 1.429 15.670 5.393 1.00 92.75 339 ASP A C 1
ATOM 2565 O O . ASP A 1 339 ? 0.695 16.397 6.075 1.00 92.75 339 ASP A O 1
ATOM 2569 N N . SER A 1 340 ? 0.977 14.569 4.800 1.00 93.06 340 SER A N 1
ATOM 2570 C CA . SER A 1 340 ? -0.404 14.103 4.898 1.00 93.06 340 SER A CA 1
ATOM 2571 C C . SER A 1 340 ? -0.660 13.306 6.176 1.00 93.06 340 SER A C 1
ATOM 2573 O O . SER A 1 340 ? -1.757 13.400 6.732 1.00 93.06 340 SER A O 1
ATOM 2575 N N . PHE A 1 341 ? 0.334 12.523 6.621 1.00 97.00 341 PHE A N 1
ATOM 2576 C CA . PHE A 1 341 ? 0.198 11.476 7.642 1.00 97.00 341 PHE A CA 1
ATOM 2577 C C . PHE A 1 341 ? -1.018 10.572 7.388 1.00 97.00 341 PHE A C 1
ATOM 2579 O O . PHE A 1 341 ? -1.751 10.185 8.307 1.00 97.00 341 PHE A O 1
ATOM 2586 N N . HIS A 1 342 ? -1.274 10.289 6.110 1.00 97.56 342 HIS A N 1
ATOM 2587 C CA . HIS A 1 342 ? -2.520 9.709 5.638 1.00 97.56 342 HIS A CA 1
ATOM 2588 C C . HIS A 1 342 ? -2.782 8.319 6.226 1.00 97.56 342 HIS A C 1
ATOM 2590 O O . HIS A 1 342 ? -3.865 8.085 6.775 1.00 97.56 342 HIS A O 1
ATOM 2596 N N . GLY A 1 343 ? -1.778 7.438 6.227 1.00 98.25 343 GLY A N 1
ATOM 2597 C CA . GLY A 1 343 ? -1.887 6.103 6.813 1.00 98.25 343 GLY A CA 1
ATOM 2598 C C . GLY A 1 343 ? -2.229 6.134 8.303 1.00 98.25 343 GLY A C 1
ATOM 2599 O O . GLY A 1 343 ? -3.066 5.354 8.760 1.00 98.25 343 GLY A O 1
ATOM 2600 N N . THR A 1 344 ? -1.696 7.111 9.047 1.00 98.44 344 THR A N 1
ATOM 2601 C CA . THR A 1 344 ? -2.026 7.336 10.468 1.00 98.44 344 THR A CA 1
ATOM 2602 C C . THR A 1 344 ? -3.508 7.655 10.654 1.00 98.44 344 THR A C 1
ATOM 2604 O O . THR A 1 344 ? -4.176 7.067 11.506 1.00 98.44 344 THR A O 1
ATOM 2607 N N . HIS A 1 345 ? -4.056 8.553 9.831 1.00 98.12 345 HIS A N 1
ATOM 2608 C CA . HIS A 1 345 ? -5.471 8.923 9.886 1.00 98.12 345 HIS A CA 1
ATOM 2609 C C . HIS A 1 345 ? -6.389 7.749 9.503 1.00 98.12 345 HIS A C 1
ATOM 2611 O O . HIS A 1 345 ? -7.406 7.492 10.162 1.00 98.12 345 HIS A O 1
ATOM 2617 N N . VAL A 1 346 ? -6.039 7.023 8.438 1.00 98.50 346 VAL A N 1
ATOM 2618 C CA . VAL A 1 346 ? -6.780 5.844 7.966 1.00 98.50 346 VAL A CA 1
ATOM 2619 C C . VAL A 1 346 ? -6.803 4.761 9.042 1.00 98.50 346 VAL A C 1
ATOM 2621 O O . VAL A 1 346 ? -7.877 4.309 9.443 1.00 98.50 346 VAL A O 1
ATOM 2624 N N . ALA A 1 347 ? -5.641 4.395 9.578 1.00 98.56 347 ALA A N 1
ATOM 2625 C CA . ALA A 1 347 ? -5.530 3.379 10.615 1.00 98.56 347 ALA A CA 1
ATOM 2626 C C . ALA A 1 347 ? -6.225 3.807 11.920 1.00 98.56 347 ALA A C 1
ATOM 2628 O O . ALA A 1 347 ? -6.883 2.983 12.557 1.00 98.56 347 ALA A O 1
ATOM 2629 N N . GLY A 1 348 ? -6.166 5.094 12.286 1.00 98.19 348 GLY A N 1
ATOM 2630 C CA . GLY A 1 348 ? -6.926 5.671 13.403 1.00 98.19 348 GLY A CA 1
ATOM 2631 C C . GLY A 1 348 ? -8.434 5.484 13.248 1.00 98.19 348 GLY A C 1
ATOM 2632 O O . GLY A 1 348 ? -9.110 5.075 14.187 1.00 98.19 348 GLY A O 1
ATOM 2633 N N . THR A 1 349 ? -8.950 5.687 12.033 1.00 98.38 349 THR A N 1
ATOM 2634 C CA . THR A 1 349 ? -10.370 5.464 11.718 1.00 98.38 349 THR A CA 1
ATOM 2635 C C . THR A 1 349 ? -10.754 3.987 11.856 1.00 98.38 349 THR A C 1
ATOM 2637 O O . THR A 1 349 ? -11.835 3.672 12.351 1.00 98.38 349 THR A O 1
ATOM 2640 N N . ILE A 1 350 ? -9.876 3.064 11.459 1.00 98.50 350 ILE A N 1
ATOM 2641 C CA . ILE A 1 350 ? -10.127 1.624 11.616 1.00 98.50 350 ILE A CA 1
ATOM 2642 C C . ILE A 1 350 ? -10.113 1.237 13.099 1.00 98.50 350 ILE A C 1
ATOM 2644 O O . ILE A 1 350 ? -11.038 0.570 13.554 1.00 98.50 350 ILE A O 1
ATOM 2648 N N . GLY A 1 351 ? -9.114 1.688 13.856 1.00 97.50 351 GLY A N 1
ATOM 2649 C CA . GLY A 1 351 ? -8.956 1.367 15.278 1.00 97.50 351 GLY A CA 1
ATOM 2650 C C . GLY A 1 351 ? -7.535 1.015 15.690 1.00 97.50 351 GLY A C 1
ATOM 2651 O O . GLY A 1 351 ? -7.338 0.207 16.590 1.00 97.50 351 GLY A O 1
ATOM 2652 N N . VAL A 1 352 ? -6.524 1.598 15.039 1.00 97.06 352 VAL A N 1
ATOM 2653 C CA . VAL A 1 352 ? -5.131 1.427 15.471 1.00 97.06 352 VAL A CA 1
ATOM 2654 C C . VAL A 1 352 ? -4.875 2.060 16.834 1.00 97.06 352 VAL A C 1
ATOM 2656 O O . VAL A 1 352 ? -4.057 1.539 17.577 1.00 97.06 352 VAL A O 1
ATOM 2659 N N . ALA A 1 353 ? -5.583 3.138 17.182 1.00 93.00 353 ALA A N 1
ATOM 2660 C CA . ALA A 1 353 ? -5.587 3.705 18.525 1.00 93.00 353 ALA A CA 1
ATOM 2661 C C . ALA A 1 353 ? -6.517 2.895 19.439 1.00 93.00 353 ALA A C 1
ATOM 2663 O O . ALA A 1 353 ? -7.583 2.436 19.015 1.00 93.00 353 ALA A O 1
ATOM 2664 N N . ALA A 1 354 ? -6.115 2.716 20.696 1.00 90.44 354 ALA A N 1
ATOM 2665 C CA . ALA A 1 354 ? -6.940 2.025 21.677 1.00 90.44 354 ALA A CA 1
ATOM 2666 C C . ALA A 1 354 ? -8.165 2.882 22.010 1.00 90.44 354 ALA A C 1
ATOM 2668 O O . ALA A 1 354 ? -8.023 3.928 22.622 1.00 90.44 354 ALA A O 1
ATOM 2669 N N . SER A 1 355 ? -9.365 2.431 21.653 1.00 95.31 355 SER A N 1
ATOM 2670 C CA . SER A 1 355 ? -10.588 3.149 22.031 1.00 95.31 355 SER A CA 1
ATOM 2671 C C . SER A 1 355 ? -10.949 2.901 23.496 1.00 95.31 355 SER A C 1
ATOM 2673 O O . SER A 1 355 ? -10.612 1.859 24.067 1.00 95.31 355 SER A O 1
ATOM 2675 N N . ASN A 1 356 ? -11.688 3.835 24.091 1.00 94.81 356 ASN A N 1
ATOM 2676 C CA . ASN A 1 356 ? -12.129 3.807 25.484 1.00 94.81 356 ASN A CA 1
ATOM 2677 C C . ASN A 1 356 ? -10.968 3.866 26.502 1.00 94.81 356 ASN A C 1
ATOM 2679 O O . ASN A 1 356 ? -11.085 3.386 27.636 1.00 94.81 356 ASN A O 1
ATOM 2683 N N . ASN A 1 357 ? -9.844 4.467 26.101 1.00 93.88 357 ASN A N 1
ATOM 2684 C CA . ASN A 1 357 ? -8.633 4.640 26.909 1.00 93.88 357 ASN A CA 1
ATOM 2685 C C . ASN A 1 357 ? -8.562 6.013 27.623 1.00 93.88 357 ASN A C 1
ATOM 2687 O O . ASN A 1 357 ? -7.617 6.270 28.371 1.00 93.88 357 ASN A O 1
ATOM 2691 N N . GLY A 1 358 ? -9.548 6.892 27.413 1.00 95.88 358 GLY A N 1
ATOM 2692 C CA . GLY A 1 358 ? -9.590 8.255 27.947 1.00 95.88 358 GLY A CA 1
ATOM 2693 C C . GLY A 1 358 ? -8.662 9.250 27.239 1.00 95.88 358 GLY A C 1
ATOM 2694 O O . GLY A 1 358 ? -8.417 10.332 27.778 1.00 95.88 358 GLY A O 1
ATOM 2695 N N . ALA A 1 359 ? -8.147 8.915 26.056 1.00 94.94 359 ALA A N 1
ATOM 2696 C CA . ALA A 1 359 ? -7.265 9.738 25.237 1.00 94.94 359 ALA A CA 1
ATOM 2697 C C . ALA A 1 359 ? -7.777 9.822 23.791 1.00 94.94 359 ALA A C 1
ATOM 2699 O O . ALA A 1 359 ? -8.646 9.066 23.386 1.00 94.94 359 ALA A O 1
ATOM 2700 N N . GLY A 1 360 ? -7.308 10.839 23.062 1.00 96.25 360 GLY A N 1
ATOM 2701 C CA . GLY A 1 360 ? -7.537 11.001 21.624 1.00 96.25 360 GLY A CA 1
ATOM 2702 C C . GLY A 1 360 ? -8.945 10.668 21.112 1.00 96.25 360 GLY A C 1
ATOM 2703 O O . GLY A 1 360 ? -9.916 11.339 21.486 1.00 96.25 360 GLY A O 1
ATOM 2704 N N . VAL A 1 361 ? -9.005 9.720 20.174 1.00 97.75 361 VAL A N 1
ATOM 2705 C CA . VAL A 1 361 ? -10.172 9.379 19.343 1.00 97.75 361 VAL A CA 1
ATOM 2706 C C . VAL A 1 361 ? -10.516 7.891 19.433 1.00 97.75 361 VAL A C 1
ATOM 2708 O O . VAL A 1 361 ? -9.650 7.053 19.648 1.00 97.75 361 VAL A O 1
ATOM 2711 N N . ALA A 1 362 ? -11.768 7.540 19.135 1.00 97.44 362 ALA A N 1
ATOM 2712 C CA . ALA A 1 362 ? -12.173 6.146 18.967 1.00 97.44 362 ALA A CA 1
ATOM 2713 C C . ALA A 1 362 ? -12.032 5.677 17.507 1.00 97.44 362 ALA A C 1
ATOM 2715 O O . ALA A 1 362 ? -12.188 6.464 16.570 1.00 97.44 362 ALA A O 1
ATOM 2716 N N . GLY A 1 363 ? -11.806 4.382 17.301 1.00 97.31 363 GLY A N 1
ATOM 2717 C CA . GLY A 1 363 ? -11.869 3.730 15.992 1.00 97.31 363 GLY A CA 1
ATOM 2718 C C . GLY A 1 363 ? -13.180 2.979 15.768 1.00 97.31 363 GLY A C 1
ATOM 2719 O O . GLY A 1 363 ? -13.991 2.815 16.679 1.00 97.31 363 GLY A O 1
ATOM 2720 N N . GLY A 1 364 ? -13.385 2.483 14.548 1.00 96.81 364 GLY A N 1
ATOM 2721 C CA . GLY A 1 364 ? -14.536 1.640 14.211 1.00 96.81 364 GLY A CA 1
ATOM 2722 C C . GLY A 1 364 ? -14.495 0.251 14.868 1.00 96.81 364 GLY A C 1
ATOM 2723 O O . GLY A 1 364 ? -15.530 -0.270 15.287 1.00 96.81 364 GLY A O 1
ATOM 2724 N N . ALA A 1 365 ? -13.301 -0.334 14.977 1.00 96.50 365 ALA A N 1
ATOM 2725 C CA . ALA A 1 365 ? -13.035 -1.621 15.608 1.00 96.50 365 ALA A CA 1
ATOM 2726 C C . ALA A 1 365 ? -12.045 -1.432 16.769 1.00 96.50 365 ALA A C 1
ATOM 2728 O O . ALA A 1 365 ? -10.839 -1.343 16.566 1.00 96.50 365 ALA A O 1
ATOM 2729 N N . TRP A 1 366 ? -12.552 -1.365 17.999 1.00 95.81 366 TRP A N 1
ATOM 2730 C CA . TRP A 1 366 ? -11.767 -1.060 19.203 1.00 95.81 366 TRP A CA 1
ATOM 2731 C C . TRP A 1 366 ? -10.759 -2.163 19.527 1.00 95.81 366 TRP A C 1
ATOM 2733 O O . TRP A 1 366 ? -9.700 -1.912 20.103 1.00 95.81 366 TRP A O 1
ATOM 2743 N N . HIS A 1 367 ? -11.104 -3.393 19.152 1.00 94.31 367 HIS A N 1
ATOM 2744 C CA . HIS A 1 367 ? -10.258 -4.569 19.270 1.00 94.31 367 HIS A CA 1
ATOM 2745 C C . HIS A 1 367 ? -9.986 -5.092 17.868 1.00 94.31 367 HIS A C 1
ATOM 2747 O O . HIS A 1 367 ? -10.868 -5.648 17.223 1.00 94.31 367 HIS A O 1
ATOM 2753 N N . VAL A 1 368 ? -8.780 -4.883 17.371 1.00 96.38 368 VAL A N 1
ATOM 2754 C CA . VAL A 1 368 ? -8.366 -5.324 16.040 1.00 96.38 368 VAL A CA 1
ATOM 2755 C C . VAL A 1 368 ? -6.852 -5.399 16.029 1.00 96.38 368 VAL A C 1
ATOM 2757 O O . VAL A 1 368 ? -6.193 -4.716 16.809 1.00 96.38 368 VAL A O 1
ATOM 2760 N N . LYS A 1 369 ? -6.283 -6.227 15.162 1.00 98.00 369 LYS A N 1
ATOM 2761 C CA . LYS A 1 369 ? -4.851 -6.180 14.897 1.00 98.00 369 LYS A CA 1
ATOM 2762 C C . LYS A 1 369 ? -4.595 -5.414 13.606 1.00 98.00 369 LYS A C 1
ATOM 2764 O O . LYS A 1 369 ? -5.123 -5.787 12.565 1.00 98.00 369 LYS A O 1
ATOM 2769 N N . ILE A 1 370 ? -3.771 -4.379 13.666 1.00 98.69 370 ILE A N 1
ATOM 2770 C CA . ILE A 1 370 ? -3.376 -3.555 12.528 1.00 98.69 370 ILE A CA 1
ATOM 2771 C C . ILE A 1 370 ? -1.942 -3.890 12.146 1.00 98.69 370 ILE A C 1
ATOM 2773 O O . ILE A 1 370 ? -1.041 -3.803 12.978 1.00 98.69 370 ILE A O 1
ATOM 2777 N N . VAL A 1 371 ? -1.739 -4.256 10.884 1.00 98.69 371 VAL A N 1
ATOM 2778 C CA . VAL A 1 371 ? -0.412 -4.393 10.277 1.00 98.69 371 VAL A CA 1
ATOM 2779 C C . VAL A 1 371 ? -0.176 -3.171 9.388 1.00 98.69 371 VAL A C 1
ATOM 2781 O O . VAL A 1 371 ? -0.816 -3.054 8.340 1.00 98.69 371 VAL A O 1
ATOM 2784 N N . PRO A 1 372 ? 0.695 -2.238 9.788 1.00 98.62 372 PRO A N 1
ATOM 2785 C CA . PRO A 1 372 ? 1.059 -1.116 8.937 1.00 98.62 372 PRO A CA 1
ATOM 2786 C C . PRO A 1 372 ? 1.965 -1.593 7.804 1.00 98.62 372 PRO A C 1
ATOM 2788 O O . PRO A 1 372 ? 2.992 -2.222 8.044 1.00 98.62 372 PRO A O 1
ATOM 2791 N N . VAL A 1 373 ? 1.577 -1.320 6.563 1.00 98.81 373 VAL A N 1
ATOM 2792 C CA . VAL A 1 373 ? 2.373 -1.658 5.381 1.00 98.81 373 VAL A CA 1
ATOM 2793 C C . VAL A 1 373 ? 2.631 -0.367 4.630 1.00 98.81 373 VAL A C 1
ATOM 2795 O O . VAL A 1 373 ? 1.762 0.149 3.927 1.00 98.81 373 VAL A O 1
ATOM 2798 N N . ARG A 1 374 ? 3.811 0.206 4.835 1.00 98.75 374 ARG A N 1
ATOM 2799 C CA . ARG A 1 374 ? 4.171 1.466 4.199 1.00 98.75 374 ARG A CA 1
ATOM 2800 C C . ARG A 1 374 ? 4.522 1.192 2.740 1.00 98.75 374 ARG A C 1
ATOM 2802 O O . ARG A 1 374 ? 5.418 0.416 2.461 1.00 98.75 374 ARG A O 1
ATOM 2809 N N . ALA A 1 375 ? 3.768 1.756 1.806 1.00 98.06 375 ALA A N 1
ATOM 2810 C CA . ALA A 1 375 ? 3.982 1.590 0.363 1.00 98.06 375 ALA A CA 1
ATOM 2811 C C . ALA A 1 375 ? 3.992 2.930 -0.385 1.00 98.06 375 ALA A C 1
ATOM 2813 O O . ALA A 1 375 ? 4.261 2.979 -1.586 1.00 98.06 375 ALA A O 1
ATOM 2814 N N . LEU A 1 376 ? 3.659 4.014 0.319 1.00 96.44 376 LEU A N 1
ATOM 2815 C CA . LEU A 1 376 ? 3.690 5.378 -0.180 1.00 96.44 376 LEU A CA 1
ATOM 2816 C C . LEU A 1 376 ? 4.671 6.190 0.670 1.00 96.44 376 LEU A C 1
ATOM 2818 O O . LEU A 1 376 ? 4.718 6.060 1.891 1.00 96.44 376 LEU A O 1
ATOM 2822 N N . GLY A 1 377 ? 5.418 7.064 0.013 1.00 93.25 377 GLY A N 1
ATOM 2823 C CA . GLY A 1 377 ? 6.270 8.061 0.641 1.00 93.25 377 GLY A CA 1
ATOM 2824 C C . GLY A 1 377 ? 6.088 9.399 -0.060 1.00 93.25 377 GLY A C 1
ATOM 2825 O O . GLY A 1 377 ? 5.002 9.731 -0.547 1.00 93.25 377 GLY A O 1
ATOM 2826 N N . LYS A 1 378 ? 7.163 10.178 -0.157 1.00 88.94 378 LYS A N 1
ATOM 2827 C CA . LYS A 1 378 ? 7.144 11.452 -0.873 1.00 88.94 378 LYS A CA 1
ATOM 2828 C C . LYS A 1 378 ? 6.642 11.273 -2.298 1.00 88.94 378 LYS A C 1
ATOM 2830 O O . LYS A 1 378 ? 7.170 10.468 -3.061 1.00 88.94 378 LYS A O 1
ATOM 2835 N N . CYS A 1 379 ? 5.669 12.107 -2.657 1.00 83.31 379 CYS A N 1
ATOM 2836 C CA . CYS A 1 379 ? 5.056 12.137 -3.987 1.00 83.31 379 CYS A CA 1
ATOM 2837 C C . CYS A 1 379 ? 4.251 10.879 -4.375 1.00 83.31 379 CYS A C 1
ATOM 2839 O O . CYS A 1 379 ? 3.898 10.756 -5.544 1.00 83.31 379 CYS A O 1
ATOM 2841 N N . GLY A 1 380 ? 3.935 9.977 -3.437 1.00 89.25 380 GLY A N 1
ATOM 2842 C CA . GLY A 1 380 ? 3.116 8.791 -3.703 1.00 89.25 380 GLY A CA 1
ATOM 2843 C C . GLY A 1 380 ? 3.874 7.475 -3.534 1.00 89.25 380 GLY A C 1
ATOM 2844 O O . GLY A 1 380 ? 4.828 7.393 -2.764 1.00 89.25 380 GLY A O 1
ATOM 2845 N N . GLY A 1 381 ? 3.431 6.431 -4.230 1.00 89.81 381 GLY A N 1
ATOM 2846 C CA . GLY A 1 381 ? 3.997 5.081 -4.143 1.00 89.81 381 GLY A CA 1
ATOM 2847 C C . GLY A 1 381 ? 4.014 4.376 -5.491 1.00 89.81 381 GLY A C 1
ATOM 2848 O O . GLY A 1 381 ? 3.121 4.581 -6.312 1.00 89.81 381 GLY A O 1
ATOM 2849 N N . ARG A 1 382 ? 5.039 3.557 -5.730 1.00 89.12 382 ARG A N 1
ATOM 2850 C CA . ARG A 1 382 ? 5.192 2.799 -6.978 1.00 89.12 382 ARG A CA 1
ATOM 2851 C C . ARG A 1 382 ? 4.215 1.632 -7.023 1.00 89.12 382 ARG A C 1
ATOM 2853 O O . ARG A 1 382 ? 4.028 0.941 -6.021 1.00 89.12 382 ARG A O 1
ATOM 2860 N N . LEU A 1 383 ? 3.638 1.372 -8.191 1.00 91.25 383 LEU A N 1
ATOM 2861 C CA . LEU A 1 383 ? 2.770 0.224 -8.430 1.00 91.25 383 LEU A CA 1
ATOM 2862 C C . LEU A 1 383 ? 3.467 -1.087 -8.041 1.00 91.25 383 LEU A C 1
ATOM 2864 O O . LEU A 1 383 ? 2.844 -1.932 -7.404 1.00 91.25 383 LEU A O 1
ATOM 2868 N N . SER A 1 384 ? 4.754 -1.251 -8.354 1.00 89.00 384 SER A N 1
ATOM 2869 C CA . SER A 1 384 ? 5.506 -2.447 -7.962 1.00 89.00 384 SER A CA 1
ATOM 2870 C C . SER A 1 384 ? 5.592 -2.631 -6.444 1.00 89.00 384 SER A C 1
ATOM 2872 O O . SER A 1 384 ? 5.425 -3.745 -5.951 1.00 89.00 384 SER A O 1
ATOM 2874 N N . ASP A 1 385 ? 5.811 -1.546 -5.697 1.00 92.81 385 ASP A N 1
ATOM 2875 C CA . ASP A 1 385 ? 5.898 -1.580 -4.233 1.00 92.81 385 ASP A CA 1
ATOM 2876 C C . ASP A 1 385 ? 4.526 -1.866 -3.612 1.00 92.81 385 ASP A C 1
ATOM 2878 O O . ASP A 1 385 ? 4.419 -2.660 -2.681 1.00 92.81 385 ASP A O 1
ATOM 2882 N N . ILE A 1 386 ? 3.456 -1.308 -4.183 1.00 96.56 386 ILE A N 1
ATOM 2883 C CA . ILE A 1 386 ? 2.070 -1.564 -3.767 1.00 96.56 386 ILE A CA 1
ATOM 2884 C C . ILE A 1 386 ? 1.658 -3.014 -4.052 1.00 96.56 386 ILE A C 1
ATOM 2886 O O . ILE A 1 386 ? 1.035 -3.663 -3.211 1.00 96.56 386 ILE A O 1
ATOM 2890 N N . ASN A 1 387 ? 2.031 -3.551 -5.211 1.00 94.62 387 ASN A N 1
ATOM 2891 C CA . ASN A 1 387 ? 1.783 -4.941 -5.585 1.00 94.62 387 ASN A CA 1
ATOM 2892 C C . ASN A 1 387 ? 2.443 -5.921 -4.608 1.00 94.62 387 ASN A C 1
ATOM 2894 O O . ASN A 1 387 ? 1.810 -6.896 -4.187 1.00 94.62 387 ASN A O 1
ATOM 2898 N N . ASP A 1 388 ? 3.696 -5.658 -4.233 1.00 93.00 388 ASP A N 1
ATOM 2899 C CA . ASP A 1 388 ? 4.410 -6.451 -3.234 1.00 93.00 388 ASP A CA 1
ATOM 2900 C C . ASP A 1 388 ? 3.819 -6.251 -1.834 1.00 93.00 388 ASP A C 1
ATOM 2902 O O . ASP A 1 388 ? 3.629 -7.228 -1.107 1.00 93.00 388 ASP A O 1
ATOM 2906 N N . ALA A 1 389 ? 3.439 -5.022 -1.475 1.00 97.06 389 ALA A N 1
ATOM 2907 C CA . ALA A 1 389 ? 2.784 -4.702 -0.211 1.00 97.06 389 ALA A CA 1
ATOM 2908 C C . ALA A 1 389 ? 1.479 -5.488 -0.022 1.00 97.06 389 ALA A C 1
ATOM 2910 O O . ALA A 1 389 ? 1.275 -6.088 1.033 1.00 97.06 389 ALA A O 1
ATOM 2911 N N . ILE A 1 390 ? 0.625 -5.555 -1.050 1.00 97.62 390 ILE A N 1
ATOM 2912 C CA . ILE A 1 390 ? -0.627 -6.331 -1.036 1.00 97.62 390 ILE A CA 1
ATOM 2913 C C . ILE A 1 390 ? -0.335 -7.821 -0.808 1.00 97.62 390 ILE A C 1
ATOM 2915 O O . ILE A 1 390 ? -0.926 -8.454 0.075 1.00 97.62 390 ILE A O 1
ATOM 2919 N N . ARG A 1 391 ? 0.610 -8.393 -1.564 1.00 94.31 391 ARG A N 1
ATOM 2920 C CA . ARG A 1 391 ? 0.969 -9.816 -1.454 1.00 94.31 391 ARG A CA 1
ATOM 2921 C C . ARG A 1 391 ? 1.618 -10.144 -0.106 1.00 94.31 391 ARG A C 1
ATOM 2923 O O . ARG A 1 391 ? 1.283 -11.161 0.507 1.00 94.31 391 ARG A O 1
ATOM 2930 N N . TRP A 1 392 ? 2.518 -9.301 0.390 1.00 95.31 392 TRP A N 1
ATOM 2931 C CA . TRP A 1 392 ? 3.173 -9.484 1.686 1.00 95.31 392 TRP A CA 1
ATOM 2932 C C . TRP A 1 392 ? 2.190 -9.330 2.849 1.00 95.31 392 TRP A C 1
ATOM 2934 O O . TRP A 1 392 ? 2.184 -10.156 3.765 1.00 95.31 392 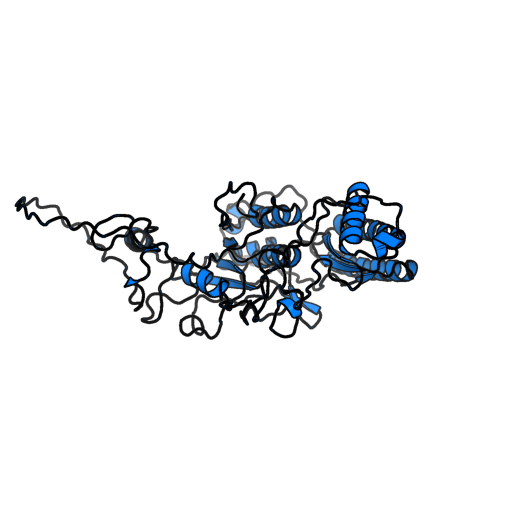TRP A O 1
ATOM 2944 N N . ALA A 1 393 ? 1.285 -8.348 2.778 1.00 97.56 393 ALA A N 1
ATOM 2945 C CA . ALA A 1 393 ? 0.223 -8.148 3.760 1.00 97.56 393 ALA A CA 1
ATOM 2946 C C . ALA A 1 393 ? -0.619 -9.418 3.952 1.00 97.56 393 ALA A C 1
ATOM 2948 O O . ALA A 1 393 ? -0.933 -9.788 5.081 1.00 97.56 393 ALA A O 1
ATOM 2949 N N . ALA A 1 394 ? -0.925 -10.137 2.871 1.00 94.38 394 ALA A N 1
ATOM 2950 C CA . ALA A 1 394 ? -1.646 -11.411 2.909 1.00 94.38 394 ALA A CA 1
ATOM 2951 C C . ALA A 1 394 ? -0.768 -12.638 3.253 1.00 94.38 394 ALA A C 1
ATOM 2953 O O . ALA A 1 394 ? -1.293 -13.747 3.417 1.00 94.38 394 ALA A O 1
ATOM 2954 N N . GLY A 1 395 ? 0.550 -12.460 3.385 1.00 90.88 395 GLY A N 1
ATOM 2955 C CA . GLY A 1 395 ? 1.525 -13.510 3.692 1.00 90.88 395 GLY A CA 1
ATOM 2956 C C . GLY A 1 395 ? 1.878 -14.410 2.505 1.00 90.88 395 GLY A C 1
ATOM 2957 O O . GLY A 1 395 ? 2.200 -15.584 2.709 1.00 90.88 395 GLY A O 1
ATOM 2958 N N . LEU A 1 396 ? 1.766 -13.902 1.274 1.00 84.81 396 LEU A N 1
ATOM 2959 C CA . LEU A 1 396 ? 1.986 -14.686 0.050 1.00 84.81 396 LEU A CA 1
ATOM 2960 C C . LEU A 1 396 ? 3.454 -14.739 -0.338 1.00 84.81 396 LEU A C 1
ATOM 2962 O O . LEU A 1 396 ? 3.955 -15.799 -0.717 1.00 84.81 396 LEU A O 1
ATOM 2966 N N . ILE A 1 397 ? 4.125 -13.600 -0.184 1.00 85.94 397 ILE A N 1
ATOM 2967 C CA . ILE A 1 397 ? 5.546 -13.409 -0.453 1.00 85.94 397 ILE A CA 1
ATOM 2968 C C . ILE A 1 397 ? 6.251 -12.893 0.813 1.00 85.94 397 ILE A C 1
ATOM 2970 O O . ILE A 1 397 ? 5.602 -12.260 1.653 1.00 85.94 397 ILE A O 1
ATOM 2974 N N . PRO A 1 398 ? 7.557 -13.155 0.974 1.00 86.38 398 PRO A N 1
ATOM 2975 C CA . PRO A 1 398 ? 8.381 -12.512 1.983 1.00 86.38 398 PRO A CA 1
ATOM 2976 C C . PRO A 1 398 ? 8.859 -11.135 1.513 1.00 86.38 398 PRO A C 1
ATOM 2978 O O . PRO A 1 398 ? 8.951 -10.869 0.316 1.00 86.38 398 PRO A O 1
ATOM 2981 N N . ALA A 1 399 ? 9.207 -10.293 2.477 1.00 88.50 399 ALA A N 1
ATOM 2982 C CA . ALA A 1 399 ? 10.083 -9.152 2.273 1.00 88.50 399 ALA A CA 1
ATOM 2983 C C . ALA A 1 399 ? 11.554 -9.583 2.420 1.00 88.50 399 ALA A C 1
ATOM 2985 O O . ALA A 1 399 ? 11.845 -10.700 2.859 1.00 88.50 399 ALA A O 1
ATOM 2986 N N . GLU A 1 400 ? 12.475 -8.692 2.068 1.00 83.88 400 GLU A N 1
ATOM 2987 C CA . GLU A 1 400 ? 13.920 -8.884 2.195 1.00 83.88 400 GLU A CA 1
ATOM 2988 C C . GLU A 1 400 ? 14.459 -7.976 3.300 1.00 83.88 400 GLU A C 1
ATOM 2990 O O . GLU A 1 400 ? 14.259 -6.766 3.253 1.00 83.88 400 GLU A O 1
ATOM 2995 N N . ALA A 1 401 ? 15.145 -8.550 4.285 1.00 82.25 401 ALA A N 1
ATOM 2996 C CA . ALA A 1 401 ? 15.903 -7.779 5.263 1.00 82.25 401 ALA A CA 1
ATOM 2997 C C . ALA A 1 401 ? 17.254 -7.326 4.685 1.00 82.25 401 ALA A C 1
ATOM 2999 O O . ALA A 1 401 ? 17.758 -7.886 3.714 1.00 82.25 401 ALA A O 1
ATOM 3000 N N . ALA A 1 402 ? 17.902 -6.361 5.341 1.00 81.94 402 ALA A N 1
ATOM 3001 C CA . ALA A 1 402 ? 19.198 -5.823 4.913 1.00 81.94 402 ALA A CA 1
ATOM 3002 C C . ALA A 1 402 ? 20.328 -6.873 4.806 1.00 81.94 402 ALA A C 1
ATOM 3004 O O . ALA A 1 402 ? 21.315 -6.652 4.104 1.00 81.94 402 ALA A O 1
ATOM 3005 N N . ASP A 1 403 ? 20.206 -8.009 5.498 1.00 79.62 403 ASP A N 1
ATOM 3006 C CA . ASP A 1 403 ? 21.146 -9.135 5.428 1.00 79.62 403 ASP A CA 1
ATOM 3007 C C . ASP A 1 403 ? 20.801 -10.164 4.330 1.00 79.62 403 ASP A C 1
ATOM 3009 O O . ASP A 1 403 ? 21.480 -11.187 4.211 1.00 79.62 403 ASP A O 1
ATOM 3013 N N . GLY A 1 404 ? 19.769 -9.896 3.523 1.00 76.19 404 GLY A N 1
ATOM 3014 C CA . GLY A 1 404 ? 19.263 -10.775 2.469 1.00 76.19 404 GLY A CA 1
ATOM 3015 C C . GLY A 1 404 ? 18.361 -11.905 2.976 1.00 76.19 404 GLY A C 1
ATOM 3016 O O . GLY A 1 404 ? 17.968 -12.772 2.191 1.00 76.19 404 GLY A O 1
ATOM 3017 N N . SER A 1 405 ? 18.045 -11.942 4.276 1.00 79.00 405 SER A N 1
ATOM 3018 C CA . SER A 1 405 ? 17.117 -12.928 4.829 1.00 79.00 405 SER A CA 1
ATOM 3019 C C . SER A 1 405 ? 15.662 -12.587 4.503 1.00 79.00 405 SER A C 1
ATOM 3021 O O . SER A 1 405 ? 15.290 -11.439 4.259 1.00 79.00 405 SER A O 1
ATOM 3023 N N . GLU A 1 406 ? 14.818 -13.616 4.486 1.00 83.44 406 GLU A N 1
ATOM 3024 C CA . GLU A 1 406 ? 13.394 -13.452 4.218 1.00 83.44 406 GLU A CA 1
ATOM 3025 C C . GLU A 1 406 ? 12.606 -13.100 5.470 1.00 83.44 406 GLU A C 1
ATOM 3027 O O . GLU A 1 406 ? 12.646 -13.830 6.466 1.00 83.44 406 GLU A O 1
ATOM 3032 N N . VAL A 1 407 ? 11.772 -12.068 5.367 1.00 86.38 407 VAL A N 1
ATOM 3033 C CA . VAL A 1 407 ? 10.838 -11.696 6.428 1.00 86.38 407 VAL A CA 1
ATOM 3034 C C . VAL A 1 407 ? 9.402 -11.902 5.978 1.00 86.38 407 VAL A C 1
ATOM 3036 O O . VAL A 1 407 ? 8.860 -11.200 5.126 1.00 86.38 407 VAL A O 1
ATOM 3039 N N . TRP A 1 408 ? 8.760 -12.894 6.582 1.00 88.50 408 TRP A N 1
ATOM 3040 C CA . TRP A 1 408 ? 7.360 -13.213 6.339 1.00 88.50 408 TRP A CA 1
ATOM 3041 C C . TRP A 1 408 ? 6.462 -12.446 7.306 1.00 88.50 408 TRP A C 1
ATOM 3043 O O . TRP A 1 408 ? 6.769 -12.351 8.492 1.00 88.50 408 TRP A O 1
ATOM 3053 N N . ASN A 1 409 ? 5.306 -11.983 6.829 1.00 91.06 409 ASN A N 1
ATOM 3054 C CA . ASN A 1 409 ? 4.292 -11.433 7.718 1.00 91.06 409 ASN A CA 1
ATOM 3055 C C . ASN A 1 409 ? 3.707 -12.542 8.621 1.00 91.06 409 ASN A C 1
ATOM 3057 O O . ASN A 1 409 ? 2.949 -13.404 8.167 1.00 91.06 409 ASN A O 1
ATOM 3061 N N . ASP A 1 410 ? 4.040 -12.515 9.914 1.00 89.56 410 ASP A N 1
ATOM 3062 C CA . ASP A 1 410 ? 3.505 -13.442 10.927 1.00 89.56 410 ASP A CA 1
ATOM 3063 C C . ASP A 1 410 ? 2.035 -13.135 11.309 1.00 89.56 410 ASP A C 1
ATOM 3065 O O . ASP A 1 410 ? 1.324 -13.949 11.922 1.00 89.56 410 ASP A O 1
ATOM 3069 N N . ASN A 1 411 ? 1.535 -11.977 10.877 1.00 92.44 411 ASN A N 1
ATOM 3070 C CA . ASN A 1 411 ? 0.164 -11.505 11.026 1.00 92.44 411 ASN A CA 1
ATOM 3071 C C . ASN A 1 411 ? -0.469 -11.266 9.638 1.00 92.44 411 ASN A C 1
ATOM 3073 O O . ASN A 1 411 ? -0.829 -10.137 9.322 1.00 92.44 411 ASN A O 1
ATOM 3077 N N . PRO A 1 412 ? -0.615 -12.297 8.784 1.00 94.00 412 PRO A N 1
ATOM 3078 C CA . PRO A 1 412 ? -1.217 -12.108 7.471 1.00 94.00 412 PRO A CA 1
ATOM 3079 C C . PRO A 1 412 ? -2.658 -11.625 7.618 1.00 94.00 412 PRO A C 1
ATOM 3081 O O . PRO A 1 412 ? -3.413 -12.155 8.437 1.00 94.00 412 PRO A O 1
ATOM 3084 N N . ALA A 1 413 ? -3.012 -10.634 6.812 1.00 96.81 413 ALA A N 1
ATOM 3085 C CA . ALA A 1 413 ? -4.270 -9.926 6.900 1.00 96.81 413 ALA A CA 1
ATOM 3086 C C . ALA A 1 413 ? -5.477 -10.801 6.532 1.00 96.81 413 ALA A C 1
ATOM 3088 O O . ALA A 1 413 ? -5.405 -11.693 5.678 1.00 96.81 413 ALA A O 1
ATOM 3089 N N . ASP A 1 414 ? -6.603 -10.505 7.171 1.00 97.19 414 ASP A N 1
ATOM 309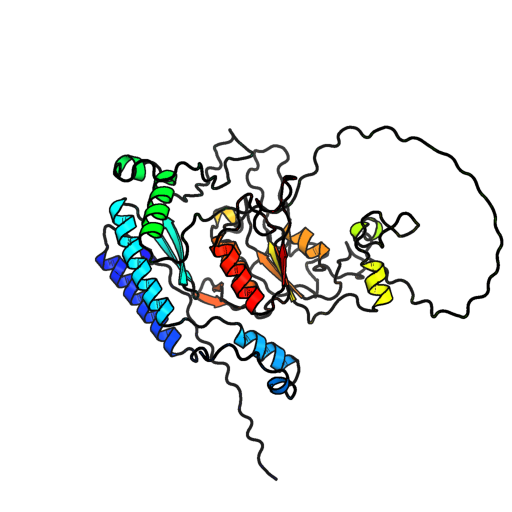0 C CA . ASP A 1 414 ? -7.941 -10.911 6.742 1.00 97.19 414 ASP A CA 1
ATOM 3091 C C . ASP A 1 414 ? -8.575 -9.826 5.863 1.00 97.19 414 ASP A C 1
ATOM 3093 O O . ASP A 1 414 ? -9.363 -10.133 4.968 1.00 97.19 414 ASP A O 1
ATOM 3097 N N . ILE A 1 415 ? -8.201 -8.562 6.097 1.00 98.69 415 ILE A N 1
ATOM 3098 C CA . ILE A 1 415 ? -8.670 -7.391 5.354 1.00 98.69 415 ILE A CA 1
ATOM 3099 C C . ILE A 1 415 ? -7.469 -6.523 4.965 1.00 98.69 415 ILE A C 1
ATOM 3101 O O . ILE A 1 415 ? -6.633 -6.220 5.811 1.00 98.69 415 ILE A O 1
ATOM 3105 N N . ILE A 1 416 ? -7.390 -6.087 3.711 1.00 98.88 416 ILE A N 1
ATOM 3106 C CA . ILE A 1 416 ? -6.410 -5.099 3.243 1.00 98.88 416 ILE A CA 1
ATOM 3107 C C . ILE A 1 416 ? -7.162 -3.821 2.884 1.00 98.88 416 ILE A C 1
ATOM 3109 O O . ILE A 1 416 ? -8.066 -3.845 2.048 1.00 98.88 416 ILE A O 1
ATOM 3113 N N . ASN A 1 417 ? -6.788 -2.710 3.513 1.00 98.81 417 ASN A N 1
ATOM 3114 C CA . ASN A 1 417 ? -7.301 -1.387 3.188 1.00 98.81 417 ASN A CA 1
ATOM 3115 C C . ASN A 1 417 ? -6.343 -0.660 2.233 1.00 98.81 417 ASN A C 1
ATOM 3117 O O . ASN A 1 417 ? -5.181 -0.443 2.576 1.00 98.81 417 ASN A O 1
ATOM 3121 N N . LEU A 1 418 ? -6.875 -0.231 1.089 1.00 98.25 418 LEU A N 1
ATOM 3122 C CA . LEU A 1 418 ? -6.209 0.522 0.030 1.00 98.25 418 LEU A CA 1
ATOM 3123 C C . LEU A 1 418 ? -6.857 1.908 -0.097 1.00 98.25 418 LEU A C 1
ATOM 3125 O O . LEU A 1 418 ? -7.657 2.162 -0.999 1.00 98.25 418 LEU A O 1
ATOM 3129 N N . SER A 1 419 ? -6.516 2.835 0.799 1.00 97.56 419 SER A N 1
ATOM 3130 C CA . SER A 1 419 ? -6.967 4.238 0.707 1.00 97.56 419 SER A CA 1
ATOM 3131 C C . SER A 1 419 ? -6.102 5.049 -0.273 1.00 97.56 419 SER A C 1
ATOM 3133 O O . SER A 1 419 ? -5.749 6.206 -0.047 1.00 97.56 419 SER A O 1
ATOM 3135 N N . ILE A 1 420 ? -5.760 4.418 -1.386 1.00 94.19 420 ILE A N 1
ATOM 3136 C CA . ILE A 1 420 ? -4.843 4.896 -2.415 1.00 94.19 420 ILE A CA 1
ATOM 3137 C C . ILE A 1 420 ? -5.576 4.924 -3.750 1.00 94.19 420 ILE A C 1
ATOM 3139 O O . ILE A 1 420 ? -6.650 4.337 -3.892 1.00 94.19 420 ILE A O 1
ATOM 3143 N N . GLY A 1 421 ? -5.023 5.625 -4.729 1.00 90.94 421 GLY A N 1
ATOM 3144 C CA . GLY A 1 421 ? -5.649 5.682 -6.036 1.00 90.94 421 GLY A CA 1
ATOM 3145 C C . GLY A 1 421 ? -4.719 6.135 -7.141 1.00 90.94 421 GLY A C 1
ATOM 3146 O O . GLY A 1 421 ? -3.736 6.838 -6.913 1.00 90.94 421 GLY A O 1
ATOM 3147 N N . LEU A 1 422 ? -5.082 5.720 -8.345 1.00 87.94 422 LEU A N 1
ATOM 3148 C CA . LEU A 1 422 ? -4.451 6.067 -9.603 1.00 87.94 422 LEU A CA 1
ATOM 3149 C C . LEU A 1 422 ? -5.561 6.435 -10.586 1.00 87.94 422 LEU A C 1
ATOM 3151 O O . LEU A 1 422 ? -6.540 5.703 -10.726 1.00 87.94 422 LEU A O 1
ATOM 3155 N N . PHE A 1 423 ? -5.406 7.568 -11.268 1.00 83.94 423 PHE A N 1
ATOM 3156 C CA . PHE A 1 423 ? -6.312 7.956 -12.346 1.00 83.94 423 PHE A CA 1
ATOM 3157 C C . PHE A 1 423 ? -5.910 7.258 -13.654 1.00 83.94 423 PHE A C 1
ATOM 3159 O O . PHE A 1 423 ? -5.285 7.853 -14.528 1.00 83.94 423 PHE A O 1
ATOM 3166 N N . GLU A 1 424 ? -6.220 5.969 -13.728 1.00 82.12 424 GLU A N 1
ATOM 3167 C CA . GLU A 1 424 ? -6.005 5.069 -14.861 1.00 82.12 424 GLU A CA 1
ATOM 3168 C C . GLU A 1 424 ? -6.926 3.851 -14.684 1.00 82.12 424 GLU A C 1
ATOM 3170 O O . GLU A 1 424 ? -7.403 3.580 -13.575 1.00 82.12 424 GLU A O 1
ATOM 3175 N N . TYR A 1 425 ? -7.159 3.089 -15.754 1.00 86.75 425 TYR A N 1
ATOM 3176 C CA . TYR A 1 425 ? -7.724 1.744 -15.615 1.00 86.75 425 TYR A CA 1
ATOM 3177 C C . TYR A 1 425 ? -6.832 0.862 -14.731 1.00 86.75 425 TYR A C 1
ATOM 3179 O O . TYR A 1 425 ? -5.620 1.062 -14.673 1.00 86.75 425 TYR A O 1
ATOM 3187 N N . CYS A 1 426 ? -7.421 -0.140 -14.069 1.00 90.75 426 CYS A N 1
ATOM 3188 C CA . CYS A 1 426 ? -6.674 -1.055 -13.202 1.00 90.75 426 CYS A CA 1
ATOM 3189 C C . CYS A 1 426 ? -5.498 -1.703 -13.962 1.00 90.75 426 CYS A C 1
ATOM 3191 O O . CYS A 1 426 ? -5.742 -2.448 -14.920 1.00 90.75 426 CYS A O 1
ATOM 3193 N N . PRO A 1 427 ? -4.237 -1.433 -13.561 1.00 91.75 427 PRO A N 1
ATOM 3194 C CA . PRO A 1 427 ? -3.076 -2.095 -14.141 1.00 91.75 427 PRO A CA 1
ATOM 3195 C C . PRO A 1 427 ? -3.189 -3.610 -13.973 1.00 91.75 427 PRO A C 1
ATOM 3197 O O . PRO A 1 427 ? -3.655 -4.098 -12.939 1.00 91.75 427 PRO A O 1
ATOM 3200 N N . ALA A 1 428 ? -2.746 -4.373 -14.970 1.00 91.19 428 ALA A N 1
ATOM 3201 C CA . ALA A 1 428 ? -2.929 -5.825 -14.959 1.00 91.19 428 ALA A CA 1
ATOM 3202 C C . ALA A 1 428 ? -2.184 -6.485 -13.785 1.00 91.19 428 ALA A C 1
ATOM 3204 O O . ALA A 1 428 ? -2.691 -7.431 -13.187 1.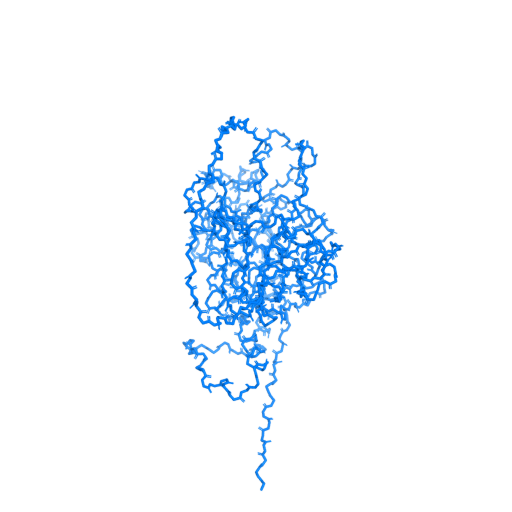00 91.19 428 ALA A O 1
ATOM 3205 N N . SER A 1 429 ? -1.019 -5.950 -13.406 1.00 91.25 429 SER A N 1
ATOM 3206 C CA . SER A 1 429 ? -0.249 -6.420 -12.250 1.00 91.25 429 SER A CA 1
ATOM 3207 C C . SER A 1 429 ? -0.923 -6.135 -10.907 1.00 91.25 429 SER A C 1
ATOM 3209 O O . SER A 1 429 ? -0.766 -6.933 -9.976 1.00 91.25 429 SER A O 1
ATOM 3211 N N . LEU A 1 430 ? -1.679 -5.032 -10.807 1.00 94.12 430 LEU A N 1
ATOM 3212 C CA . LEU A 1 430 ? -2.474 -4.709 -9.622 1.00 94.12 430 LEU A CA 1
ATOM 3213 C C . LEU A 1 430 ? -3.664 -5.650 -9.506 1.00 94.12 430 LEU A C 1
ATOM 3215 O O . LEU A 1 430 ? -3.906 -6.190 -8.428 1.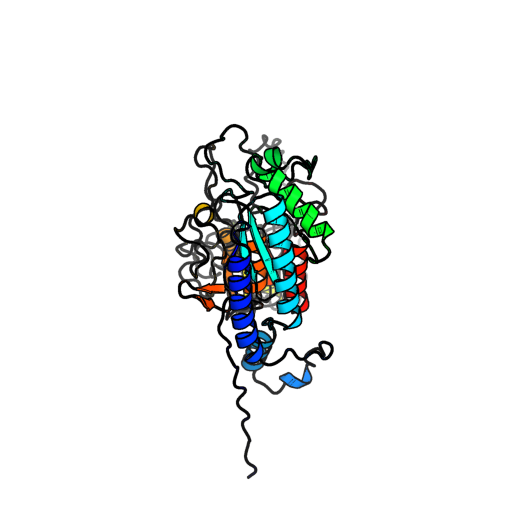00 94.12 430 LEU A O 1
ATOM 3219 N N . GLN A 1 431 ? -4.369 -5.884 -10.616 1.00 94.75 431 GLN A N 1
ATOM 3220 C CA . GLN A 1 431 ? -5.464 -6.847 -10.645 1.00 94.75 431 GLN A CA 1
ATOM 3221 C C . GLN A 1 431 ? -4.972 -8.240 -10.241 1.00 94.75 431 GLN A C 1
ATOM 3223 O O . GLN A 1 431 ? -5.568 -8.852 -9.363 1.00 94.75 431 GLN A O 1
ATOM 3228 N N . ASP A 1 432 ? -3.841 -8.695 -10.785 1.00 92.44 432 ASP A N 1
ATOM 3229 C CA . ASP A 1 432 ? -3.223 -9.968 -10.399 1.00 92.44 432 ASP A CA 1
ATOM 3230 C C . ASP A 1 432 ? -2.865 -10.013 -8.900 1.00 92.44 432 ASP A C 1
ATOM 3232 O O . ASP A 1 432 ? -3.080 -11.024 -8.234 1.00 92.44 432 ASP A O 1
ATOM 3236 N N . ALA A 1 433 ? -2.386 -8.903 -8.321 1.00 92.88 433 ALA A N 1
ATOM 3237 C CA . ALA A 1 433 ? -2.101 -8.814 -6.885 1.00 92.88 433 ALA A CA 1
ATOM 3238 C C . ALA A 1 433 ? -3.361 -8.980 -6.030 1.00 92.88 433 ALA A C 1
ATOM 3240 O O . ALA A 1 433 ? -3.354 -9.703 -5.029 1.00 92.88 433 ALA A O 1
ATOM 3241 N N . ILE A 1 434 ? -4.438 -8.301 -6.429 1.00 95.75 434 ILE A N 1
ATOM 3242 C CA . ILE A 1 434 ? -5.738 -8.338 -5.760 1.00 95.75 434 ILE A CA 1
ATOM 3243 C C . ILE A 1 434 ? -6.363 -9.731 -5.903 1.00 95.75 434 ILE A C 1
ATOM 3245 O O . ILE A 1 434 ? -6.825 -10.303 -4.912 1.00 95.75 434 ILE A O 1
ATOM 3249 N N . ASP A 1 435 ? -6.324 -10.323 -7.093 1.00 92.25 435 ASP A N 1
ATOM 3250 C CA . ASP A 1 435 ? -6.824 -11.674 -7.355 1.00 92.25 435 ASP A CA 1
ATOM 3251 C C . ASP A 1 435 ? -6.056 -12.702 -6.506 1.00 92.25 435 ASP A C 1
ATOM 3253 O O . ASP A 1 435 ? -6.662 -13.503 -5.791 1.00 92.25 435 ASP A O 1
ATOM 3257 N N . ALA A 1 436 ? -4.722 -12.606 -6.451 1.00 86.25 436 ALA A N 1
ATOM 3258 C CA . ALA A 1 436 ? -3.879 -13.519 -5.680 1.00 86.25 436 ALA A CA 1
ATOM 3259 C C . ALA A 1 436 ? -4.204 -13.543 -4.174 1.00 86.25 436 ALA A C 1
ATOM 3261 O O . ALA A 1 436 ? -4.086 -14.600 -3.531 1.00 86.25 436 ALA A O 1
ATOM 3262 N N . VAL A 1 437 ? -4.589 -12.405 -3.582 1.00 90.38 437 VAL A N 1
ATOM 3263 C CA . VAL A 1 437 ? -4.967 -12.327 -2.158 1.00 90.38 437 VAL A CA 1
ATOM 3264 C C . VAL A 1 437 ? -6.436 -12.684 -1.926 1.00 90.38 437 VAL A C 1
ATOM 3266 O O . VAL A 1 437 ? -6.752 -13.377 -0.951 1.00 90.38 437 VAL A O 1
ATOM 3269 N N . THR A 1 438 ? -7.334 -12.284 -2.827 1.00 90.88 438 THR A N 1
ATOM 3270 C CA . THR A 1 438 ? -8.774 -12.570 -2.711 1.00 90.88 438 THR A CA 1
ATOM 3271 C C . THR A 1 438 ? -9.082 -14.052 -2.926 1.00 90.88 438 THR A C 1
ATOM 3273 O O . THR A 1 438 ? -9.875 -14.618 -2.169 1.00 90.88 438 THR A O 1
ATOM 3276 N N . ASP A 1 439 ? -8.349 -14.741 -3.807 1.00 87.12 439 ASP A N 1
ATOM 3277 C CA . ASP A 1 439 ? -8.395 -16.204 -3.977 1.00 87.12 439 ASP A CA 1
ATOM 3278 C C . ASP A 1 439 ? -8.044 -16.973 -2.689 1.00 87.12 439 ASP A C 1
ATOM 3280 O O . ASP A 1 439 ? -8.421 -18.135 -2.499 1.00 87.12 439 ASP A O 1
ATOM 3284 N N . ARG A 1 440 ? -7.342 -16.318 -1.757 1.00 83.12 440 ARG A N 1
ATOM 3285 C CA . ARG A 1 440 ? -6.978 -16.854 -0.434 1.00 83.12 440 ARG A CA 1
ATOM 3286 C C . ARG A 1 440 ? -7.909 -16.391 0.688 1.00 83.12 440 ARG A C 1
ATOM 3288 O O . ARG A 1 440 ? -7.650 -16.679 1.865 1.00 83.12 440 ARG A O 1
ATOM 3295 N N . GLY A 1 441 ? -9.011 -15.739 0.322 1.00 86.88 441 GLY A N 1
ATOM 3296 C CA . GLY A 1 441 ? -10.075 -15.296 1.214 1.00 86.88 441 GLY A CA 1
ATOM 3297 C C . GLY A 1 441 ? -9.791 -13.981 1.935 1.00 86.88 441 GLY A C 1
ATOM 3298 O O . GLY A 1 441 ? -10.439 -13.723 2.946 1.00 86.88 441 GLY A O 1
ATOM 3299 N N . VAL A 1 442 ? -8.825 -13.186 1.465 1.00 93.81 442 VAL A N 1
ATOM 3300 C CA . VAL A 1 442 ? -8.587 -11.830 1.978 1.00 93.81 442 VAL A CA 1
ATOM 3301 C C . VAL A 1 442 ? -9.611 -10.878 1.365 1.00 93.81 442 VAL A C 1
ATOM 3303 O O . VAL A 1 442 ? -9.862 -10.923 0.162 1.00 93.81 442 VAL A O 1
ATOM 3306 N N . ILE A 1 443 ? -10.203 -10.010 2.181 1.00 97.38 443 ILE A N 1
ATOM 3307 C CA . ILE A 1 443 ? -11.090 -8.944 1.706 1.00 97.38 443 ILE A CA 1
ATOM 3308 C C . ILE A 1 443 ? -10.234 -7.725 1.368 1.00 97.38 443 ILE A C 1
ATOM 3310 O O . ILE A 1 443 ? -9.495 -7.238 2.217 1.00 97.38 443 ILE A O 1
ATOM 3314 N N . VAL A 1 444 ? -10.355 -7.203 0.151 1.00 98.00 444 VAL A N 1
ATOM 3315 C CA . VAL A 1 444 ? -9.698 -5.952 -0.249 1.00 98.00 444 VAL A CA 1
ATOM 3316 C C . VAL A 1 444 ? -10.737 -4.836 -0.268 1.00 98.00 444 VAL A C 1
ATOM 3318 O O . VAL A 1 444 ? -11.782 -4.964 -0.904 1.00 98.00 444 VAL A O 1
ATOM 3321 N N . VAL A 1 445 ? -10.462 -3.753 0.456 1.00 98.25 445 VAL A N 1
ATOM 3322 C CA . VAL A 1 445 ? -11.301 -2.550 0.515 1.00 98.25 445 VAL A CA 1
ATOM 3323 C C . VAL A 1 445 ? -10.514 -1.405 -0.104 1.00 98.25 445 VAL A C 1
ATOM 3325 O O . VAL A 1 445 ? -9.421 -1.102 0.361 1.00 98.25 445 VAL A O 1
ATOM 3328 N N . SER A 1 446 ? -11.064 -0.767 -1.136 1.00 95.88 446 SER A N 1
ATOM 3329 C CA . SER A 1 446 ? -10.402 0.321 -1.863 1.00 95.88 446 SER A CA 1
ATOM 3330 C C . SER A 1 446 ? -11.218 1.608 -1.832 1.00 95.88 446 SER A C 1
ATOM 3332 O O . SER A 1 446 ? -12.451 1.578 -1.837 1.00 95.88 446 SER A O 1
ATOM 3334 N N . ALA A 1 447 ? -10.526 2.748 -1.858 1.00 94.00 447 ALA A N 1
ATOM 3335 C CA . ALA A 1 447 ? -11.145 4.032 -2.156 1.00 94.00 447 ALA A CA 1
ATOM 3336 C C . ALA A 1 447 ? -11.631 4.082 -3.618 1.00 94.00 447 ALA A C 1
ATOM 3338 O O . ALA A 1 447 ? -11.010 3.511 -4.514 1.00 94.00 447 ALA A O 1
ATOM 3339 N N . ALA A 1 448 ? -12.732 4.799 -3.856 1.00 91.38 448 ALA A N 1
ATOM 3340 C CA . ALA A 1 448 ? -13.333 4.975 -5.184 1.00 91.38 448 ALA A CA 1
ATOM 3341 C C . ALA A 1 448 ? -12.660 6.076 -6.033 1.00 91.38 448 ALA A C 1
ATOM 3343 O O . ALA A 1 448 ? -12.968 6.225 -7.212 1.00 91.38 448 ALA A O 1
ATOM 3344 N N . GLY A 1 449 ? -11.779 6.876 -5.426 1.00 86.38 449 GLY A N 1
ATOM 3345 C CA . GLY A 1 449 ? -11.185 8.061 -6.042 1.00 86.38 449 GLY A CA 1
ATOM 3346 C C . GLY A 1 449 ? -11.962 9.355 -5.773 1.00 86.38 449 GLY A C 1
ATOM 3347 O O . GLY A 1 449 ? -13.114 9.356 -5.335 1.00 86.38 449 GLY A O 1
ATOM 3348 N N . ASN A 1 450 ? -11.303 10.490 -6.026 1.00 84.12 450 ASN A N 1
ATOM 3349 C CA . ASN A 1 450 ? -11.757 11.809 -5.568 1.00 84.12 450 ASN A CA 1
ATOM 3350 C C . ASN A 1 450 ? -12.028 12.845 -6.672 1.00 84.12 450 ASN A C 1
ATOM 3352 O O . ASN A 1 450 ? -12.441 13.967 -6.365 1.00 84.12 450 ASN A O 1
ATOM 3356 N N . ALA A 1 451 ? -11.842 12.511 -7.952 1.00 80.62 451 ALA A N 1
ATOM 3357 C CA . ALA A 1 451 ? -12.029 13.486 -9.035 1.00 80.62 451 ALA A CA 1
ATOM 3358 C C . ALA A 1 451 ? -13.480 13.668 -9.498 1.00 80.62 451 ALA A C 1
ATOM 3360 O O . ALA A 1 451 ? -13.725 14.417 -10.441 1.00 80.62 451 ALA A O 1
ATOM 3361 N N . ARG A 1 452 ? -14.458 13.048 -8.821 1.00 85.06 452 ARG A N 1
ATOM 3362 C CA . ARG A 1 452 ? -15.895 13.161 -9.153 1.00 85.06 452 ARG A CA 1
ATOM 3363 C C . ARG A 1 452 ? -16.217 12.727 -10.585 1.00 85.06 452 ARG A C 1
ATOM 3365 O O . ARG A 1 452 ? -17.035 13.347 -11.265 1.00 85.06 452 ARG A O 1
ATOM 3372 N N . ILE A 1 453 ? -15.571 11.663 -11.024 1.00 81.88 453 ILE A N 1
ATOM 3373 C CA . ILE A 1 453 ? -15.837 11.002 -12.297 1.00 81.88 453 ILE A CA 1
ATOM 3374 C C . ILE A 1 453 ? -16.281 9.564 -12.032 1.00 81.88 453 ILE A C 1
ATOM 3376 O O . ILE A 1 453 ? -16.339 9.133 -10.880 1.00 81.88 453 ILE A O 1
ATOM 3380 N N . ASP A 1 454 ? -16.611 8.846 -13.100 1.00 86.69 454 ASP A N 1
ATOM 3381 C CA . ASP A 1 454 ? -16.922 7.422 -13.020 1.00 86.69 454 ASP A CA 1
ATOM 3382 C C . ASP A 1 454 ? -15.743 6.643 -12.415 1.00 86.69 454 ASP A C 1
ATOM 3384 O O . ASP A 1 454 ? -14.586 6.870 -12.785 1.00 86.69 454 ASP A O 1
ATOM 3388 N N . THR A 1 455 ? -16.043 5.742 -11.479 1.00 88.19 455 THR A N 1
ATOM 3389 C CA . THR A 1 455 ? -15.035 4.940 -10.781 1.00 88.19 455 THR A CA 1
ATOM 3390 C C . THR A 1 455 ? -14.290 4.022 -11.736 1.00 88.19 455 THR A C 1
ATOM 3392 O O . THR A 1 455 ? -13.132 3.740 -11.475 1.00 88.19 455 THR A O 1
ATOM 3395 N N . ALA A 1 456 ? -14.877 3.651 -12.881 1.00 88.69 456 ALA A N 1
ATOM 3396 C CA . ALA A 1 456 ? -14.231 2.810 -13.893 1.00 88.69 456 ALA A CA 1
ATOM 3397 C C . ALA A 1 456 ? -12.901 3.376 -14.445 1.00 88.69 456 ALA A C 1
ATOM 3399 O O . ALA A 1 456 ? -12.135 2.640 -15.063 1.00 88.69 456 ALA A O 1
ATOM 3400 N N . TYR A 1 457 ? -12.622 4.671 -14.243 1.00 82.94 457 TYR A N 1
ATOM 3401 C CA . TYR A 1 457 ? -11.357 5.321 -14.618 1.00 82.94 457 TYR A CA 1
ATOM 3402 C C . TYR A 1 457 ? -10.372 5.475 -13.444 1.00 82.94 457 TYR A C 1
ATOM 3404 O O . TYR A 1 457 ? -9.401 6.223 -13.556 1.00 82.94 457 TYR A O 1
ATOM 3412 N N . TYR A 1 458 ? -10.651 4.842 -12.303 1.00 85.88 458 TYR A N 1
ATOM 3413 C CA . TYR A 1 458 ? -9.857 4.928 -11.083 1.00 85.88 458 TYR A CA 1
ATOM 3414 C C . TYR A 1 458 ? -9.482 3.543 -10.564 1.00 85.88 458 TYR A C 1
ATOM 3416 O O . TYR A 1 458 ? -10.323 2.799 -10.068 1.00 85.88 458 TYR A O 1
ATOM 3424 N N . ALA A 1 459 ? -8.193 3.229 -10.573 1.00 90.19 459 ALA A N 1
ATOM 3425 C CA . ALA A 1 459 ? -7.666 2.060 -9.885 1.00 90.19 459 ALA A CA 1
ATOM 3426 C C . ALA A 1 459 ? -7.355 2.390 -8.411 1.00 90.19 459 ALA A C 1
ATOM 3428 O O . ALA A 1 459 ? -6.913 3.508 -8.131 1.00 90.19 459 ALA A O 1
ATOM 3429 N N . PRO A 1 460 ? -7.537 1.454 -7.457 1.00 92.56 460 PRO A N 1
ATOM 3430 C CA . PRO A 1 460 ? -8.129 0.118 -7.612 1.00 92.56 460 PRO A CA 1
ATOM 3431 C C . PRO A 1 460 ? -9.669 0.075 -7.514 1.00 92.56 460 PRO A C 1
ATOM 3433 O O . PRO A 1 460 ? -10.240 -1.009 -7.537 1.00 92.56 460 PRO A O 1
ATOM 3436 N N . GLY A 1 461 ? -10.351 1.209 -7.313 1.00 85.75 461 GLY A N 1
ATOM 3437 C CA . GLY A 1 461 ? -11.775 1.229 -6.943 1.00 85.75 461 GLY A CA 1
ATOM 3438 C C . GLY A 1 461 ? -12.790 0.932 -8.059 1.00 85.75 461 GLY A C 1
ATOM 3439 O O . GLY A 1 461 ? -13.969 0.755 -7.741 1.00 85.75 461 GLY A O 1
ATOM 3440 N N . GLY A 1 462 ? -12.358 0.955 -9.321 1.00 78.00 462 GLY A N 1
ATOM 3441 C CA . GLY A 1 462 ? -13.173 0.877 -10.538 1.00 78.00 462 GLY A CA 1
ATOM 3442 C C . GLY A 1 462 ? -13.405 -0.495 -11.136 1.00 78.00 462 GLY A C 1
ATOM 3443 O O . GLY A 1 462 ? -12.580 -1.403 -10.901 1.00 78.00 462 GLY A O 1
#

Sequence (462 aa):
APAQMSRSLQVFRPEGVAPKIKLDPRSREKSMEQIQEATRTLEQVATQEPAPVTKKVRSLQPRSLEAAPVERQLAARKVARRTAVSRSAIVAQRDANAVMLDTLAKYKMNAEVTLSREGQMVVQVGGADPTYFNPEDASRPELSFLAIDQGKGCSNPDDVEAIQADPALATDCIIQDLKKSGQFDYVEKDYIFENQFVRRPKPSTPPTSSTVGDNVGSDTGTETTPPTTVTAEVTPNDPLWGLQWNFKPNGEGDGKSRGGAGFQEFWTKQGIEGSTDVVVAVVDTGLQMDHPDIKDSPNIAPGWDMVSDPRMGNDGDGRDPDPNDPGDLCNPAVPGAADSFHGTHVAGTIGVAASNNGAGVAGGAWHVKIVPVRALGKCGGRLSDINDAIRWAAGLIPAEAADGSEVWNDNPADIINLSIGLFEYCPASLQDAIDAVTDRGVIVVSAAGNARIDTAYYAPGG

Secondary structure (DSSP, 8-state):
----------------PPPEEEE-GGGHHHHHHHHHHHHHHHHHHHHHSPPP--STT----GGGTTTS-HHHHHHHHHHHTSPP--HHHHHHHHHHHHHHHHHHHHHT--EEEEE-TTS-EEEEESSS-TT---TT-TT-TTTSSS----S---S-TT-HHHHHH-HHHHHHHHHHHHHHHT--S-----PEEEE-----PPPP-PPPP-----------------------------TTGGG-GGGSPBSSSTT-BTT---HHHHHHHHT-SEEEEEEEEEEES-B-TT-TTTTT-TTB---EE----HHHH-SSSSSBS--B-----S-TTSTT-----HHHHHHHHHT-S-TTSSSS---S-SEEEEEEEE--BTTBEEHHHHHHHHHHHTTSS-EE-TTS-EE--SS--SEEEE-EEBSSS--HHHHHHHHHHHTTTPEEEE---SSSS-GGGSBTT-

Foldseek 3Di:
DDDDPPPPPPDDDQKFFQDKAWFQLVPNVVSLVVLVVSLVVLVVSLVSDDDDPPDDCPPPPPVVCVPDDPVVVVVVLLSNLADRQDPVLSVLLSVLVNLLSVLCNLLNWIWMWHAFSNNDIDIQIHPARCQHDDLPCPPDVPPNRWNPCPVCALVDSVPSVVLNVDVPNVLRSSLVSSVVVVSDPHGDHFTFWDQQDDPDDDDDDDDDDDDDDDDDDDDDDDDDDDDDPPQDFDDWLAPCAVVPQQQFDDDDDPRHHPNHPPLSVVCSVVVAQAAQLAEEEEAELFAQCVPPQQVPFPQEDFAWELAADCVQNVPRHGIARHRHRPFQQQHPVPPPTGGDSSSHVVVQQQASGQTNPHYDYGHSRNRYHYHYYRQGGHSGGTPVSSLVSLCQLQQHGFDAHPVRTTHGDPRRHLEYEASMKDQAAARPSNVVSVCSSVVSNRHYHYDQHDPPDHSRRMPPND